Protein AF-A0A420YHX6-F1 (afdb_monomer)

pLDDT: mean 72.19, std 29.93, range [23.3, 98.75]

Solvent-accessible surface area (backbone atoms only — not comparable to full-atom values): 40219 Å² total; per-residue (Å²): 140,81,89,79,91,81,85,88,85,85,85,91,89,84,91,85,87,87,85,90,89,89,88,80,84,86,90,77,90,90,69,79,69,62,58,57,54,52,48,54,53,52,51,54,70,71,61,63,74,83,82,75,87,80,75,83,83,77,79,81,82,88,83,81,84,94,76,86,88,90,82,88,88,88,80,92,88,82,89,82,90,82,89,80,92,87,87,86,89,85,86,88,88,85,88,86,88,87,84,86,87,88,84,87,87,88,89,85,85,89,86,90,79,84,85,83,80,85,85,80,81,83,89,82,83,82,92,83,86,81,91,80,84,92,77,85,88,78,81,88,80,84,82,86,86,90,82,89,85,90,79,90,85,85,90,81,87,89,83,89,89,78,90,83,90,84,90,85,87,87,88,85,84,90,85,85,91,82,88,82,86,90,84,90,82,79,90,76,77,85,84,72,76,60,60,47,52,52,51,40,52,60,77,43,78,85,41,43,67,68,76,71,71,55,52,71,68,57,49,54,52,42,52,53,29,36,76,74,55,35,60,36,49,39,84,58,47,72,31,29,31,3,36,27,60,45,71,82,49,103,41,31,39,39,38,13,42,17,35,22,52,100,84,46,81,66,38,46,29,32,42,77,43,77,46,77,66,52,86,64,60,97,61,53,64,64,30,55,52,49,52,55,54,49,55,50,49,25,67,73,47,46,39,41,51,51,32,30,6,27,40,50,68,42,48,70,77,25,72,60,34,35,29,42,36,30,57,66,65,60,18,48,27,34,48,36,71,87,70,74,97,85,56,102,70,61,72,62,72,62,49,34,49,57,58,45,0,42,52,22,20,60,60,36,56,77,44,43,45,98,83,69,44,73,53,84,47,68,48,78,70,25,30,52,30,48,49,66,63,66,25,41,43,53,71,52,71,63,62,61,50,72,76,50,53,70,69,58,48,54,52,52,50,52,52,42,50,50,37,42,77,68,64,46,31,36,34,38,37,37,79,51,84,63,68,68,74,64,25,58,42,47,46,51,51,43,54,49,29,54,75,62,61,34,51,56,48,48,31,26,59,80,88,49,72,76,48,51,56,52,45,50,50,54,52,32,37,33,52,67,75,44,64,85,82,56,74,79,51,74,68,58,52,45,50,47,52,52,51,51,51,52,42,38,55,68,38,26,56,28,93,76,12,59,62,32,53,49,92,65,66,12,33,52,33,39,37,41,38,40,90,76,51,36,74,50,44,54,61,44,39,72,79,38,66,85,54,53,33,35,36,35,42,86,63,63,32,41,25,77,48,38,68,36,83,88,33,47,27,23,58,52,46,52,63,47,44,74,25,48,70,76,36,68,30,44,32,30,48,79,46,74,65,42,52,47,87,86,58,60,74,92,32,56,42,71,49,68,89,71,80,58,64,80,38,98,87,53,39,74,69,47,68,66,60,46,8,50,55,44,24,53,50,52,51,52,37,55,76,70,69,106

InterPro domains:
  IPR049438 Trehalose synthase, N-terminal domain [PF21269] (429-589)
  IPR052078 Trehalose Metabolism Glycosyltransferase [PTHR47779] (215-642)
  IPR060293 Trehalose phosphorylase-like, N-terminal [PF27036] (238-374)

Structure (mmCIF, N/CA/C/O backbone):
data_AF-A0A420YHX6-F1
#
_entry.id   AF-A0A420YHX6-F1
#
loop_
_atom_site.group_PDB
_atom_site.id
_atom_site.type_symbol
_atom_site.label_atom_id
_atom_site.label_alt_id
_atom_site.label_comp_id
_atom_site.label_asym_id
_atom_site.label_entity_id
_atom_site.label_seq_id
_atom_site.pdbx_PDB_ins_code
_atom_site.Cartn_x
_atom_site.Cartn_y
_atom_site.Cartn_z
_atom_site.occupancy
_atom_site.B_iso_or_equiv
_atom_site.auth_seq_id
_atom_site.auth_comp_id
_atom_site.auth_asym_id
_atom_site.auth_atom_id
_atom_site.pdbx_PDB_model_num
ATOM 1 N N . MET A 1 1 ? 51.616 -29.761 -27.224 1.00 24.38 1 MET A N 1
ATOM 2 C CA . MET A 1 1 ? 52.487 -30.655 -26.428 1.00 24.38 1 MET A CA 1
ATOM 3 C C . MET A 1 1 ? 52.381 -30.232 -24.960 1.00 24.38 1 MET A C 1
ATOM 5 O O . MET A 1 1 ? 52.324 -29.032 -24.735 1.00 24.38 1 MET A O 1
ATOM 9 N N . PRO A 1 2 ? 52.183 -31.180 -24.027 1.00 46.47 2 PRO A N 1
ATOM 10 C CA . PRO A 1 2 ? 50.855 -31.337 -23.401 1.00 46.47 2 PRO A CA 1
ATOM 11 C C . PRO A 1 2 ? 50.842 -31.794 -21.909 1.00 46.47 2 PRO A C 1
ATOM 13 O O . PRO A 1 2 ? 51.893 -32.059 -21.347 1.00 46.47 2 PRO A O 1
ATOM 16 N N . HIS A 1 3 ? 49.618 -32.003 -21.374 1.00 28.95 3 HIS A N 1
ATOM 17 C CA . HIS A 1 3 ? 49.185 -32.958 -20.310 1.00 28.95 3 HIS A CA 1
ATOM 18 C C . HIS A 1 3 ? 49.673 -32.733 -18.853 1.00 28.95 3 HIS A C 1
ATOM 20 O O . HIS A 1 3 ? 50.782 -32.278 -18.639 1.00 28.95 3 HIS A O 1
ATOM 26 N N . LEU A 1 4 ? 48.887 -32.951 -17.780 1.00 31.64 4 LEU A N 1
ATOM 27 C CA . LEU A 1 4 ? 48.062 -34.101 -17.318 1.00 31.64 4 LEU A CA 1
ATOM 28 C C . LEU A 1 4 ? 46.899 -33.593 -16.400 1.00 31.64 4 LEU A C 1
ATOM 30 O O . LEU A 1 4 ? 47.092 -32.591 -15.724 1.00 31.64 4 LEU A O 1
ATOM 34 N N . LYS A 1 5 ? 45.632 -34.071 -16.442 1.00 30.45 5 LYS A N 1
ATOM 35 C CA . LYS A 1 5 ? 45.013 -35.289 -15.815 1.00 30.45 5 LYS A CA 1
ATOM 36 C C . LYS A 1 5 ? 45.412 -35.509 -14.335 1.00 30.45 5 LYS A C 1
ATOM 38 O O . LYS A 1 5 ? 46.595 -35.486 -14.057 1.00 30.45 5 LYS A O 1
ATOM 43 N N . GLY A 1 6 ? 44.552 -35.814 -13.354 1.00 27.00 6 GLY A N 1
ATOM 44 C CA . GLY A 1 6 ? 43.121 -36.148 -13.261 1.00 27.00 6 GLY A CA 1
ATOM 45 C C . GLY A 1 6 ? 42.806 -36.770 -11.871 1.00 27.00 6 GLY A C 1
ATOM 46 O O . GLY A 1 6 ? 43.732 -36.956 -11.090 1.00 27.00 6 GLY A O 1
ATOM 47 N N . GLN A 1 7 ? 41.531 -37.154 -11.651 1.00 27.11 7 GLN A N 1
ATOM 48 C CA . GLN A 1 7 ? 40.963 -38.012 -10.569 1.00 27.11 7 GLN A CA 1
ATOM 49 C C . GLN A 1 7 ? 40.842 -37.366 -9.164 1.00 27.11 7 GLN A C 1
ATOM 51 O O . GLN A 1 7 ? 41.790 -36.780 -8.676 1.00 27.11 7 GLN A O 1
ATOM 56 N N . GLY A 1 8 ? 39.725 -37.379 -8.421 1.00 24.56 8 GLY A N 1
ATOM 57 C CA . GLY A 1 8 ? 38.476 -38.144 -8.482 1.00 24.56 8 GLY A CA 1
ATOM 58 C C . GLY A 1 8 ? 38.503 -39.325 -7.507 1.00 24.56 8 GLY A C 1
ATOM 59 O O . GLY A 1 8 ? 39.168 -40.298 -7.826 1.00 24.56 8 GLY A O 1
ATOM 60 N N . LEU A 1 9 ? 37.771 -39.263 -6.382 1.00 26.47 9 LEU A N 1
ATOM 61 C CA . LEU A 1 9 ? 37.233 -40.444 -5.679 1.00 26.47 9 LEU A CA 1
ATOM 62 C C . LEU A 1 9 ? 36.180 -40.067 -4.617 1.00 26.47 9 LEU A C 1
ATOM 64 O O . LEU A 1 9 ? 36.388 -39.190 -3.782 1.00 26.47 9 LEU A O 1
ATOM 68 N N . ARG A 1 10 ? 35.032 -40.743 -4.736 1.00 27.97 10 ARG A N 1
ATOM 69 C CA . ARG A 1 10 ? 33.922 -40.880 -3.784 1.00 27.97 10 ARG A CA 1
ATOM 70 C C . ARG A 1 10 ? 34.168 -42.107 -2.885 1.00 27.97 10 ARG A C 1
ATOM 72 O O . ARG A 1 10 ? 35.098 -42.862 -3.143 1.00 27.97 10 ARG A O 1
ATOM 79 N N . ASP A 1 11 ? 33.236 -42.287 -1.945 1.00 27.34 11 ASP A N 1
ATOM 80 C CA . ASP A 1 11 ? 32.928 -43.452 -1.088 1.00 27.34 11 ASP A CA 1
ATOM 81 C C . ASP A 1 11 ? 33.400 -43.235 0.363 1.00 27.34 11 ASP A C 1
ATOM 83 O O . ASP A 1 11 ? 34.547 -42.885 0.597 1.00 27.34 11 ASP A O 1
ATOM 87 N N . GLY A 1 12 ? 32.583 -43.316 1.419 1.00 24.94 12 GLY A N 1
ATOM 88 C CA . GLY A 1 12 ? 31.297 -43.989 1.625 1.00 24.94 12 GLY A CA 1
ATOM 89 C C . GLY A 1 12 ? 31.499 -45.150 2.609 1.00 24.94 12 GLY A C 1
ATOM 90 O O . GLY A 1 12 ? 32.264 -46.035 2.263 1.00 24.94 12 GLY A O 1
ATOM 91 N N . LEU A 1 13 ? 30.847 -45.117 3.791 1.00 25.84 13 LEU A N 1
ATOM 92 C CA . LEU A 1 13 ? 30.598 -46.178 4.818 1.00 25.84 13 LEU A CA 1
ATOM 93 C C . LEU A 1 13 ? 30.789 -45.601 6.239 1.00 25.84 13 LEU A C 1
ATOM 95 O O . LEU A 1 13 ? 31.649 -44.754 6.429 1.00 25.84 13 LEU A O 1
ATOM 99 N N . GLN A 1 14 ? 30.170 -46.056 7.330 1.00 27.25 14 GLN A N 1
ATOM 100 C CA . GLN A 1 14 ? 28.949 -46.800 7.674 1.00 27.25 14 GLN A CA 1
ATOM 101 C C . GLN A 1 14 ? 28.841 -46.693 9.214 1.00 27.25 14 GLN A C 1
ATOM 103 O O . GLN A 1 14 ? 29.822 -46.417 9.902 1.00 27.25 14 GLN A O 1
ATOM 108 N N . VAL A 1 15 ? 27.640 -46.916 9.737 1.00 31.64 15 VAL A N 1
ATOM 109 C CA . VAL A 1 15 ? 27.232 -46.848 11.150 1.00 31.64 15 VAL A CA 1
ATOM 110 C C . VAL A 1 15 ? 27.760 -48.030 11.977 1.00 31.64 15 VAL A C 1
ATOM 112 O O . VAL A 1 15 ? 27.656 -49.157 11.507 1.00 31.64 15 VAL A O 1
ATOM 115 N N . LEU A 1 16 ? 28.161 -47.801 13.239 1.00 27.28 16 LEU A N 1
ATOM 116 C CA . LEU A 1 16 ? 28.094 -48.783 14.341 1.00 27.28 16 LEU A CA 1
ATOM 117 C C . LEU A 1 16 ? 27.813 -48.085 15.694 1.00 27.28 16 LEU A C 1
ATOM 119 O O . LEU A 1 16 ? 28.352 -47.018 15.975 1.00 27.28 16 LEU A O 1
ATOM 123 N N . GLN A 1 17 ? 26.940 -48.696 16.505 1.00 28.84 17 GLN A N 1
ATOM 124 C CA . GLN A 1 17 ? 26.445 -48.239 17.814 1.00 28.84 17 GLN A CA 1
ATOM 125 C C . GLN A 1 17 ? 27.173 -48.894 19.014 1.00 28.84 17 GLN A C 1
ATOM 127 O O . GLN A 1 17 ? 27.388 -50.103 18.997 1.00 28.84 17 GLN A O 1
ATOM 132 N N . GLY A 1 18 ? 27.361 -48.102 20.089 1.00 24.66 18 GLY A N 1
ATOM 133 C CA . GLY A 1 18 ? 27.314 -48.468 21.530 1.00 24.66 18 GLY A CA 1
ATOM 134 C C . GLY A 1 18 ? 28.614 -48.926 22.234 1.00 24.66 18 GLY A C 1
ATOM 135 O O . GLY A 1 18 ? 29.518 -49.399 21.553 1.00 24.66 18 GLY A O 1
ATOM 136 N N . PRO A 1 19 ? 28.694 -48.944 23.593 1.00 37.94 19 PRO A N 1
ATOM 137 C CA . PRO A 1 19 ? 28.035 -48.104 24.619 1.00 37.94 19 PRO A CA 1
ATOM 138 C C . PRO A 1 19 ? 28.990 -47.594 25.753 1.00 37.94 19 PRO A C 1
ATOM 140 O O . PRO A 1 19 ? 30.025 -48.199 26.011 1.00 37.94 19 PRO A O 1
ATOM 143 N N . GLY A 1 20 ? 28.580 -46.565 26.519 1.00 26.84 20 GLY A N 1
ATOM 144 C CA . GLY A 1 20 ? 28.900 -46.449 27.962 1.00 26.84 20 GLY A CA 1
ATOM 145 C C . GLY A 1 20 ? 29.791 -45.296 28.482 1.00 26.84 20 GLY A C 1
ATOM 146 O O . GLY A 1 20 ? 30.936 -45.152 28.072 1.00 26.84 20 GLY A O 1
ATOM 147 N N . ASP A 1 21 ? 29.252 -44.629 29.517 1.00 30.16 21 ASP A N 1
ATOM 148 C CA . ASP A 1 21 ? 29.885 -43.902 30.646 1.00 30.16 21 ASP A CA 1
ATOM 149 C C . ASP A 1 21 ? 30.114 -42.360 30.600 1.00 30.16 21 ASP A C 1
ATOM 151 O O . ASP A 1 21 ? 30.217 -41.767 29.528 1.00 30.16 21 ASP A O 1
ATOM 155 N N . PRO A 1 22 ? 30.066 -41.656 31.764 1.00 39.22 22 PRO A N 1
ATOM 156 C CA . PRO A 1 22 ? 29.108 -40.574 32.009 1.00 39.22 22 PRO A CA 1
ATOM 157 C C . PRO A 1 22 ? 29.770 -39.345 32.660 1.00 39.22 22 PRO A C 1
ATOM 159 O O . PRO A 1 22 ? 30.170 -39.374 33.819 1.00 39.22 22 PRO A O 1
ATOM 162 N N . SER A 1 23 ? 29.887 -38.220 31.967 1.00 30.45 23 SER A N 1
ATOM 163 C CA . SER A 1 23 ? 30.240 -36.957 32.642 1.00 30.45 23 SER A CA 1
ATOM 164 C C . SER A 1 23 ? 30.108 -35.776 31.699 1.00 30.45 23 SER A C 1
ATOM 166 O O . SER A 1 23 ? 31.067 -35.395 31.038 1.00 30.45 23 SER A O 1
ATOM 168 N N . ILE A 1 24 ? 28.926 -35.161 31.653 1.00 30.92 24 ILE A N 1
ATOM 169 C CA . ILE A 1 24 ? 28.791 -33.793 31.143 1.00 30.92 24 ILE A CA 1
ATOM 170 C C . ILE A 1 24 ? 27.808 -33.041 32.054 1.00 30.92 24 ILE A C 1
ATOM 172 O O . ILE A 1 24 ? 26.692 -33.523 32.251 1.00 30.92 24 ILE A O 1
ATOM 176 N N . PRO A 1 25 ? 28.217 -31.904 32.648 1.00 30.25 25 PRO A N 1
ATOM 177 C CA . PRO A 1 25 ? 27.341 -31.059 33.442 1.00 30.25 25 PRO A CA 1
ATOM 178 C C . PRO A 1 25 ? 26.393 -30.251 32.543 1.00 30.25 25 PRO A C 1
ATOM 180 O O . PRO A 1 25 ? 26.733 -29.867 31.426 1.00 30.25 25 PRO A O 1
ATOM 183 N N . ASP A 1 26 ? 25.202 -30.011 33.076 1.00 31.78 26 ASP A N 1
ATOM 184 C CA . ASP A 1 26 ? 24.110 -29.207 32.523 1.00 31.78 26 ASP A CA 1
ATOM 185 C C . ASP A 1 26 ? 24.544 -27.769 32.151 1.00 31.78 26 ASP A C 1
ATOM 187 O O . ASP A 1 26 ? 25.144 -27.094 32.996 1.00 31.78 26 ASP A O 1
ATOM 191 N N . PRO A 1 27 ? 24.247 -27.255 30.936 1.00 29.69 27 PRO A N 1
ATOM 192 C CA . PRO A 1 27 ? 24.381 -25.842 30.629 1.00 29.69 27 PRO A CA 1
ATOM 193 C C . PRO A 1 27 ? 23.009 -25.149 30.549 1.00 29.69 27 PRO A C 1
ATOM 195 O O . PRO A 1 27 ? 22.319 -25.155 29.532 1.00 29.69 27 PRO A O 1
ATOM 198 N N . SER A 1 28 ? 22.673 -24.438 31.620 1.00 29.38 28 SER A N 1
ATOM 199 C CA . SER A 1 28 ? 21.920 -23.176 31.617 1.00 29.38 28 SER A CA 1
ATOM 200 C C . SER A 1 28 ? 22.591 -22.279 32.669 1.00 29.38 28 SER A C 1
ATOM 202 O O . SER A 1 28 ? 22.928 -22.804 33.731 1.00 29.38 28 SER A O 1
ATOM 204 N N . PRO A 1 29 ? 22.862 -20.980 32.409 1.00 35.34 29 PRO A N 1
ATOM 205 C CA . PRO A 1 29 ? 21.917 -20.033 31.813 1.00 35.34 29 PRO A CA 1
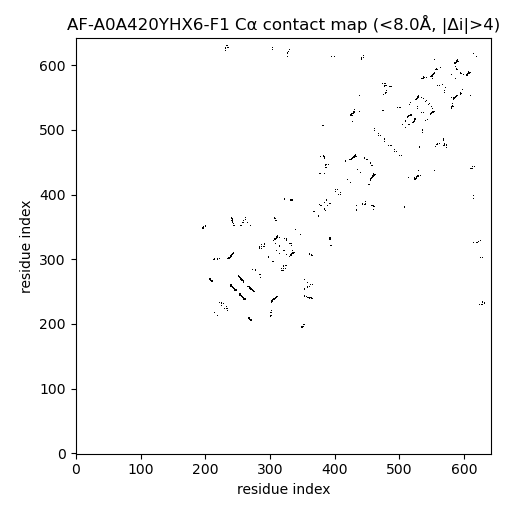ATOM 206 C C . PRO A 1 29 ? 22.530 -19.108 30.736 1.00 35.34 29 PRO A C 1
ATOM 208 O O . PRO A 1 29 ? 23.484 -18.377 30.984 1.00 35.34 29 PRO A O 1
ATOM 211 N N . VAL A 1 30 ? 21.918 -19.056 29.551 1.00 32.12 30 VAL A N 1
ATOM 212 C CA . VAL A 1 30 ? 22.094 -17.949 28.587 1.00 32.12 30 VAL A CA 1
ATOM 213 C C . VAL A 1 30 ? 20.715 -17.591 28.033 1.00 32.12 30 VAL A C 1
ATOM 215 O O . VAL A 1 30 ? 20.400 -17.868 26.883 1.00 32.12 30 VAL A O 1
ATOM 218 N N . LEU A 1 31 ? 19.843 -17.048 28.886 1.00 33.00 31 LEU A N 1
ATOM 219 C CA . LEU A 1 31 ? 18.527 -16.543 28.465 1.00 33.00 31 LEU A CA 1
ATOM 220 C C . LEU A 1 31 ? 18.145 -15.182 29.067 1.00 33.00 31 LEU A C 1
ATOM 222 O O . LEU A 1 31 ? 17.115 -14.643 28.690 1.00 33.00 31 LEU A O 1
ATOM 226 N N . GLU A 1 32 ? 18.980 -14.560 29.904 1.00 34.28 32 GLU A N 1
ATOM 227 C CA . GLU A 1 32 ? 18.673 -13.227 30.460 1.00 34.28 32 GLU A CA 1
ATOM 228 C C . GLU A 1 32 ? 19.188 -12.055 29.600 1.00 34.28 32 GLU A C 1
ATOM 230 O O . GLU A 1 32 ? 18.730 -10.933 29.763 1.00 34.28 32 GLU A O 1
ATOM 235 N N . GLY A 1 33 ? 20.080 -12.285 28.626 1.00 30.20 33 GLY A N 1
ATOM 236 C CA . GLY A 1 33 ? 20.623 -11.206 27.778 1.00 30.20 33 GLY A CA 1
ATOM 237 C C . GLY A 1 33 ? 19.797 -10.868 26.527 1.00 30.20 33 GLY A C 1
ATOM 238 O O . GLY A 1 33 ? 19.887 -9.758 26.009 1.00 30.20 33 GLY A O 1
ATOM 239 N N . HIS A 1 34 ? 18.983 -11.807 26.034 1.00 35.62 34 HIS A N 1
ATOM 240 C CA . HIS A 1 34 ? 18.253 -11.644 24.769 1.00 35.62 34 HIS A CA 1
ATOM 241 C C . HIS A 1 34 ? 16.894 -10.945 24.925 1.00 35.62 34 HIS A C 1
ATOM 243 O O . HIS A 1 34 ? 16.415 -10.340 23.964 1.00 35.62 34 HIS A O 1
ATOM 249 N N . GLU A 1 35 ? 16.283 -10.980 26.113 1.00 37.41 35 GLU A N 1
ATOM 250 C CA . GLU A 1 35 ? 15.026 -10.266 26.374 1.00 37.41 35 GLU A CA 1
ATOM 251 C C . GLU A 1 35 ? 15.245 -8.752 26.493 1.00 37.41 35 GLU A C 1
ATOM 253 O O . GLU A 1 35 ? 14.458 -7.984 25.939 1.00 37.41 35 GLU A O 1
ATOM 258 N N . ASP A 1 36 ? 16.347 -8.311 27.105 1.00 35.00 36 ASP A N 1
ATOM 259 C CA . ASP A 1 36 ? 16.667 -6.885 27.244 1.00 35.00 36 ASP A CA 1
ATOM 260 C C . ASP A 1 36 ? 17.083 -6.236 25.913 1.00 35.00 36 ASP A C 1
ATOM 262 O O . ASP A 1 36 ? 16.743 -5.080 25.651 1.00 35.00 36 ASP A O 1
ATOM 266 N N . GLU A 1 37 ? 17.728 -6.980 25.009 1.00 34.28 37 GLU A N 1
ATOM 267 C CA . GLU A 1 37 ? 18.081 -6.481 23.673 1.00 34.28 37 GLU A CA 1
ATOM 268 C C . GLU A 1 37 ? 16.848 -6.347 22.755 1.00 34.28 37 GLU A C 1
ATOM 270 O O . GLU A 1 37 ? 16.712 -5.366 22.013 1.00 34.28 37 GLU A O 1
ATOM 275 N N . LEU A 1 38 ? 15.893 -7.282 22.853 1.00 37.41 38 LEU A N 1
ATOM 276 C CA . LEU A 1 38 ? 14.585 -7.195 22.190 1.00 37.41 38 LEU A CA 1
ATOM 277 C C . LEU A 1 38 ? 13.730 -6.059 22.766 1.00 37.41 38 LEU A C 1
ATOM 279 O O . LEU A 1 38 ? 13.086 -5.330 22.008 1.00 37.41 38 LEU A O 1
ATOM 283 N N . ARG A 1 39 ? 13.774 -5.853 24.086 1.00 39.53 39 ARG A N 1
ATOM 284 C CA . ARG A 1 39 ? 13.101 -4.750 24.782 1.00 39.53 39 ARG A CA 1
ATOM 285 C C . ARG A 1 39 ? 13.664 -3.392 24.364 1.00 39.53 39 ARG A C 1
ATOM 287 O O . ARG A 1 39 ? 12.891 -2.504 24.015 1.00 39.53 39 ARG A O 1
ATOM 294 N N . HIS A 1 40 ? 14.989 -3.262 24.266 1.00 35.38 40 HIS A N 1
ATOM 295 C CA . HIS A 1 40 ? 15.644 -2.025 23.834 1.00 35.38 40 HIS A CA 1
ATOM 296 C C . HIS A 1 40 ? 15.390 -1.699 22.351 1.00 35.38 40 HIS A C 1
ATOM 298 O O . HIS A 1 40 ? 15.213 -0.536 21.977 1.00 35.38 40 HIS A O 1
ATOM 304 N N . ARG A 1 41 ? 15.311 -2.721 21.486 1.00 36.66 41 ARG A N 1
ATOM 305 C CA . ARG A 1 41 ? 14.948 -2.547 20.068 1.00 36.66 41 ARG A CA 1
ATOM 306 C C . ARG A 1 41 ? 13.478 -2.163 19.879 1.00 36.66 41 ARG A C 1
ATOM 308 O O . ARG A 1 41 ? 13.191 -1.306 19.047 1.00 36.66 41 ARG A O 1
ATOM 315 N N . LEU A 1 42 ? 12.562 -2.730 20.666 1.00 37.31 42 LEU A N 1
ATOM 316 C CA . LEU A 1 42 ? 11.137 -2.378 20.625 1.00 37.31 42 LEU A CA 1
ATOM 317 C C . LEU A 1 42 ? 10.857 -0.989 21.222 1.00 37.31 42 LEU A C 1
ATOM 319 O O . LEU A 1 42 ? 10.032 -0.256 20.678 1.00 37.31 42 LEU A O 1
ATOM 323 N N . GLU A 1 43 ? 11.585 -0.576 22.264 1.00 35.66 43 GLU A N 1
ATOM 324 C CA . GLU A 1 43 ? 11.510 0.787 22.812 1.00 35.66 43 GLU A CA 1
ATOM 325 C C . GLU A 1 43 ? 12.004 1.844 21.813 1.00 35.66 43 GLU A C 1
ATOM 327 O O . GLU A 1 43 ? 11.372 2.891 21.682 1.00 35.66 43 GLU A O 1
ATOM 332 N N . LYS A 1 44 ? 13.055 1.561 21.028 1.00 33.12 44 LYS A N 1
ATOM 333 C CA . LYS A 1 44 ? 13.527 2.476 19.969 1.00 33.12 44 LYS A CA 1
ATOM 334 C C . LYS A 1 44 ? 12.563 2.608 18.788 1.00 33.12 44 LYS A C 1
ATOM 336 O O . LYS A 1 44 ? 12.446 3.696 18.234 1.00 33.12 44 LYS A O 1
ATOM 341 N N . VAL A 1 45 ? 11.852 1.541 18.418 1.00 34.78 45 VAL A N 1
ATOM 342 C CA . VAL A 1 45 ? 10.825 1.601 17.359 1.00 34.78 45 VAL A CA 1
ATOM 343 C C . VAL A 1 45 ? 9.561 2.325 17.847 1.00 34.78 45 VAL A C 1
ATOM 345 O O . VAL A 1 45 ? 8.906 3.007 17.064 1.00 34.78 45 VAL A O 1
ATOM 348 N N . ALA A 1 46 ? 9.241 2.243 19.143 1.00 30.50 46 ALA A N 1
ATOM 349 C CA . ALA A 1 46 ? 8.087 2.917 19.740 1.00 30.50 46 ALA A CA 1
ATOM 350 C C . ALA A 1 46 ? 8.326 4.401 20.097 1.00 30.50 46 ALA A C 1
ATOM 352 O O . ALA A 1 46 ? 7.358 5.142 20.259 1.00 30.50 46 ALA A O 1
ATOM 353 N N . GLN A 1 47 ? 9.585 4.841 20.223 1.00 29.36 47 GLN A N 1
ATOM 354 C CA . GLN A 1 47 ? 9.956 6.210 20.618 1.00 29.36 47 GLN A CA 1
ATOM 355 C C . GLN A 1 47 ? 10.419 7.111 19.466 1.00 29.36 47 GLN A C 1
ATOM 357 O O . GLN A 1 47 ? 10.794 8.250 19.730 1.00 29.36 47 GLN A O 1
ATOM 362 N N . ALA A 1 48 ? 10.388 6.662 18.207 1.00 26.36 48 ALA A N 1
ATOM 363 C CA . ALA A 1 48 ? 10.682 7.546 17.081 1.00 26.36 48 ALA A CA 1
ATOM 364 C C . ALA A 1 48 ? 9.646 8.695 17.038 1.00 26.36 48 ALA A C 1
ATOM 366 O O . ALA A 1 48 ? 8.457 8.431 16.820 1.00 26.36 48 ALA A O 1
ATOM 367 N N . PRO A 1 49 ? 10.040 9.962 17.271 1.00 24.95 49 PRO A N 1
ATOM 368 C CA . PRO A 1 49 ? 9.116 11.076 17.155 1.00 24.95 49 PRO A CA 1
ATOM 369 C C . PRO A 1 49 ? 8.705 11.223 15.688 1.00 24.95 49 PRO A C 1
ATOM 371 O O . PRO A 1 49 ? 9.532 11.150 14.782 1.00 24.95 49 PRO A O 1
ATOM 374 N N . SER A 1 50 ? 7.415 11.449 15.442 1.00 30.88 50 SER A N 1
ATOM 375 C CA . SER A 1 50 ? 6.969 11.956 14.149 1.00 30.88 50 SER A CA 1
ATOM 376 C C . SER A 1 50 ? 7.549 13.362 13.979 1.00 30.88 50 SER A C 1
ATOM 378 O O . SER A 1 50 ? 7.023 14.297 14.587 1.00 30.88 50 SER A O 1
ATOM 380 N N . GLU A 1 51 ? 8.622 13.518 13.207 1.00 25.81 51 GLU A N 1
ATOM 381 C CA . GLU A 1 51 ? 9.079 14.838 12.775 1.00 25.81 51 GLU A CA 1
ATOM 382 C C . GLU A 1 51 ? 7.966 15.492 11.951 1.00 25.81 51 GLU A C 1
ATOM 384 O O . GLU A 1 51 ? 7.622 15.067 10.847 1.00 25.81 51 GLU A O 1
ATOM 389 N N . SER A 1 52 ? 7.336 16.501 12.545 1.00 27.41 52 SER A N 1
ATOM 390 C CA . SER A 1 52 ? 6.475 17.446 11.858 1.00 27.41 52 SER A CA 1
ATOM 391 C C . SER A 1 52 ? 7.356 18.438 11.111 1.00 27.41 52 SER A C 1
ATOM 393 O O . SER A 1 52 ? 8.073 19.223 11.728 1.00 27.41 52 SER A O 1
ATOM 395 N N . THR A 1 53 ? 7.278 18.442 9.785 1.00 25.58 53 THR A N 1
ATOM 396 C CA . THR A 1 53 ? 7.669 19.606 8.989 1.00 25.58 53 THR A CA 1
ATOM 397 C C . THR A 1 53 ? 6.619 20.697 9.202 1.00 25.58 53 THR A C 1
ATOM 399 O O . THR A 1 53 ? 5.640 20.770 8.460 1.00 25.58 53 THR A O 1
ATOM 402 N N . ASP A 1 54 ? 6.804 21.515 10.236 1.00 25.48 54 ASP A N 1
ATOM 403 C CA . ASP A 1 54 ? 6.216 22.852 10.292 1.00 25.48 54 ASP A CA 1
ATOM 404 C C . ASP A 1 54 ? 7.091 23.760 9.423 1.00 25.48 54 ASP A C 1
ATOM 406 O O . ASP A 1 54 ? 8.183 24.173 9.810 1.00 25.48 54 ASP A O 1
ATOM 410 N N . THR A 1 55 ? 6.631 24.037 8.207 1.00 26.66 55 THR A N 1
ATOM 411 C CA . THR A 1 55 ? 7.087 25.202 7.448 1.00 26.66 55 THR A CA 1
ATOM 412 C C . THR A 1 55 ? 5.942 26.199 7.418 1.00 26.66 55 THR A C 1
ATOM 414 O O . THR A 1 55 ? 5.080 26.136 6.539 1.00 26.66 55 THR A O 1
ATOM 417 N N . ASP A 1 56 ? 5.946 27.113 8.384 1.00 25.23 56 ASP A N 1
ATOM 418 C CA . ASP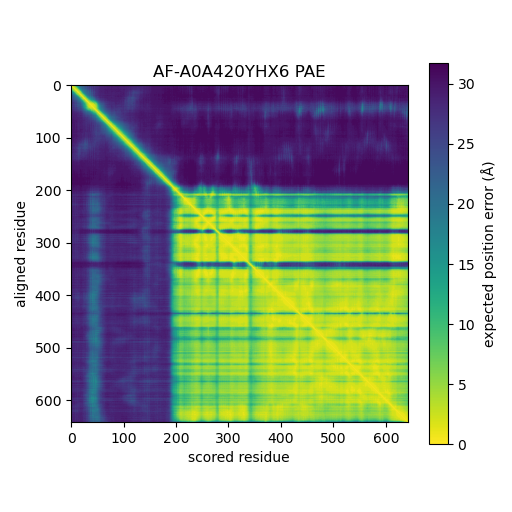 A 1 56 ? 5.286 28.405 8.247 1.00 25.23 56 ASP A CA 1
ATOM 419 C C . ASP A 1 56 ? 5.979 29.171 7.112 1.00 25.23 56 ASP A C 1
ATOM 421 O O . ASP A 1 56 ? 7.140 29.570 7.203 1.00 25.23 56 ASP A O 1
ATOM 425 N N . SER A 1 57 ? 5.274 29.343 5.995 1.00 26.02 57 SER A N 1
ATOM 426 C CA . SER A 1 57 ? 5.689 30.236 4.919 1.00 26.02 57 SER A CA 1
ATOM 427 C C . SER A 1 57 ? 5.292 31.669 5.283 1.00 26.02 57 SER A C 1
ATOM 429 O O . SER A 1 57 ? 4.247 32.160 4.850 1.00 26.02 57 SER A O 1
ATOM 431 N N . GLU A 1 58 ? 6.120 32.353 6.070 1.00 26.12 58 GLU A N 1
ATOM 432 C CA . GLU A 1 58 ? 6.146 33.816 6.055 1.00 26.12 58 GLU A CA 1
ATOM 433 C C . GLU A 1 58 ? 6.807 34.277 4.749 1.00 26.12 58 GLU A C 1
ATOM 435 O O . GLU A 1 58 ? 7.948 33.936 4.433 1.00 26.12 58 GLU A O 1
ATOM 440 N N . ALA A 1 59 ? 6.058 35.033 3.947 1.00 26.08 59 ALA A N 1
ATOM 441 C CA . ALA A 1 59 ? 6.561 35.664 2.736 1.00 26.08 59 ALA A CA 1
ATOM 442 C C . ALA A 1 59 ? 7.622 36.722 3.100 1.00 26.08 59 ALA A C 1
ATOM 444 O O . ALA A 1 59 ? 7.316 37.631 3.876 1.00 26.08 59 ALA A O 1
ATOM 445 N N . PRO A 1 60 ? 8.846 36.677 2.540 1.00 26.91 60 PRO A N 1
ATOM 446 C CA . PRO A 1 60 ? 9.841 37.693 2.834 1.00 26.91 60 PRO A CA 1
ATOM 447 C C . PRO A 1 60 ? 9.517 38.984 2.079 1.00 26.91 60 PRO A C 1
ATOM 449 O O . PRO A 1 60 ? 9.414 39.020 0.849 1.00 26.91 60 PRO A O 1
ATOM 452 N N . SER A 1 61 ? 9.378 40.062 2.846 1.00 23.80 61 SER A N 1
ATOM 453 C CA . SER A 1 61 ? 9.370 41.430 2.353 1.00 23.80 61 SER A CA 1
ATOM 454 C C . SER A 1 61 ? 10.731 41.764 1.735 1.00 23.80 61 SER A C 1
ATOM 456 O O . SER A 1 61 ? 11.796 41.564 2.316 1.00 23.80 61 SER A O 1
ATOM 458 N N . PHE A 1 62 ? 10.681 42.253 0.501 1.00 25.02 62 PHE A N 1
ATOM 459 C CA . PHE A 1 62 ? 11.833 42.681 -0.279 1.00 25.02 62 PHE A CA 1
ATOM 460 C C . PHE A 1 62 ? 12.345 44.029 0.257 1.00 25.02 62 PHE A C 1
ATOM 462 O O . PHE A 1 62 ? 11.677 45.051 0.104 1.00 25.02 62 PHE A O 1
ATOM 469 N N . THR A 1 63 ? 13.541 44.061 0.841 1.00 24.16 63 THR A N 1
ATOM 470 C CA . THR A 1 63 ? 14.315 45.294 1.059 1.00 24.16 63 THR A CA 1
ATOM 471 C C . THR A 1 63 ? 15.465 45.344 0.055 1.00 24.16 63 THR A C 1
ATOM 473 O O . THR A 1 63 ? 16.396 44.546 0.101 1.00 24.16 63 THR A O 1
ATOM 476 N N . MET A 1 64 ? 15.381 46.286 -0.888 1.00 27.38 64 MET A N 1
ATOM 477 C CA . MET A 1 64 ? 16.469 46.655 -1.803 1.00 27.38 64 MET A CA 1
ATOM 478 C C . MET A 1 64 ? 17.235 47.872 -1.255 1.00 27.38 64 MET A C 1
ATOM 480 O O . MET A 1 64 ? 16.654 48.669 -0.514 1.00 27.38 64 MET A O 1
ATOM 484 N N . PRO A 1 65 ? 18.526 48.029 -1.602 1.00 29.03 65 PRO A N 1
ATOM 485 C CA . PRO A 1 65 ? 19.421 48.975 -0.958 1.00 29.03 65 PRO A CA 1
ATOM 486 C C . PRO A 1 65 ? 19.332 50.392 -1.537 1.00 29.03 65 PRO A C 1
ATOM 488 O O . PRO A 1 65 ? 18.944 50.625 -2.681 1.00 29.03 65 PRO A O 1
ATOM 491 N N . ASP A 1 66 ? 19.765 51.314 -0.689 1.00 25.33 66 ASP A N 1
ATOM 492 C CA . ASP A 1 66 ? 19.867 52.759 -0.844 1.00 25.33 66 ASP A CA 1
ATOM 493 C C . ASP A 1 66 ? 20.593 53.208 -2.134 1.00 25.33 66 ASP A C 1
ATOM 495 O O . ASP A 1 66 ? 21.748 52.846 -2.377 1.00 25.33 66 ASP A O 1
ATOM 499 N N . LYS A 1 67 ? 19.919 54.034 -2.951 1.00 28.55 67 LYS A N 1
ATOM 500 C CA . LYS A 1 67 ? 20.522 54.903 -3.978 1.00 28.55 67 LYS A CA 1
ATOM 501 C C . LYS A 1 67 ? 19.720 56.202 -4.132 1.00 28.55 67 LYS A C 1
ATOM 503 O O . LYS A 1 67 ? 18.647 56.227 -4.722 1.00 28.55 67 LYS A O 1
ATOM 508 N N . SER A 1 68 ? 20.310 57.278 -3.620 1.00 26.36 68 SER A N 1
ATOM 509 C CA . SER A 1 68 ? 20.394 58.635 -4.186 1.00 26.36 68 SER A CA 1
ATOM 510 C C . SER A 1 68 ? 19.255 59.169 -5.088 1.00 26.36 68 SER A C 1
ATOM 512 O O . SER A 1 68 ? 19.171 58.849 -6.268 1.00 26.36 68 SER A O 1
ATOM 514 N N . THR A 1 69 ? 18.531 60.136 -4.514 1.00 26.20 69 THR A N 1
ATOM 515 C CA . THR A 1 69 ? 18.172 61.475 -5.040 1.00 26.20 69 THR A CA 1
ATOM 516 C C . THR A 1 69 ? 17.311 61.673 -6.312 1.00 26.20 69 THR A C 1
ATOM 518 O O . THR A 1 69 ? 17.659 61.294 -7.421 1.00 26.20 69 THR A O 1
ATOM 521 N N . LYS A 1 70 ? 16.294 62.541 -6.101 1.00 26.97 70 LYS A N 1
ATOM 522 C CA . LYS A 1 70 ? 15.517 63.416 -7.019 1.00 26.97 70 LYS A CA 1
ATOM 523 C C . LYS A 1 70 ? 14.272 62.834 -7.712 1.00 26.97 70 LYS A C 1
ATOM 525 O O . LYS A 1 70 ? 14.357 62.268 -8.791 1.00 26.97 70 LYS A O 1
ATOM 530 N N . SER A 1 71 ? 13.092 63.178 -7.181 1.00 25.47 71 SER A N 1
ATOM 531 C CA . SER A 1 71 ? 12.122 64.147 -7.756 1.00 25.47 71 SER A CA 1
ATOM 532 C C . SER A 1 71 ? 10.672 63.837 -7.328 1.00 25.47 71 SER A C 1
ATOM 534 O O . SER A 1 71 ? 10.202 62.712 -7.438 1.00 25.47 71 SER A O 1
ATOM 536 N N . SER A 1 72 ? 9.982 64.848 -6.794 1.00 24.44 72 SER A N 1
ATOM 537 C CA . SER A 1 72 ? 8.537 64.881 -6.483 1.00 24.44 72 SER A CA 1
ATOM 538 C C . SER A 1 72 ? 7.719 65.317 -7.725 1.00 24.44 72 SER A C 1
ATOM 540 O O . SER A 1 72 ? 8.351 65.639 -8.734 1.00 24.44 72 SER A O 1
ATOM 542 N N . PRO A 1 73 ? 6.383 65.559 -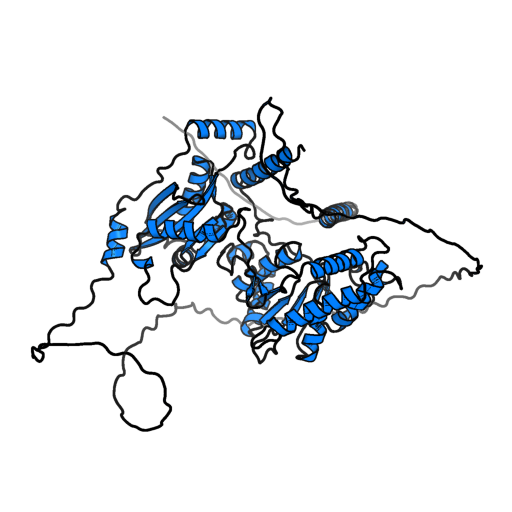7.666 1.00 41.41 73 PRO A N 1
ATOM 543 C CA . PRO A 1 73 ? 5.312 65.090 -6.758 1.00 41.41 73 PRO A CA 1
ATOM 544 C C . PRO A 1 73 ? 4.010 64.664 -7.505 1.00 41.41 73 PRO A C 1
ATOM 546 O O . PRO A 1 73 ? 3.892 64.891 -8.704 1.00 41.41 73 PRO A O 1
ATOM 549 N N . ALA A 1 74 ? 3.017 64.130 -6.767 1.00 26.77 74 ALA A N 1
ATOM 550 C CA . ALA A 1 74 ? 1.544 64.324 -6.902 1.00 26.77 74 ALA A CA 1
ATOM 551 C C . ALA A 1 74 ? 0.790 63.068 -6.399 1.00 26.77 74 ALA A C 1
ATOM 553 O O . ALA A 1 74 ? 1.254 61.966 -6.652 1.00 26.77 74 ALA A O 1
ATOM 554 N N . THR A 1 75 ? -0.379 63.058 -5.749 1.00 26.55 75 THR A N 1
ATOM 555 C CA . THR A 1 75 ? -1.275 64.043 -5.120 1.00 26.55 75 THR A CA 1
ATOM 556 C C . THR A 1 75 ? -2.334 63.217 -4.356 1.00 26.55 75 THR A C 1
ATOM 558 O O . THR A 1 75 ? -3.004 62.399 -4.967 1.00 26.55 75 THR A O 1
ATOM 561 N N . VAL A 1 76 ? -2.423 63.433 -3.036 1.00 25.89 76 VAL A N 1
ATOM 562 C CA . VAL A 1 76 ? -3.608 63.663 -2.165 1.00 25.89 76 VAL A CA 1
ATOM 563 C C . VAL A 1 76 ? -4.855 62.737 -2.197 1.00 25.89 76 VAL A C 1
ATOM 565 O O . VAL A 1 76 ? -5.413 62.449 -3.248 1.00 25.89 76 VAL A O 1
ATOM 568 N N . LEU A 1 77 ? -5.360 62.501 -0.964 1.00 26.97 77 LEU A N 1
ATOM 569 C CA . LEU A 1 77 ? -6.743 62.262 -0.461 1.00 26.97 77 LEU A CA 1
ATOM 570 C C . LEU A 1 77 ? -6.903 60.856 0.162 1.00 26.97 77 LEU A C 1
ATOM 572 O O . LEU A 1 77 ? -6.691 59.869 -0.519 1.00 26.97 77 LEU A O 1
ATOM 576 N N . GLY A 1 78 ? -7.280 60.640 1.428 1.00 26.39 78 GLY A N 1
ATOM 577 C CA . GLY A 1 78 ? -7.716 61.506 2.522 1.00 26.39 78 GLY A CA 1
ATOM 578 C C . GLY A 1 78 ? -7.874 60.686 3.826 1.00 26.39 78 GLY A C 1
ATOM 579 O O . GLY A 1 78 ? -8.121 59.486 3.799 1.00 26.39 78 GLY A O 1
ATOM 580 N N . VAL A 1 79 ? -7.669 61.377 4.947 1.00 23.30 79 VAL A N 1
ATOM 581 C CA . VAL A 1 79 ? -7.835 61.035 6.389 1.00 23.30 79 VAL A CA 1
ATOM 582 C C . VAL A 1 79 ? -9.358 61.044 6.730 1.00 23.30 79 VAL A C 1
ATOM 584 O O . VAL A 1 79 ? -10.058 61.691 5.944 1.00 23.30 79 VAL A O 1
ATOM 587 N N . PRO A 1 80 ? -9.944 60.422 7.803 1.00 32.84 80 PRO A N 1
ATOM 588 C CA . PRO A 1 80 ? -9.494 60.333 9.218 1.00 32.84 80 PRO A CA 1
ATOM 589 C C . PRO A 1 80 ? -9.597 58.952 9.924 1.00 32.84 80 PRO A C 1
ATOM 591 O O . PRO A 1 80 ? -10.372 58.104 9.507 1.00 32.84 80 PRO A O 1
ATOM 594 N N . HIS A 1 81 ? -8.715 58.599 10.886 1.00 27.20 81 HIS A N 1
ATOM 595 C CA . HIS A 1 81 ? -8.649 59.003 12.325 1.00 27.20 81 HIS A CA 1
ATOM 596 C C . HIS A 1 81 ? -9.899 58.504 13.107 1.00 27.20 81 HIS A C 1
ATOM 598 O O . HIS A 1 81 ? -11.007 58.734 12.649 1.00 27.20 81 HIS A O 1
ATOM 604 N N . VAL A 1 82 ? -9.861 57.804 14.256 1.00 25.42 82 VAL A N 1
ATOM 605 C CA . VAL A 1 82 ? -9.122 58.009 15.522 1.00 25.42 82 VAL A CA 1
ATOM 606 C C . VAL A 1 82 ? -9.134 56.717 16.383 1.00 25.42 82 VAL A C 1
ATOM 608 O O . VAL A 1 82 ? -10.046 55.903 16.284 1.00 25.42 82 VAL A O 1
ATOM 611 N N . SER A 1 83 ? -8.099 56.612 17.226 1.00 23.98 83 SER A N 1
ATOM 612 C CA . SER A 1 83 ? -7.811 55.775 18.416 1.00 23.98 83 SER A CA 1
ATOM 613 C C . SER A 1 83 ? -8.957 55.570 19.435 1.00 23.98 83 SER A C 1
ATOM 615 O O . SER A 1 83 ? -9.991 56.217 19.327 1.00 23.98 83 SER A O 1
ATOM 617 N N . VAL A 1 84 ? -8.857 54.659 20.418 1.00 27.53 84 VAL A N 1
ATOM 618 C CA . VAL A 1 84 ? -8.297 54.809 21.800 1.00 27.53 84 VAL A CA 1
ATOM 619 C C . VAL A 1 84 ? -8.354 53.393 22.450 1.00 27.53 84 VAL A C 1
ATOM 621 O O . VAL A 1 84 ? -9.335 52.696 22.207 1.00 27.53 84 VAL A O 1
ATOM 624 N N . SER A 1 85 ? -7.259 52.798 22.971 1.00 25.38 85 SER A N 1
ATOM 625 C CA . SER A 1 85 ? -6.793 52.735 24.395 1.00 25.38 85 SER A CA 1
ATOM 626 C C . SER A 1 85 ? -7.868 52.214 25.386 1.00 25.38 85 SER A C 1
ATOM 628 O O . SER A 1 85 ? -9.047 52.443 25.167 1.00 25.38 85 SER A O 1
ATOM 630 N N . ASP A 1 86 ? -7.659 51.468 26.474 1.00 25.33 86 ASP A N 1
ATOM 631 C CA . ASP A 1 86 ? -6.554 50.962 27.300 1.00 25.33 86 ASP A CA 1
ATOM 632 C C . ASP A 1 86 ? -7.145 49.831 28.185 1.00 25.33 86 ASP A C 1
ATOM 634 O O . ASP A 1 86 ? -8.361 49.804 28.386 1.00 25.33 86 ASP A O 1
ATOM 638 N N . ALA A 1 87 ? -6.297 48.964 28.762 1.00 27.59 87 ALA A N 1
ATOM 639 C CA . ALA A 1 87 ? -6.297 48.553 30.187 1.00 27.59 87 ALA A CA 1
ATOM 640 C C . ALA A 1 87 ? -5.853 47.091 30.422 1.00 27.59 87 ALA A C 1
ATOM 642 O O . ALA A 1 87 ? -6.471 46.134 29.958 1.00 27.59 87 ALA A O 1
ATOM 643 N N . SER A 1 88 ? -4.802 46.954 31.234 1.00 26.73 88 SER A N 1
ATOM 644 C CA . SER A 1 88 ? -4.291 45.720 31.858 1.00 26.73 88 SER A CA 1
ATOM 645 C C . SER A 1 88 ? -4.735 45.656 33.353 1.00 26.73 88 SER A C 1
ATOM 647 O O . SER A 1 88 ? -5.583 46.449 33.753 1.00 26.73 88 SER A O 1
ATOM 649 N N . PRO A 1 89 ? -4.199 44.771 34.226 1.00 39.06 89 PRO A N 1
ATOM 650 C CA . PRO A 1 89 ? -4.815 43.503 34.636 1.00 39.06 89 PRO A CA 1
ATOM 651 C C . PRO A 1 89 ? -5.045 43.392 36.168 1.00 39.06 89 PRO A C 1
ATOM 653 O O . PRO A 1 89 ? -4.580 44.228 36.939 1.00 39.06 89 PRO A O 1
ATOM 656 N N . LEU A 1 90 ? -5.692 42.315 36.637 1.00 27.75 90 LEU A N 1
ATOM 657 C CA . LEU A 1 90 ? -5.760 41.958 38.066 1.00 27.75 90 LEU A CA 1
ATOM 658 C C . LEU A 1 90 ? -5.528 40.452 38.287 1.00 27.75 90 LEU A C 1
ATOM 660 O O . LEU A 1 90 ? -6.116 39.618 37.601 1.00 27.75 90 LEU A O 1
ATOM 664 N N . SER A 1 91 ? -4.686 40.143 39.278 1.00 30.38 91 SER A N 1
ATOM 665 C CA . SER A 1 91 ? -4.371 38.806 39.820 1.00 30.38 91 SER A CA 1
ATOM 666 C C . SER A 1 91 ? -4.870 38.702 41.294 1.00 30.38 91 SER A C 1
ATOM 668 O O . SER A 1 91 ? -5.538 39.626 41.753 1.00 30.38 91 SER A O 1
ATOM 670 N N . PRO A 1 92 ? -4.606 37.621 42.065 1.00 38.25 92 PRO A N 1
ATOM 671 C CA . PRO A 1 92 ? -5.589 36.614 42.495 1.00 38.25 92 PRO A CA 1
ATOM 672 C C . PRO A 1 92 ? -5.766 36.550 44.038 1.00 38.25 92 PRO A C 1
ATOM 674 O O . PRO A 1 92 ? -5.177 37.357 44.756 1.00 38.25 92 PRO A O 1
ATOM 677 N N . PRO A 1 93 ? -6.491 35.547 44.583 1.00 32.34 93 PRO A N 1
ATOM 678 C CA . PRO A 1 93 ? -6.260 35.116 45.965 1.00 32.34 93 PRO A CA 1
ATOM 679 C C . PRO A 1 93 ? -6.085 33.590 46.156 1.00 32.34 93 PRO A C 1
ATOM 681 O O . PRO A 1 93 ? -6.478 32.764 45.337 1.00 32.34 93 PRO A O 1
ATOM 684 N N . SER A 1 94 ? -5.481 33.228 47.289 1.00 29.56 94 SER A N 1
ATOM 685 C CA . SER A 1 94 ? -5.329 31.895 47.916 1.00 29.56 94 SER A CA 1
ATOM 686 C C . SER A 1 94 ? -5.314 32.114 49.449 1.00 29.56 94 SER A C 1
ATOM 688 O O . SER A 1 94 ? -5.166 33.270 49.850 1.00 29.56 94 SER A O 1
ATOM 690 N N . PRO A 1 95 ? -5.222 31.093 50.329 1.00 44.06 95 PRO A N 1
ATOM 691 C CA . PRO A 1 95 ? -5.945 29.814 50.454 1.00 44.06 95 PRO A CA 1
ATOM 692 C C . PRO A 1 95 ? -6.521 29.607 51.891 1.00 44.06 95 PRO A C 1
ATOM 694 O O . PRO A 1 95 ? -6.159 30.336 52.811 1.00 44.06 95 PRO A O 1
ATOM 697 N N . GLU A 1 96 ? -7.333 28.565 52.137 1.00 29.69 96 GLU A N 1
ATOM 698 C CA . GLU A 1 96 ? -7.684 28.115 53.504 1.00 29.69 96 GLU A CA 1
ATOM 699 C C . GLU A 1 96 ? -7.594 26.585 53.709 1.00 29.69 96 GLU A C 1
ATOM 701 O O . GLU A 1 96 ? -7.841 25.786 52.808 1.00 29.69 96 GLU A O 1
ATOM 706 N N . ASN A 1 97 ? -7.194 26.236 54.938 1.00 30.59 97 ASN A N 1
ATOM 707 C CA . ASN A 1 97 ? -6.894 24.935 55.553 1.00 30.59 97 ASN A CA 1
ATOM 708 C C . ASN A 1 97 ? -8.086 23.961 55.663 1.00 30.59 97 ASN A C 1
ATOM 710 O O . ASN A 1 97 ? -9.176 24.386 56.032 1.00 30.59 97 ASN A O 1
ATOM 714 N N . ASN A 1 98 ? -7.823 22.643 55.619 1.00 30.23 98 ASN A N 1
ATOM 715 C CA . ASN A 1 98 ? -8.142 21.758 56.756 1.00 30.23 98 ASN A CA 1
ATOM 716 C C . ASN A 1 98 ? -7.490 20.362 56.692 1.00 30.23 98 ASN A C 1
ATOM 718 O O . ASN A 1 98 ? -7.091 19.877 55.640 1.00 30.23 98 ASN A O 1
ATOM 722 N N . ARG A 1 99 ? -7.342 19.791 57.893 1.00 30.89 99 ARG A N 1
ATOM 723 C CA . ARG A 1 99 ? -6.465 18.694 58.332 1.00 30.89 99 ARG A CA 1
ATOM 724 C C . ARG A 1 99 ? -7.029 17.270 58.117 1.00 30.89 99 ARG A C 1
ATOM 726 O O . ARG A 1 99 ? -8.237 17.075 58.099 1.00 30.89 99 ARG A O 1
ATOM 733 N N . ASP A 1 100 ? -6.075 16.335 58.052 1.00 29.84 100 ASP A N 1
ATOM 734 C CA . ASP A 1 100 ? -6.039 14.851 58.185 1.00 29.84 100 ASP A CA 1
ATOM 735 C C . ASP A 1 100 ? -6.930 14.233 59.317 1.00 29.84 100 ASP A C 1
ATOM 737 O O . ASP A 1 100 ? -7.379 15.013 60.163 1.00 29.84 100 ASP A O 1
ATOM 741 N N . PRO A 1 101 ? -7.147 12.885 59.454 1.00 41.06 101 PRO A N 1
ATOM 742 C CA . PRO A 1 101 ? -6.125 11.829 59.312 1.00 41.06 101 PRO A CA 1
ATOM 743 C C . PRO A 1 101 ? -6.501 10.474 58.656 1.00 41.06 101 PRO A C 1
ATOM 745 O O . PRO A 1 101 ? -7.642 10.015 58.632 1.00 41.06 101 PRO A O 1
ATOM 748 N N . SER A 1 102 ? -5.434 9.797 58.224 1.00 29.08 102 SER A N 1
ATOM 749 C CA . SER A 1 102 ? -5.311 8.385 57.818 1.00 29.08 102 SER A CA 1
ATOM 750 C C . SER A 1 102 ? -5.494 7.371 58.972 1.00 29.08 102 SER A C 1
ATOM 752 O O . SER A 1 102 ? -5.339 7.735 60.139 1.00 29.08 102 SER A O 1
ATOM 754 N N . PRO A 1 103 ? -5.648 6.064 58.663 1.00 34.41 103 PRO A N 1
ATOM 755 C CA . PRO A 1 103 ? -4.820 5.053 59.339 1.00 34.41 103 PRO A CA 1
ATOM 756 C C . PRO A 1 103 ? -4.192 4.008 58.387 1.00 34.41 103 PRO A C 1
ATOM 758 O O . PRO A 1 103 ? -4.795 3.589 57.401 1.00 34.41 103 PRO A O 1
ATOM 761 N N . GLN A 1 104 ? -2.959 3.589 58.711 1.00 30.27 104 GLN A N 1
ATOM 762 C CA . GLN A 1 104 ? -2.194 2.510 58.058 1.00 30.27 104 GLN A CA 1
ATOM 763 C C . GLN A 1 104 ? -2.483 1.100 58.679 1.00 30.27 104 GLN A C 1
ATOM 765 O O . GLN A 1 104 ? -3.503 0.954 59.348 1.00 30.27 104 GLN A O 1
ATOM 770 N N . PRO A 1 105 ? -1.674 0.028 58.462 1.00 35.41 105 PRO A N 1
ATOM 771 C CA . PRO A 1 105 ? -2.055 -1.120 57.637 1.00 35.41 105 PRO A CA 1
ATOM 772 C C . PRO A 1 105 ? -2.131 -2.447 58.427 1.00 35.41 105 PRO A C 1
ATOM 774 O O . PRO A 1 105 ? -1.476 -2.629 59.451 1.00 35.41 105 PRO A O 1
ATOM 777 N N . HIS A 1 106 ? -2.867 -3.435 57.912 1.00 28.97 106 HIS A N 1
ATOM 778 C CA . HIS A 1 106 ? -2.858 -4.792 58.469 1.00 28.97 106 HIS A CA 1
ATOM 779 C C . HIS A 1 106 ? -2.023 -5.750 57.612 1.00 28.97 106 HIS A C 1
ATOM 781 O O . HIS A 1 106 ? -2.307 -5.993 56.442 1.00 28.97 106 HIS A O 1
ATOM 787 N N . SER A 1 107 ? -0.990 -6.301 58.243 1.00 26.69 107 SER A N 1
ATOM 788 C CA . SER A 1 107 ? -0.146 -7.404 57.792 1.00 26.69 107 SER A CA 1
ATOM 789 C C . SER A 1 107 ? -0.834 -8.753 58.020 1.00 26.69 107 SER A C 1
ATOM 791 O O . SER A 1 107 ? -1.105 -9.072 59.174 1.00 26.69 107 SER A O 1
ATOM 793 N N . TYR A 1 108 ? -1.028 -9.577 56.984 1.00 27.66 108 TYR A N 1
ATOM 794 C CA . TYR A 1 108 ? -1.251 -11.023 57.145 1.00 27.66 108 TYR A CA 1
ATOM 795 C C . TYR A 1 108 ? -0.788 -11.825 55.913 1.00 27.66 108 TYR A C 1
ATOM 797 O O . TYR A 1 108 ? -1.338 -11.717 54.824 1.00 27.66 108 TYR A O 1
ATOM 805 N N . THR A 1 109 ? 0.188 -12.697 56.149 1.00 25.81 109 THR A N 1
ATOM 806 C CA . THR A 1 109 ? 0.425 -14.007 55.501 1.00 25.81 109 THR A CA 1
ATOM 807 C C . THR A 1 109 ? 0.806 -14.949 56.656 1.00 25.81 109 THR A C 1
ATOM 809 O O . THR A 1 109 ? 1.360 -14.418 57.624 1.00 25.81 109 THR A O 1
ATOM 812 N N . PRO A 1 110 ? 0.573 -16.286 56.638 1.00 34.06 110 PRO A N 1
ATOM 813 C CA . PRO A 1 110 ? 0.599 -17.181 55.465 1.00 34.06 110 PRO A CA 1
ATOM 814 C C . PRO A 1 110 ? -0.430 -18.350 55.474 1.00 34.06 110 PRO A C 1
ATOM 816 O O . PRO A 1 110 ? -1.073 -18.614 56.484 1.00 34.06 110 PRO A O 1
ATOM 819 N N . LEU A 1 111 ? -0.544 -19.098 54.361 1.00 26.69 111 LEU A N 1
ATOM 820 C CA . LEU A 1 111 ? -0.352 -20.570 54.259 1.00 26.69 111 LEU A CA 1
ATOM 821 C C . LEU A 1 111 ? -0.822 -21.121 52.884 1.00 26.69 111 LEU A C 1
ATOM 823 O O . LEU A 1 111 ? -1.711 -20.540 52.262 1.00 26.69 111 LEU A O 1
ATOM 827 N N . PRO A 1 112 ? -0.218 -22.220 52.383 1.00 27.50 112 PRO A N 1
ATOM 828 C CA . PRO A 1 112 ? -0.317 -22.659 50.993 1.00 27.50 112 PRO A CA 1
ATOM 829 C C . PRO A 1 112 ? -1.457 -23.664 50.775 1.00 27.50 112 PRO A C 1
ATOM 831 O O . PRO A 1 112 ? -1.653 -24.580 51.575 1.00 27.50 112 PRO A O 1
ATOM 834 N N . LEU A 1 113 ? -2.159 -23.558 49.644 1.00 25.77 113 LEU A N 1
ATOM 835 C CA . LEU A 1 113 ? -3.117 -24.568 49.193 1.00 25.77 113 LEU A CA 1
ATOM 836 C C . LEU A 1 113 ? -2.672 -25.178 47.862 1.00 25.77 113 LEU A C 1
ATOM 838 O O . LEU A 1 113 ? -2.325 -24.494 46.904 1.00 25.77 113 LEU A O 1
ATOM 842 N N . LYS A 1 114 ? -2.639 -26.510 47.885 1.00 24.91 114 LYS A N 1
ATOM 843 C CA . LYS A 1 114 ? -2.149 -27.444 46.873 1.00 24.91 114 LYS A CA 1
ATOM 844 C C . LYS A 1 114 ? -2.931 -27.314 45.563 1.00 24.91 114 LYS A C 1
ATOM 846 O O . LYS A 1 114 ? -4.152 -27.453 45.565 1.00 24.91 114 LYS A O 1
ATOM 851 N N . PHE A 1 115 ? -2.226 -27.168 44.444 1.00 25.41 115 PHE A N 1
ATOM 852 C CA . PHE A 1 115 ? -2.802 -27.371 43.116 1.00 25.41 115 PHE A CA 1
ATOM 853 C C . PHE A 1 115 ? -2.964 -28.873 42.843 1.00 25.41 115 PHE A C 1
ATOM 855 O O . PHE A 1 115 ? -2.001 -29.632 42.923 1.00 25.41 115 PHE A O 1
ATOM 862 N N . HIS A 1 116 ? -4.191 -29.299 42.542 1.00 26.12 116 HIS A N 1
ATOM 863 C CA . HIS A 1 116 ? -4.469 -30.564 41.863 1.00 26.12 116 HIS A CA 1
ATOM 864 C C . HIS A 1 116 ? -4.385 -30.325 40.353 1.00 26.12 116 HIS A C 1
ATOM 866 O O . HIS A 1 116 ? -5.126 -29.505 39.815 1.00 26.12 116 HIS A O 1
ATOM 872 N N . THR A 1 117 ? -3.500 -31.045 39.676 1.00 25.89 117 THR A N 1
ATOM 873 C CA . THR A 1 117 ? -3.477 -31.190 38.219 1.00 25.89 117 THR A CA 1
ATOM 874 C C . THR A 1 117 ? -4.330 -32.398 37.819 1.00 25.89 117 THR A C 1
ATOM 876 O O . THR A 1 117 ? -4.056 -33.503 38.284 1.00 25.89 117 THR A O 1
ATOM 879 N N . PRO A 1 118 ? -5.335 -32.253 36.939 1.00 26.73 118 PRO A N 1
ATOM 880 C CA . PRO A 1 118 ? -5.891 -33.390 36.219 1.00 26.73 118 PRO A CA 1
ATOM 881 C C . PRO A 1 118 ? -5.099 -33.599 34.923 1.00 26.73 118 PRO A C 1
ATOM 883 O O . PRO A 1 118 ? -5.109 -32.755 34.027 1.00 26.73 118 PRO A O 1
ATOM 886 N N . SER A 1 119 ? -4.417 -34.739 34.832 1.00 24.72 119 SER A N 1
ATOM 887 C CA . SER A 1 119 ? -3.926 -35.313 33.583 1.00 24.72 119 SER A CA 1
ATOM 888 C C . SER A 1 119 ? -5.105 -35.835 32.761 1.00 24.72 119 SER A C 1
ATOM 890 O O . SER A 1 119 ? -5.847 -36.690 33.243 1.00 24.72 119 SER A O 1
ATOM 892 N N . TYR A 1 120 ? -5.255 -35.370 31.522 1.00 26.88 120 TYR A N 1
ATOM 893 C CA . TYR A 1 120 ? -6.100 -36.037 30.533 1.00 26.88 120 TYR A CA 1
ATOM 894 C C . TYR A 1 120 ? -5.218 -36.909 29.641 1.00 26.88 120 TYR A C 1
ATOM 896 O O . TYR A 1 120 ? -4.349 -36.408 28.927 1.00 26.88 120 TYR A O 1
ATOM 904 N N . SER A 1 121 ? -5.436 -38.220 29.735 1.00 24.42 121 SER A N 1
ATOM 905 C CA . SER A 1 121 ? -4.867 -39.232 28.850 1.00 24.42 121 SER A CA 1
ATOM 906 C C . SER A 1 121 ? -5.453 -39.096 27.445 1.00 24.42 121 SER A C 1
ATOM 908 O O . SER A 1 121 ? -6.666 -38.997 27.272 1.00 24.42 121 SER A O 1
ATOM 910 N N . LEU A 1 122 ? -4.568 -39.102 26.450 1.00 25.72 122 LEU A N 1
ATOM 911 C CA . LEU A 1 122 ? -4.882 -39.318 25.042 1.00 25.72 122 LEU A CA 1
ATOM 912 C C . LEU A 1 122 ? -5.118 -40.815 24.817 1.00 25.72 122 LEU A C 1
ATOM 914 O O . LEU A 1 122 ? -4.172 -41.598 24.906 1.00 25.72 122 LEU A O 1
ATOM 918 N N . ASP A 1 123 ? -6.349 -41.196 24.486 1.00 24.75 123 ASP A N 1
ATOM 919 C CA . ASP A 1 123 ? -6.638 -42.527 23.957 1.00 24.75 123 ASP A CA 1
ATOM 920 C C . ASP A 1 123 ? -6.322 -42.566 22.454 1.00 24.75 123 ASP A C 1
ATOM 922 O O . ASP A 1 123 ? -6.986 -41.948 21.620 1.00 24.75 123 ASP A O 1
ATOM 926 N N . LEU A 1 124 ? -5.256 -43.299 22.134 1.00 26.52 124 LEU A N 1
ATOM 927 C CA . LEU A 1 124 ? -4.822 -43.712 20.802 1.00 26.52 124 LEU A CA 1
ATOM 928 C C . LEU A 1 124 ? -5.293 -45.147 20.551 1.00 26.52 124 LEU A C 1
ATOM 930 O O . LEU A 1 124 ? -4.800 -46.055 21.214 1.00 26.52 124 LEU A O 1
ATOM 934 N N . VAL A 1 125 ? -6.140 -45.379 19.545 1.00 26.70 125 VAL A N 1
ATOM 935 C CA . VAL A 1 125 ? -6.252 -46.681 18.848 1.00 26.70 125 VAL A CA 1
ATOM 936 C C . VAL A 1 125 ? -6.813 -46.464 17.418 1.00 26.70 125 VAL A C 1
ATOM 938 O O . VAL A 1 125 ? -7.363 -45.398 17.152 1.00 26.70 125 VAL A O 1
ATOM 941 N N . PRO A 1 126 ? -6.628 -47.380 16.444 1.00 27.86 126 PRO A N 1
ATOM 942 C CA . PRO A 1 126 ? -5.592 -47.242 15.427 1.00 27.86 126 PRO A CA 1
ATOM 943 C C . PRO A 1 126 ? -6.123 -47.292 13.978 1.00 27.86 126 PRO A C 1
ATOM 945 O O . PRO A 1 126 ? -7.285 -47.568 13.694 1.00 27.86 126 PRO A O 1
ATOM 948 N N . SER A 1 127 ? -5.188 -47.060 13.059 1.00 26.39 127 SER A N 1
ATOM 949 C CA . SER A 1 127 ? -5.265 -47.184 11.602 1.00 26.39 127 SER A CA 1
ATOM 950 C C . SER A 1 127 ? -6.017 -48.409 11.065 1.00 26.39 127 SER A C 1
ATOM 952 O O . SER A 1 127 ? -5.703 -49.540 11.435 1.00 26.39 127 SER A O 1
ATOM 954 N N . THR A 1 128 ? -6.850 -48.190 10.044 1.00 25.84 128 THR A N 1
ATOM 955 C CA . THR A 1 128 ? -7.073 -49.159 8.959 1.00 25.84 128 THR A CA 1
ATOM 956 C C . THR A 1 128 ? -7.117 -48.425 7.617 1.00 25.84 128 THR A C 1
ATOM 958 O O . THR A 1 128 ? -7.954 -47.556 7.388 1.00 25.84 128 THR A O 1
ATOM 961 N N . SER A 1 129 ? -6.165 -48.754 6.748 1.00 26.75 129 SER A N 1
ATOM 962 C CA . SER A 1 129 ? -6.142 -48.380 5.331 1.00 26.75 129 SER A CA 1
ATOM 963 C C . SER A 1 129 ? -6.904 -49.432 4.521 1.00 26.75 129 SER A C 1
ATOM 965 O O . SER A 1 129 ? -6.845 -50.614 4.868 1.00 26.75 129 SER A O 1
ATOM 967 N N . PRO A 1 130 ? -7.494 -49.047 3.382 1.00 31.16 130 PRO A N 1
ATOM 968 C CA . PRO A 1 130 ? -7.345 -49.877 2.197 1.00 31.16 130 PRO A CA 1
ATOM 969 C C . PRO A 1 130 ? -6.830 -49.076 0.998 1.00 31.16 130 PRO A C 1
ATOM 971 O O . PRO A 1 130 ? -7.228 -47.942 0.738 1.00 31.16 130 PRO A O 1
ATOM 974 N N . GLU A 1 131 ? -5.908 -49.717 0.289 1.00 27.44 131 GLU A N 1
ATOM 975 C CA . GLU A 1 131 ? -5.385 -49.343 -1.017 1.00 27.44 131 GLU A CA 1
ATOM 976 C C . GLU A 1 131 ? -6.505 -49.277 -2.064 1.00 27.44 131 GLU A C 1
ATOM 978 O O . GLU A 1 131 ? -7.282 -50.223 -2.186 1.00 27.44 131 GLU A O 1
ATOM 983 N N . GLU A 1 132 ? -6.515 -48.244 -2.912 1.00 29.45 132 GLU A N 1
ATOM 984 C CA . GLU A 1 132 ? -7.094 -48.387 -4.249 1.00 29.45 132 GLU A CA 1
ATOM 985 C C . GLU A 1 132 ? -6.365 -47.541 -5.312 1.00 29.45 132 GLU A C 1
ATOM 987 O O . GLU A 1 132 ? -6.309 -46.315 -5.278 1.00 29.45 132 GLU A O 1
ATOM 992 N N . LYS A 1 133 ? -5.738 -48.300 -6.215 1.00 26.64 133 LYS A N 1
ATOM 993 C CA . LYS A 1 133 ? -5.253 -48.075 -7.586 1.00 26.64 133 LYS A CA 1
ATOM 994 C C . LYS A 1 133 ? -5.280 -46.657 -8.183 1.00 26.64 133 LYS A C 1
ATOM 996 O O . LYS A 1 133 ? -6.320 -46.053 -8.416 1.00 26.64 133 LYS A O 1
ATOM 1001 N N . ALA A 1 134 ? -4.090 -46.244 -8.620 1.00 26.48 134 ALA A N 1
ATOM 1002 C CA . ALA A 1 134 ? -3.838 -45.105 -9.491 1.00 26.48 134 ALA A CA 1
ATOM 1003 C C . ALA A 1 134 ? -4.408 -45.299 -10.912 1.00 26.48 134 ALA A C 1
ATOM 1005 O O . ALA A 1 134 ? -4.162 -46.318 -11.560 1.00 26.48 134 ALA A O 1
ATOM 1006 N N . VAL A 1 135 ? -5.095 -44.269 -11.411 1.00 31.58 135 VAL A N 1
ATOM 1007 C CA . VAL A 1 135 ? -5.448 -44.056 -12.825 1.00 31.58 135 VAL A CA 1
ATOM 1008 C C . VAL A 1 135 ? -4.851 -42.698 -13.233 1.00 31.58 135 VAL A C 1
ATOM 1010 O O . VAL A 1 135 ? -5.018 -41.734 -12.483 1.00 31.58 135 VAL A O 1
ATOM 1013 N N . PRO A 1 136 ? -4.116 -42.588 -14.356 1.00 32.75 136 PRO A N 1
ATOM 1014 C CA . PRO A 1 136 ? -3.468 -41.336 -14.751 1.00 32.75 136 PRO A CA 1
ATOM 1015 C C . PRO A 1 136 ? -4.479 -40.332 -15.342 1.00 32.75 136 PRO A C 1
ATOM 1017 O O . PRO A 1 136 ? -5.456 -40.757 -15.960 1.00 32.75 136 PRO A O 1
ATOM 1020 N N . PRO A 1 137 ? -4.262 -39.009 -15.197 1.00 32.16 137 PRO A N 1
ATOM 1021 C CA . PRO A 1 137 ? -5.188 -38.010 -15.716 1.00 32.16 137 PRO A CA 1
ATOM 1022 C C . PRO A 1 137 ? -4.946 -37.731 -17.207 1.00 32.16 137 PRO A C 1
ATOM 1024 O O . PRO A 1 137 ? -3.849 -37.356 -17.620 1.00 32.16 137 PRO A O 1
ATOM 1027 N N . THR A 1 138 ? -6.000 -37.882 -18.005 1.00 30.36 138 THR A N 1
ATOM 1028 C CA . THR A 1 138 ? -6.113 -37.413 -19.396 1.00 30.36 138 THR A CA 1
ATOM 1029 C C . THR A 1 138 ? -6.446 -35.905 -19.415 1.00 30.36 138 THR A C 1
ATOM 1031 O O . THR A 1 138 ? -7.151 -35.443 -18.513 1.00 30.36 138 THR A O 1
ATOM 1034 N N . PRO A 1 139 ? -5.975 -35.109 -20.398 1.00 31.69 139 PRO A N 1
ATOM 1035 C CA . PRO A 1 139 ? -6.197 -33.659 -20.434 1.00 31.69 139 PRO A CA 1
ATOM 1036 C C . PRO A 1 139 ? -7.633 -33.307 -20.868 1.00 31.69 139 PRO A C 1
ATOM 1038 O O . PRO A 1 139 ? -8.237 -34.079 -21.614 1.00 31.69 139 PRO A O 1
ATOM 1041 N N . PRO A 1 140 ? -8.186 -32.147 -20.464 1.00 31.22 140 PRO A N 1
ATOM 1042 C CA . PRO A 1 140 ? -9.526 -31.750 -20.878 1.00 31.22 140 PRO A CA 1
ATOM 1043 C C . PRO A 1 140 ? -9.535 -31.237 -22.326 1.00 31.22 140 PRO A C 1
ATOM 1045 O O . PRO A 1 1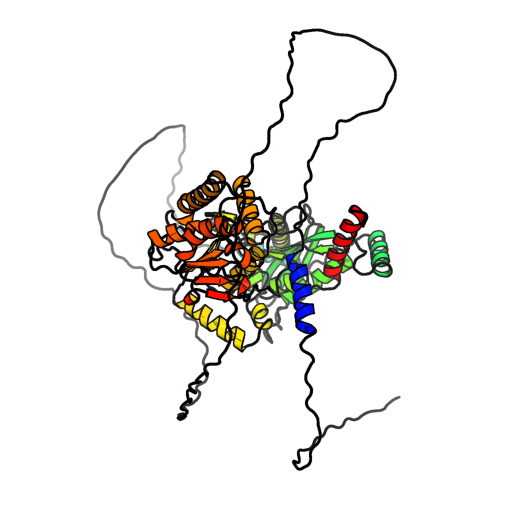40 ? -8.836 -30.283 -22.673 1.00 31.22 140 PRO A O 1
ATOM 1048 N N . GLU A 1 141 ? -10.362 -31.878 -23.152 1.00 26.69 141 GLU A N 1
ATOM 1049 C CA . GLU A 1 141 ? -10.699 -31.460 -24.510 1.00 26.69 141 GLU A CA 1
ATOM 1050 C C . GLU A 1 141 ? -11.501 -30.150 -24.527 1.00 26.69 141 GLU A C 1
ATOM 1052 O O . GLU A 1 141 ? -12.371 -29.882 -23.694 1.00 26.69 141 GLU A O 1
ATOM 1057 N N . GLN A 1 142 ? -11.180 -29.334 -25.527 1.00 27.88 142 GLN A N 1
ATOM 1058 C CA . GLN A 1 142 ? -11.857 -28.103 -25.897 1.00 27.88 142 GLN A CA 1
ATOM 1059 C C . GLN A 1 142 ? -13.242 -28.416 -26.482 1.00 27.88 142 GLN A C 1
ATOM 1061 O O . GLN A 1 142 ? -13.346 -29.124 -27.480 1.00 27.88 142 GLN A O 1
ATOM 1066 N N . HIS A 1 143 ? -14.303 -27.818 -25.937 1.00 28.59 143 HIS A N 1
ATOM 1067 C CA . HIS A 1 143 ? -15.608 -27.787 -26.599 1.00 28.59 143 HIS A CA 1
ATOM 1068 C C . HIS A 1 143 ? -15.852 -26.426 -27.251 1.00 28.59 143 HIS A C 1
ATOM 1070 O O . HIS A 1 143 ? -16.307 -25.468 -26.628 1.00 28.59 143 HIS A O 1
ATOM 1076 N N . SER A 1 144 ? -15.575 -26.377 -28.552 1.00 25.97 144 SER A N 1
ATOM 1077 C CA . SER A 1 144 ? -16.241 -25.499 -29.508 1.00 25.97 144 SER A CA 1
ATOM 1078 C C . SER A 1 144 ? -17.642 -26.043 -29.787 1.00 25.97 144 SER A C 1
ATOM 1080 O O . SER A 1 144 ? -17.726 -27.183 -30.217 1.00 25.97 144 SER A O 1
ATOM 1082 N N . HIS A 1 145 ? -18.713 -25.265 -29.626 1.00 27.34 145 HIS A N 1
ATOM 1083 C CA . H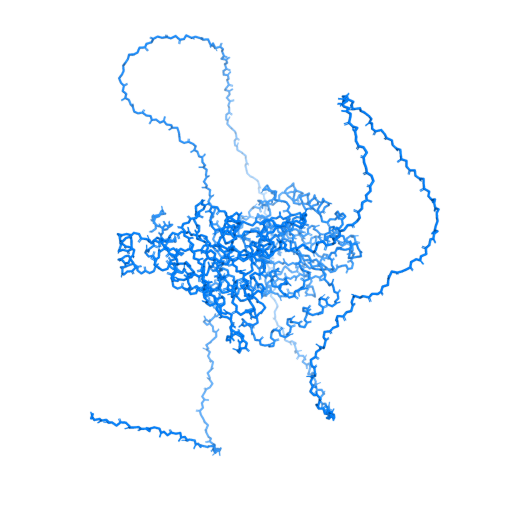IS A 1 145 ? -19.933 -25.411 -30.435 1.00 27.34 145 HIS A CA 1
ATOM 1084 C C . HIS A 1 145 ? -20.783 -24.141 -30.330 1.00 27.34 145 HIS A C 1
ATOM 1086 O O . HIS A 1 145 ? -21.464 -23.896 -29.338 1.00 27.34 145 HIS A O 1
ATOM 1092 N N . LEU A 1 146 ? -20.737 -23.333 -31.389 1.00 26.03 146 LEU A N 1
ATOM 1093 C CA . LEU A 1 146 ? -21.641 -22.215 -31.632 1.00 26.03 146 LEU A CA 1
ATOM 1094 C C . LEU A 1 146 ? -22.036 -22.282 -33.111 1.00 26.03 146 LEU A C 1
ATOM 1096 O O . LEU A 1 146 ? -21.395 -21.689 -33.971 1.00 26.03 146 LEU A O 1
ATOM 1100 N N . SER A 1 147 ? -23.057 -23.080 -33.417 1.00 24.80 147 SER A N 1
ATOM 1101 C CA . SER A 1 147 ? -23.805 -23.007 -34.675 1.00 24.80 147 SER A CA 1
ATOM 1102 C C . SER A 1 147 ? -25.124 -23.777 -34.557 1.00 24.80 147 SER A C 1
ATOM 1104 O O . SER A 1 147 ? -25.179 -24.834 -33.939 1.00 24.80 147 SER A O 1
ATOM 1106 N N . HIS A 1 148 ? -26.160 -23.224 -35.197 1.00 26.86 148 HIS A N 1
ATOM 1107 C CA . HIS A 1 148 ? -27.548 -23.700 -35.328 1.00 26.86 148 HIS A CA 1
ATOM 1108 C C . HIS A 1 148 ? -28.533 -23.340 -34.201 1.00 26.86 148 HIS A C 1
ATOM 1110 O O . HIS A 1 148 ? -28.721 -24.097 -33.260 1.00 26.86 148 HIS A O 1
ATOM 1116 N N . LEU A 1 149 ? -29.285 -22.242 -34.378 1.00 24.91 149 LEU A N 1
ATOM 1117 C CA . LEU A 1 149 ? -30.653 -22.306 -34.929 1.00 24.91 149 LEU A CA 1
ATOM 1118 C C . LEU A 1 149 ? -31.236 -20.889 -35.140 1.00 24.91 149 LEU A C 1
ATOM 1120 O O . LEU A 1 149 ? -31.465 -20.149 -34.190 1.00 24.91 149 LEU A O 1
ATOM 1124 N N . ILE A 1 150 ? -31.549 -20.538 -36.392 1.00 24.33 150 ILE A N 1
ATOM 1125 C CA . ILE A 1 150 ? -32.554 -19.520 -36.733 1.00 24.33 150 ILE A CA 1
ATOM 1126 C C . ILE A 1 150 ? -33.688 -20.259 -37.441 1.00 24.33 150 ILE A C 1
ATOM 1128 O O . ILE A 1 150 ? -33.497 -20.748 -38.554 1.00 24.33 150 ILE A O 1
ATOM 1132 N N . ARG A 1 151 ? -34.875 -20.298 -36.826 1.00 26.08 151 ARG A N 1
ATOM 1133 C CA . ARG A 1 151 ? -36.160 -20.234 -37.541 1.00 26.08 151 ARG A CA 1
ATOM 1134 C C . ARG A 1 151 ? -37.319 -19.937 -36.584 1.00 26.08 151 ARG A C 1
ATOM 1136 O O . ARG A 1 151 ? -37.691 -20.772 -35.777 1.00 26.08 151 ARG A O 1
ATOM 1143 N N . SER A 1 152 ? -37.905 -18.758 -36.802 1.00 25.25 152 SER A N 1
ATOM 1144 C CA . SER A 1 152 ? -39.349 -18.517 -36.936 1.00 25.25 152 SER A CA 1
ATOM 1145 C C . SER A 1 152 ? -40.292 -18.991 -35.819 1.00 25.25 152 SER A C 1
ATOM 1147 O O . SER A 1 152 ? -40.718 -20.137 -35.851 1.00 25.25 152 SER A O 1
ATOM 1149 N N . THR A 1 153 ? -40.861 -18.031 -35.083 1.00 25.92 153 THR A N 1
ATOM 1150 C CA . THR A 1 153 ? -42.329 -17.879 -34.967 1.00 25.92 153 THR A CA 1
ATOM 1151 C C . THR A 1 153 ? -42.707 -16.428 -34.653 1.00 25.92 153 THR A C 1
ATOM 1153 O O . THR A 1 153 ? -42.038 -15.751 -33.878 1.00 25.92 153 THR A O 1
ATOM 1156 N N . ARG A 1 154 ? -43.763 -15.975 -35.338 1.00 25.45 154 ARG A N 1
ATOM 1157 C CA . ARG A 1 154 ? -44.482 -14.699 -35.213 1.00 25.45 154 ARG A CA 1
ATOM 1158 C C . ARG A 1 154 ? -45.384 -14.668 -33.966 1.00 25.45 154 ARG A C 1
ATOM 1160 O O . ARG A 1 154 ? -45.594 -15.703 -33.347 1.00 25.45 154 ARG A O 1
ATOM 1167 N N . ASP A 1 155 ? -45.970 -13.484 -33.769 1.00 25.06 155 ASP A N 1
ATOM 1168 C CA . ASP A 1 155 ? -47.070 -13.073 -32.877 1.00 25.06 155 ASP A CA 1
ATOM 1169 C C . ASP A 1 155 ? -46.639 -12.511 -31.521 1.00 25.06 155 ASP A C 1
ATOM 1171 O O . ASP A 1 155 ? -45.713 -13.004 -30.897 1.00 25.06 155 ASP A O 1
ATOM 1175 N N . ALA A 1 156 ? -47.280 -11.503 -30.934 1.00 25.77 156 ALA A N 1
ATOM 1176 C CA . ALA A 1 156 ? -48.132 -10.396 -31.370 1.00 25.77 156 ALA A CA 1
ATOM 1177 C C . ALA A 1 156 ? -48.361 -9.544 -30.099 1.00 25.77 156 ALA A C 1
ATOM 1179 O O . ALA A 1 156 ? -48.345 -10.066 -28.988 1.00 25.77 156 ALA A O 1
ATOM 1180 N N . SER A 1 157 ? -48.706 -8.268 -30.289 1.00 26.02 157 SER A N 1
ATOM 1181 C CA . SER A 1 157 ? -49.551 -7.436 -29.407 1.00 26.02 157 SER A CA 1
ATOM 1182 C C . SER A 1 157 ? -49.001 -6.730 -28.140 1.00 26.02 157 SER A C 1
ATOM 1184 O O . SER A 1 157 ? -48.643 -7.332 -27.140 1.00 26.02 157 SER A O 1
ATOM 1186 N N . HIS A 1 158 ? -49.128 -5.391 -28.212 1.00 26.97 158 HIS A N 1
ATOM 1187 C CA . HIS A 1 158 ? -49.734 -4.453 -27.242 1.00 26.97 158 HIS A CA 1
ATOM 1188 C C . HIS A 1 158 ? -49.088 -4.154 -25.869 1.00 26.97 158 HIS A C 1
ATOM 1190 O O . HIS A 1 158 ? -49.246 -4.916 -24.929 1.00 26.97 158 HIS A O 1
ATOM 1196 N N . HIS A 1 159 ? -48.569 -2.922 -25.694 1.00 26.89 159 HIS A N 1
ATOM 1197 C CA . HIS A 1 159 ? -49.221 -1.773 -24.999 1.00 26.89 159 HIS A CA 1
ATOM 1198 C C . HIS A 1 159 ? -48.233 -0.582 -24.836 1.00 26.89 159 HIS A C 1
ATOM 1200 O O . HIS A 1 159 ? -47.152 -0.748 -24.293 1.00 26.89 159 HIS A O 1
ATOM 1206 N N . LYS A 1 160 ? -48.470 0.571 -25.497 1.00 25.86 160 LYS A N 1
ATOM 1207 C CA . LYS A 1 160 ? -48.916 1.894 -24.954 1.00 25.86 160 LYS A CA 1
ATOM 1208 C C . LYS A 1 160 ? -48.114 2.428 -23.746 1.00 25.86 160 LYS A C 1
ATOM 1210 O O . LYS A 1 160 ? -48.267 1.908 -22.654 1.00 25.86 160 LYS A O 1
ATOM 1215 N N . GLY A 1 161 ? -47.297 3.476 -23.916 1.00 24.45 161 GLY A N 1
ATOM 1216 C CA . GLY A 1 161 ? -47.609 4.909 -23.651 1.00 24.45 161 GLY A CA 1
ATOM 1217 C C . GLY A 1 161 ? -46.469 5.478 -22.770 1.00 24.45 161 GLY A C 1
ATOM 1218 O O . GLY A 1 161 ? -45.904 4.696 -22.023 1.00 24.45 161 GLY A O 1
ATOM 1219 N N . LEU A 1 162 ? -45.971 6.721 -22.786 1.00 25.88 162 LEU A N 1
ATOM 1220 C CA . LEU A 1 162 ? -46.399 8.087 -23.137 1.00 25.88 162 LEU A CA 1
ATOM 1221 C C . LEU A 1 162 ? -45.188 8.817 -23.808 1.00 25.88 162 LEU A C 1
ATOM 1223 O O . LEU A 1 162 ? -44.054 8.498 -23.479 1.00 25.88 162 LEU A O 1
ATOM 1227 N N . SER A 1 163 ? -45.299 9.668 -24.848 1.00 24.78 163 SER A N 1
ATOM 1228 C CA . SER A 1 163 ? -45.632 11.124 -24.846 1.00 24.78 163 SER A CA 1
ATOM 1229 C C . SER A 1 163 ? -44.899 11.935 -23.747 1.00 24.78 163 SER A C 1
ATOM 1231 O O . SER A 1 163 ? -44.991 11.560 -22.592 1.00 24.78 163 SER A O 1
ATOM 1233 N N . ARG A 1 164 ? -44.231 13.085 -23.954 1.00 25.86 164 ARG A N 1
ATOM 1234 C CA . ARG A 1 164 ? -44.338 14.161 -24.963 1.00 25.86 164 ARG A CA 1
ATOM 1235 C C . ARG A 1 164 ? -43.253 15.242 -24.678 1.00 25.86 164 ARG A C 1
ATOM 1237 O O . ARG A 1 164 ? -42.813 15.316 -23.537 1.00 25.86 164 ARG A O 1
ATOM 1244 N N . LEU A 1 165 ? -43.036 16.148 -25.655 1.00 25.27 165 LEU A N 1
ATOM 1245 C CA . LEU A 1 165 ? -42.531 17.551 -25.566 1.00 25.27 165 LEU A CA 1
ATOM 1246 C C . LEU A 1 165 ? -40.983 17.720 -25.537 1.00 25.27 165 LEU A C 1
ATOM 1248 O O . LEU A 1 165 ? -40.334 17.126 -24.692 1.00 25.27 165 LEU A O 1
ATOM 1252 N N . LEU A 1 166 ? -40.303 18.479 -26.420 1.00 26.75 166 LEU A N 1
ATOM 1253 C CA . LEU A 1 166 ? -40.636 19.723 -27.151 1.00 26.75 166 LEU A CA 1
ATOM 1254 C C . LEU A 1 166 ? -39.936 19.844 -28.535 1.00 26.75 166 LEU A C 1
ATOM 1256 O O . LEU A 1 166 ? -38.787 19.442 -28.694 1.00 26.75 166 LEU A O 1
ATOM 1260 N N . GLU A 1 167 ? -40.652 20.459 -29.488 1.00 24.72 167 GLU A N 1
ATOM 1261 C CA . GLU A 1 167 ? -40.207 21.107 -30.750 1.00 24.72 167 GLU A CA 1
ATOM 1262 C C . GLU A 1 167 ? -39.424 22.410 -30.420 1.00 24.72 167 GLU A C 1
ATOM 1264 O O . GLU A 1 167 ? -39.554 22.904 -29.305 1.00 24.72 167 GLU A O 1
ATOM 1269 N N . HIS A 1 168 ? -38.557 23.044 -31.217 1.00 27.05 168 HIS A N 1
ATOM 1270 C CA . HIS A 1 168 ? -38.502 23.473 -32.626 1.00 27.05 168 HIS A CA 1
ATOM 1271 C C . HIS A 1 168 ? -36.995 23.671 -32.968 1.00 27.05 168 HIS A C 1
ATOM 1273 O O . HIS A 1 168 ? -36.202 23.926 -32.072 1.00 27.05 168 HIS A O 1
ATOM 1279 N N . ASP A 1 169 ? -36.497 23.497 -34.194 1.00 25.23 169 ASP A N 1
ATOM 1280 C CA . ASP A 1 169 ? -36.554 24.549 -35.211 1.00 25.23 169 ASP A CA 1
ATOM 1281 C C . ASP A 1 169 ? -36.238 24.021 -36.617 1.00 25.23 169 ASP A C 1
ATOM 1283 O O . ASP A 1 169 ? -35.432 23.113 -36.827 1.00 25.23 169 ASP A O 1
ATOM 1287 N N . ARG A 1 170 ? -36.922 24.624 -37.588 1.00 24.95 170 ARG A N 1
ATOM 1288 C CA . ARG A 1 170 ? -36.865 24.337 -39.023 1.00 24.95 170 ARG A CA 1
ATOM 1289 C C . ARG A 1 170 ? -35.790 25.198 -39.679 1.00 24.95 170 ARG A C 1
ATOM 1291 O O . ARG A 1 170 ? -35.812 26.402 -39.472 1.00 24.95 170 ARG A O 1
ATOM 1298 N N . TYR A 1 171 ? -34.998 24.633 -40.591 1.00 24.39 171 TYR A N 1
ATOM 1299 C CA . TYR A 1 171 ? -34.691 25.292 -41.869 1.00 24.39 171 TYR A CA 1
ATOM 1300 C C . TYR A 1 171 ? -34.137 24.289 -42.894 1.00 24.39 171 TYR A C 1
ATOM 1302 O O . TYR A 1 171 ? -33.167 23.581 -42.648 1.00 24.39 171 TYR A O 1
ATOM 1310 N N . SER A 1 172 ? -34.776 24.247 -44.058 1.00 26.22 172 SER A N 1
ATOM 1311 C CA . SER A 1 172 ? -34.296 23.667 -45.315 1.00 26.22 172 SER A CA 1
ATOM 1312 C C . SER A 1 172 ? -34.833 24.580 -46.421 1.00 26.22 172 SER A C 1
ATOM 1314 O O . SER A 1 172 ? -35.878 25.208 -46.207 1.00 26.22 172 SER A O 1
ATOM 1316 N N . PRO A 1 173 ? -34.153 24.699 -47.572 1.00 42.25 173 PRO A N 1
ATOM 1317 C CA . PRO A 1 173 ? -34.827 24.178 -48.765 1.00 42.25 173 PRO A CA 1
ATOM 1318 C C . PRO A 1 173 ? -33.918 23.571 -49.858 1.00 42.25 173 PRO A C 1
ATOM 1320 O O . PRO A 1 173 ? -32.782 23.995 -50.041 1.00 42.25 173 PRO A O 1
ATOM 1323 N N . ASP A 1 174 ? -34.547 22.651 -50.612 1.00 27.41 174 ASP A N 1
ATOM 1324 C CA . ASP A 1 174 ? -34.468 22.390 -52.071 1.00 27.41 174 ASP A CA 1
ATOM 1325 C C . ASP A 1 174 ? -33.144 21.908 -52.718 1.00 27.41 174 ASP A C 1
ATOM 1327 O O . ASP A 1 174 ? -32.069 22.383 -52.395 1.00 27.41 174 ASP A O 1
ATOM 1331 N N . ARG A 1 175 ? -33.103 21.036 -53.745 1.00 28.53 175 ARG A N 1
ATOM 1332 C CA . ARG A 1 175 ? -34.052 20.125 -54.435 1.00 28.53 175 ARG A CA 1
ATOM 1333 C C . ARG A 1 175 ? -33.268 19.320 -55.502 1.00 28.53 175 ARG A C 1
ATOM 1335 O O . ARG A 1 175 ? -32.164 19.706 -55.869 1.00 28.53 175 ARG A O 1
ATOM 1342 N N . SER A 1 176 ? -33.941 18.321 -56.092 1.00 28.02 176 SER A N 1
ATOM 1343 C CA . SER A 1 176 ? -33.617 17.481 -57.279 1.00 28.02 176 SER A CA 1
ATOM 1344 C C . SER A 1 176 ? -32.835 16.190 -56.969 1.00 28.02 176 SER A C 1
ATOM 1346 O O . SER A 1 176 ? -31.704 16.240 -56.514 1.00 28.02 176 SER A O 1
ATOM 1348 N N . SER A 1 177 ? -33.437 14.992 -56.925 1.00 27.83 177 SER A N 1
ATOM 1349 C CA . SER A 1 177 ? -34.235 14.186 -57.882 1.00 27.83 177 SER A CA 1
ATOM 1350 C C . SER A 1 177 ? -33.387 13.385 -58.881 1.00 27.83 177 SER A C 1
ATOM 1352 O O . SER A 1 177 ? -32.943 13.921 -59.890 1.00 27.83 177 SER A O 1
ATOM 1354 N N . GLY A 1 178 ? -33.269 12.080 -58.625 1.00 26.27 178 GLY A N 1
ATOM 1355 C CA . GLY A 1 178 ? -32.818 11.057 -59.569 1.00 26.27 178 GLY A CA 1
ATOM 1356 C C . GLY A 1 178 ? -33.103 9.668 -58.992 1.00 26.27 178 GLY A C 1
ATOM 1357 O O . GLY A 1 178 ? -32.551 9.312 -57.955 1.00 26.27 178 GLY A O 1
ATOM 1358 N N . GLN A 1 179 ? -34.040 8.947 -59.607 1.00 28.47 179 GLN A N 1
ATOM 1359 C CA . GLN A 1 179 ? -34.403 7.558 -59.307 1.00 28.47 179 GLN A CA 1
ATOM 1360 C C . GLN A 1 179 ? -33.283 6.605 -59.754 1.00 28.47 179 GLN A C 1
ATOM 1362 O O . GLN A 1 179 ? -32.674 6.870 -60.781 1.00 28.47 179 GLN A O 1
ATOM 1367 N N . ASP A 1 180 ? -33.053 5.507 -59.021 1.00 27.23 180 ASP A N 1
ATOM 1368 C CA . ASP A 1 180 ? -33.072 4.149 -59.595 1.00 27.23 180 ASP A CA 1
ATOM 1369 C C . ASP A 1 180 ? -32.937 3.046 -58.525 1.00 27.23 180 ASP A C 1
ATOM 1371 O O . ASP A 1 180 ? -32.188 3.141 -57.553 1.00 27.23 180 ASP A O 1
ATOM 1375 N N . THR A 1 181 ? -33.744 2.000 -58.705 1.00 27.52 181 THR A N 1
ATOM 1376 C CA . THR A 1 181 ? -33.824 0.750 -57.929 1.00 27.52 181 THR A CA 1
ATOM 1377 C C . THR A 1 181 ? -32.675 -0.231 -58.242 1.00 27.52 181 THR A C 1
ATOM 1379 O O . THR A 1 181 ? -31.990 -0.067 -59.246 1.00 27.52 181 THR A O 1
ATOM 1382 N N . PRO A 1 182 ? -32.444 -1.262 -57.398 1.00 32.16 182 PRO A N 1
ATOM 1383 C CA . PRO A 1 182 ? -31.131 -1.878 -57.215 1.00 32.16 182 PRO A CA 1
ATOM 1384 C C . PRO A 1 182 ? -30.895 -3.141 -58.059 1.00 32.16 182 PRO A C 1
ATOM 1386 O O . PRO A 1 182 ? -31.818 -3.908 -58.329 1.00 32.16 182 PRO A O 1
ATOM 1389 N N . THR A 1 183 ? -29.622 -3.429 -58.339 1.00 26.45 183 THR A N 1
ATOM 1390 C CA . THR A 1 183 ? -29.131 -4.769 -58.708 1.00 26.45 183 THR A CA 1
ATOM 1391 C C . THR A 1 183 ? -28.044 -5.228 -57.729 1.00 26.45 183 THR A C 1
ATOM 1393 O O . THR A 1 183 ? -27.251 -4.398 -57.281 1.00 26.45 183 THR A O 1
ATOM 1396 N N . PRO A 1 184 ? -28.006 -6.521 -57.354 1.00 35.47 184 PRO A N 1
ATOM 1397 C CA . PRO A 1 184 ? -27.192 -7.015 -56.251 1.00 35.47 184 PRO A CA 1
ATOM 1398 C C . PRO A 1 184 ? -25.847 -7.541 -56.753 1.00 35.47 184 PRO A C 1
ATOM 1400 O O . PRO A 1 184 ? -25.837 -8.329 -57.692 1.00 35.47 184 PRO A O 1
ATOM 1403 N N . GLN A 1 185 ? -24.735 -7.208 -56.091 1.00 25.41 185 GLN A N 1
ATOM 1404 C CA . GLN A 1 185 ? -23.552 -8.069 -56.141 1.00 25.41 185 GLN A CA 1
ATOM 1405 C C . GLN A 1 185 ? -22.551 -7.810 -55.005 1.00 25.41 185 GLN A C 1
ATOM 1407 O O . GLN A 1 185 ? -22.104 -6.694 -54.765 1.00 25.41 185 GLN A O 1
ATOM 1412 N N . GLU A 1 186 ? -22.214 -8.935 -54.373 1.00 25.34 186 GLU A N 1
ATOM 1413 C CA . GLU A 1 186 ? -20.935 -9.289 -53.755 1.00 25.34 186 GLU A CA 1
ATOM 1414 C C . GLU A 1 186 ? -20.596 -8.769 -52.352 1.00 25.34 186 GLU A C 1
ATOM 1416 O O . GLU A 1 186 ? -20.092 -7.675 -52.111 1.00 25.34 186 GLU A O 1
ATOM 1421 N N . HIS A 1 187 ? -20.779 -9.694 -51.406 1.00 28.27 187 HIS A N 1
ATOM 1422 C CA . HIS A 1 187 ? -20.145 -9.721 -50.099 1.00 28.27 187 HIS A CA 1
ATOM 1423 C C . HIS A 1 187 ? -18.619 -9.577 -50.212 1.00 28.27 187 HIS A C 1
ATOM 1425 O O . HIS A 1 187 ? -17.908 -10.544 -50.479 1.00 28.27 187 HIS A O 1
ATOM 1431 N N . HIS A 1 188 ? -18.096 -8.388 -49.926 1.00 28.56 188 HIS A N 1
ATOM 1432 C CA . HIS A 1 188 ? -16.696 -8.217 -49.549 1.00 28.56 188 HIS A CA 1
ATOM 1433 C C . HIS A 1 188 ? -16.525 -8.490 -48.050 1.00 28.56 188 HIS A C 1
ATOM 1435 O O . HIS A 1 188 ? -17.017 -7.750 -47.199 1.00 28.56 188 HIS A O 1
ATOM 1441 N N . HIS A 1 189 ? -15.805 -9.568 -47.734 1.00 32.50 189 HIS A N 1
ATOM 1442 C CA . HIS A 1 189 ? -15.199 -9.772 -46.419 1.00 32.50 189 HIS A CA 1
ATOM 1443 C C . HIS A 1 189 ? -14.197 -8.633 -46.126 1.00 32.50 189 HIS A C 1
ATOM 1445 O O . HIS A 1 189 ? -13.427 -8.257 -47.015 1.00 32.50 189 HIS A O 1
ATOM 1451 N N . PRO A 1 190 ? -14.152 -8.068 -44.906 1.00 34.09 190 PRO A N 1
ATOM 1452 C CA . PRO A 1 190 ? -13.281 -6.935 -44.618 1.00 34.09 190 PRO A CA 1
ATOM 1453 C C . PRO A 1 190 ? -11.828 -7.384 -44.378 1.00 34.09 190 PRO A C 1
ATOM 1455 O O . PRO A 1 190 ? -11.447 -7.767 -43.278 1.00 34.09 190 PRO A O 1
ATOM 1458 N N . HIS A 1 191 ? -10.977 -7.235 -45.395 1.00 33.09 191 HIS A N 1
ATOM 1459 C CA . HIS A 1 191 ? -9.516 -7.437 -45.363 1.00 33.09 191 HIS A CA 1
ATOM 1460 C C . HIS A 1 191 ? -8.710 -6.369 -44.575 1.00 33.09 191 HIS A C 1
ATOM 1462 O O . HIS A 1 191 ? -7.497 -6.243 -44.749 1.00 33.09 191 HIS A O 1
ATOM 1468 N N . ASN A 1 192 ? -9.333 -5.567 -43.706 1.00 36.00 192 ASN A N 1
ATOM 1469 C CA . ASN A 1 192 ? -8.733 -4.299 -43.253 1.00 36.00 192 ASN A CA 1
ATOM 1470 C C . ASN A 1 192 ? -8.100 -4.282 -41.849 1.00 36.00 192 ASN A C 1
ATOM 1472 O O . ASN A 1 192 ? -7.583 -3.238 -41.459 1.00 36.00 192 ASN A O 1
ATOM 1476 N N . VAL A 1 193 ? -8.057 -5.397 -41.110 1.00 42.69 193 VAL A N 1
ATOM 1477 C CA . VAL A 1 193 ? -7.450 -5.428 -39.755 1.00 42.69 193 VAL A CA 1
ATOM 1478 C C . VAL A 1 193 ? -5.954 -5.797 -39.772 1.00 42.69 193 VAL A C 1
ATOM 1480 O O . VAL A 1 193 ? -5.211 -5.422 -38.875 1.00 42.69 193 VAL A O 1
ATOM 1483 N N . ILE A 1 194 ? -5.463 -6.446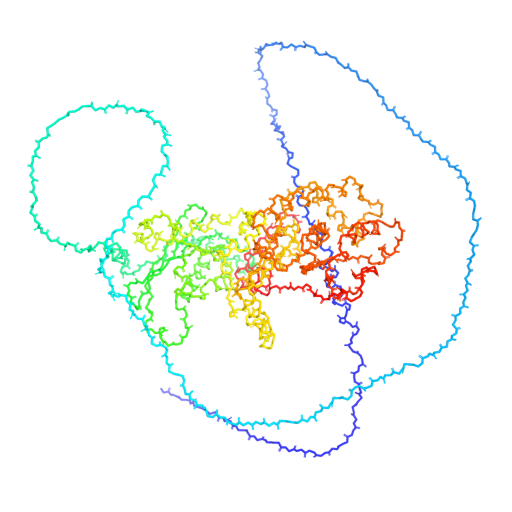 -40.833 1.00 46.38 194 ILE A N 1
ATOM 1484 C CA . ILE A 1 194 ? -4.084 -6.978 -40.902 1.00 46.38 194 ILE A CA 1
ATOM 1485 C C . ILE A 1 194 ? -3.042 -5.891 -41.249 1.00 46.38 194 ILE A C 1
ATOM 1487 O O . ILE A 1 194 ? -1.886 -5.955 -40.838 1.00 46.38 194 ILE A O 1
ATOM 1491 N N . ARG A 1 195 ? -3.430 -4.846 -41.993 1.00 48.34 195 ARG A N 1
ATOM 1492 C CA . ARG A 1 195 ? -2.487 -3.849 -42.541 1.00 48.34 195 ARG A CA 1
ATOM 1493 C C . ARG A 1 195 ? -1.741 -2.982 -41.504 1.00 48.34 195 ARG A C 1
ATOM 1495 O O . ARG A 1 195 ? -0.572 -2.699 -41.764 1.00 48.34 195 ARG A O 1
ATOM 1502 N N . PRO A 1 196 ? -2.343 -2.516 -40.392 1.00 49.09 196 PRO A N 1
ATOM 1503 C CA . PRO A 1 196 ? -1.640 -1.686 -39.405 1.00 49.09 196 PRO A CA 1
ATOM 1504 C C . PRO A 1 196 ? -0.604 -2.467 -38.585 1.00 49.09 196 PRO A C 1
ATOM 1506 O O . PRO A 1 196 ? 0.523 -2.000 -38.444 1.00 49.09 196 PRO A O 1
ATOM 1509 N N . LEU A 1 197 ? -0.947 -3.680 -38.136 1.00 49.97 197 LEU A N 1
ATOM 1510 C CA . LEU A 1 197 ? -0.057 -4.555 -37.362 1.00 49.97 197 LEU A CA 1
ATOM 1511 C C . LEU A 1 197 ? 1.180 -4.961 -38.179 1.00 49.97 197 LEU A C 1
ATOM 1513 O O . LEU A 1 197 ? 2.309 -4.816 -37.719 1.00 49.97 197 LEU A O 1
ATOM 1517 N N . VAL A 1 198 ? 0.978 -5.356 -39.441 1.00 55.84 198 VAL A N 1
ATOM 1518 C CA . VAL A 1 198 ? 2.079 -5.689 -40.361 1.00 55.84 198 VAL A CA 1
ATOM 1519 C C . VAL A 1 198 ? 2.973 -4.472 -40.631 1.00 55.84 198 VAL A C 1
ATOM 1521 O O . VAL A 1 198 ? 4.193 -4.603 -40.646 1.00 55.84 198 VAL A O 1
ATOM 1524 N N . LYS A 1 199 ? 2.408 -3.263 -40.770 1.00 53.78 199 LYS A N 1
ATOM 1525 C CA . LYS A 1 199 ? 3.201 -2.025 -40.911 1.00 53.78 199 LYS A CA 1
ATOM 1526 C C . LYS A 1 199 ? 4.003 -1.681 -39.652 1.00 53.78 199 LYS A C 1
ATOM 1528 O O . LYS A 1 199 ? 5.123 -1.191 -39.776 1.00 53.78 199 LYS A O 1
ATOM 1533 N N . ALA A 1 200 ? 3.446 -1.922 -38.465 1.00 50.25 200 ALA A N 1
ATOM 1534 C CA . ALA A 1 200 ? 4.133 -1.705 -37.193 1.00 50.25 200 ALA A CA 1
ATOM 1535 C C . ALA A 1 200 ? 5.330 -2.654 -37.012 1.00 50.25 200 ALA A C 1
ATOM 1537 O O . ALA A 1 200 ? 6.379 -2.218 -36.542 1.00 50.25 200 ALA A O 1
ATOM 1538 N N . ILE A 1 201 ? 5.194 -3.911 -37.446 1.00 55.81 201 ILE A N 1
ATOM 1539 C CA . ILE A 1 201 ? 6.273 -4.911 -37.442 1.00 55.81 201 ILE A CA 1
ATOM 1540 C C . ILE A 1 201 ? 7.341 -4.563 -38.495 1.00 55.81 201 ILE A C 1
ATOM 1542 O O . ILE A 1 201 ? 8.534 -4.559 -38.190 1.00 55.81 201 ILE A O 1
ATOM 1546 N N . MET A 1 202 ? 6.929 -4.190 -39.714 1.00 58.53 202 MET A N 1
ATOM 1547 C CA . MET A 1 202 ? 7.854 -3.910 -40.823 1.00 58.53 202 MET A CA 1
ATOM 1548 C C . MET A 1 202 ? 8.708 -2.644 -40.637 1.00 58.53 202 MET A C 1
ATOM 1550 O O . MET A 1 202 ? 9.803 -2.557 -41.185 1.00 58.53 202 MET A O 1
ATOM 1554 N N . ALA A 1 203 ? 8.268 -1.663 -39.838 1.00 61.44 203 ALA A N 1
ATOM 1555 C CA . ALA A 1 203 ? 9.063 -0.457 -39.569 1.00 61.44 203 ALA A CA 1
ATOM 1556 C C . ALA A 1 203 ? 10.365 -0.741 -38.786 1.00 61.44 203 ALA A C 1
ATOM 1558 O O . ALA A 1 203 ? 11.303 0.054 -38.848 1.00 61.44 203 ALA A O 1
ATOM 1559 N N . PHE A 1 204 ? 10.436 -1.873 -38.075 1.00 66.81 204 PHE A N 1
ATOM 1560 C CA . PHE A 1 204 ? 11.579 -2.274 -37.253 1.00 66.81 204 PHE A CA 1
ATOM 1561 C C . PHE A 1 204 ? 12.047 -3.702 -37.565 1.00 66.81 204 PHE A C 1
ATOM 1563 O O . PHE A 1 204 ? 12.425 -4.431 -36.650 1.00 66.81 204 PHE A O 1
ATOM 1570 N N . GLU A 1 205 ? 12.080 -4.110 -38.840 1.00 60.81 205 GLU A N 1
ATOM 1571 C CA . GLU A 1 205 ? 12.564 -5.447 -39.254 1.00 60.81 205 GLU A CA 1
ATOM 1572 C C . GLU A 1 205 ? 13.945 -5.813 -38.675 1.00 60.81 205 GLU A C 1
ATOM 1574 O O . GLU A 1 205 ? 14.226 -6.980 -38.426 1.00 60.81 205 GLU A O 1
ATOM 1579 N N . LYS A 1 206 ? 14.813 -4.822 -38.418 1.00 66.62 206 LYS A N 1
ATOM 1580 C CA . LYS A 1 206 ? 16.155 -5.024 -37.835 1.00 66.62 206 LYS A CA 1
ATOM 1581 C C . LYS A 1 206 ? 16.252 -4.691 -36.337 1.00 66.62 206 LYS A C 1
ATOM 1583 O O . LYS A 1 206 ? 17.345 -4.736 -35.772 1.00 66.62 206 LYS A O 1
ATOM 1588 N N . GLY A 1 207 ? 15.134 -4.348 -35.695 1.00 79.50 207 GLY A N 1
ATOM 1589 C CA . GLY A 1 207 ? 15.096 -3.763 -34.354 1.00 79.50 207 GLY A CA 1
ATOM 1590 C C . GLY A 1 207 ? 15.712 -2.358 -34.283 1.00 79.50 207 GLY A C 1
ATOM 1591 O O . GLY A 1 207 ? 16.226 -1.817 -35.264 1.00 79.50 207 GLY A O 1
ATOM 1592 N N . ARG A 1 208 ? 15.666 -1.754 -33.096 1.00 88.56 208 ARG A N 1
ATOM 1593 C CA . ARG A 1 208 ? 16.289 -0.467 -32.768 1.00 88.56 208 ARG A CA 1
ATOM 1594 C C . ARG A 1 208 ? 16.903 -0.553 -31.376 1.00 88.56 208 ARG A C 1
ATOM 1596 O O . ARG A 1 208 ? 16.244 -0.992 -30.442 1.00 88.56 208 ARG A O 1
ATOM 1603 N N . LYS A 1 209 ? 18.152 -0.120 -31.232 1.00 91.06 209 LYS A N 1
ATOM 1604 C CA . LYS A 1 209 ? 18.807 0.005 -29.923 1.00 91.06 209 LYS A CA 1
ATOM 1605 C C . LYS A 1 209 ? 18.613 1.412 -29.367 1.00 91.06 209 LYS A C 1
ATOM 1607 O O . LYS A 1 209 ? 18.369 2.343 -30.136 1.00 91.06 209 LYS A O 1
ATOM 1612 N N . PHE A 1 210 ? 18.793 1.544 -28.059 1.00 92.69 210 PHE A N 1
ATOM 1613 C CA . PHE A 1 210 ? 18.981 2.838 -27.420 1.00 92.69 210 PHE A CA 1
ATOM 1614 C C . PHE A 1 210 ? 20.107 3.629 -28.095 1.00 92.69 210 PHE A C 1
ATOM 1616 O O . PHE A 1 210 ? 21.078 3.066 -28.612 1.00 92.69 210 PHE A O 1
ATOM 1623 N N . SER A 1 211 ? 19.931 4.942 -28.132 1.00 86.44 211 SER A N 1
ATOM 1624 C CA . SER A 1 211 ? 20.786 5.892 -28.842 1.00 86.44 211 SER A CA 1
ATOM 1625 C C . SER A 1 211 ? 21.219 7.068 -27.970 1.00 86.44 211 SER A C 1
ATOM 1627 O O . SER A 1 211 ? 22.253 7.683 -28.241 1.00 86.44 211 SER A O 1
ATOM 1629 N N . ALA A 1 212 ? 20.466 7.364 -26.910 1.00 79.88 212 ALA A N 1
ATOM 1630 C CA . ALA A 1 212 ? 20.855 8.333 -25.910 1.00 79.88 212 ALA A CA 1
ATOM 1631 C C . ALA A 1 212 ? 22.035 7.776 -25.110 1.00 79.88 212 ALA A C 1
ATOM 1633 O O . ALA A 1 212 ? 22.080 6.604 -24.737 1.00 79.88 212 ALA A O 1
ATOM 1634 N N . SER A 1 213 ? 23.018 8.633 -24.851 1.00 73.00 213 SER A N 1
ATOM 1635 C CA . SER A 1 213 ? 24.111 8.299 -23.950 1.00 73.00 213 SER A CA 1
ATOM 1636 C C . SER A 1 213 ? 24.432 9.486 -23.063 1.00 73.00 213 SER A C 1
ATOM 1638 O O . SER A 1 213 ? 24.490 10.633 -23.515 1.00 73.00 213 SER A O 1
ATOM 1640 N N . THR A 1 214 ? 24.666 9.211 -21.784 1.00 78.62 214 THR A N 1
ATOM 1641 C CA . THR A 1 214 ? 25.190 10.223 -20.868 1.00 78.62 214 THR A CA 1
ATOM 1642 C C . THR A 1 214 ? 26.522 10.771 -21.389 1.00 78.62 214 THR A C 1
ATOM 1644 O O . THR A 1 214 ? 27.382 10.016 -21.849 1.00 78.62 214 THR A O 1
ATOM 1647 N N . SER A 1 215 ? 26.708 12.094 -21.321 1.00 79.06 215 SER A N 1
ATOM 1648 C CA . SER A 1 215 ? 27.908 12.744 -21.862 1.00 79.06 215 SER A CA 1
ATOM 1649 C C . SER A 1 215 ? 29.190 12.158 -21.261 1.00 79.06 215 SER A C 1
ATOM 1651 O O . SER A 1 215 ? 29.241 11.840 -20.072 1.00 79.06 215 SER A O 1
ATOM 1653 N N . VAL A 1 216 ? 30.256 12.054 -22.064 1.00 79.81 216 VAL A N 1
ATOM 1654 C CA . VAL A 1 216 ? 31.547 11.470 -21.640 1.00 79.81 216 VAL A CA 1
ATOM 1655 C C . VAL A 1 216 ? 32.083 12.145 -20.375 1.00 79.81 216 VAL A C 1
ATOM 1657 O O . VAL A 1 216 ? 32.580 11.478 -19.469 1.00 79.81 216 VAL A O 1
ATOM 1660 N N . HIS A 1 217 ? 31.928 13.469 -20.278 1.00 77.88 217 HIS A N 1
ATOM 1661 C CA . HIS A 1 217 ? 32.317 14.230 -19.095 1.00 77.88 217 HIS A CA 1
ATOM 1662 C C . HIS A 1 217 ? 31.516 13.816 -17.852 1.00 77.88 217 HIS A C 1
ATOM 1664 O O . HIS A 1 217 ? 32.105 13.567 -16.799 1.00 77.88 217 HIS A O 1
ATOM 1670 N N . ARG A 1 218 ? 30.186 13.692 -17.973 1.00 81.06 218 ARG A N 1
ATOM 1671 C CA . ARG A 1 218 ? 29.329 13.259 -16.865 1.00 81.06 218 ARG A CA 1
ATOM 1672 C C . ARG A 1 218 ? 29.617 11.812 -16.472 1.00 81.06 218 ARG A C 1
ATOM 1674 O O . ARG A 1 218 ? 29.766 11.567 -15.281 1.00 81.06 218 ARG A O 1
ATOM 1681 N N . LYS A 1 219 ? 29.780 10.893 -17.434 1.00 82.44 219 LYS A N 1
ATOM 1682 C CA . LYS A 1 219 ? 30.167 9.498 -17.155 1.00 82.44 219 LYS A CA 1
ATOM 1683 C C . LYS A 1 219 ? 31.469 9.441 -16.359 1.00 82.44 219 LYS A C 1
ATOM 1685 O O . LYS A 1 219 ? 31.484 8.873 -15.278 1.00 82.44 219 LYS A O 1
ATOM 1690 N N . ARG A 1 220 ? 32.525 10.126 -16.818 1.00 82.31 220 ARG A N 1
ATOM 1691 C CA . ARG A 1 220 ? 33.817 10.175 -16.110 1.00 82.31 220 ARG A CA 1
ATOM 1692 C C . ARG A 1 220 ? 33.681 10.730 -14.690 1.00 82.31 220 ARG A C 1
ATOM 1694 O O . ARG A 1 220 ? 34.263 10.172 -13.762 1.00 82.31 220 ARG A O 1
ATOM 1701 N N . LYS A 1 221 ? 32.921 11.818 -14.515 1.00 84.19 221 LYS A N 1
ATOM 1702 C CA . LYS A 1 221 ? 32.674 12.416 -13.195 1.00 84.19 221 LYS A CA 1
ATOM 1703 C C . LYS A 1 221 ? 31.962 11.430 -12.269 1.00 84.19 221 LYS A C 1
ATOM 1705 O O . LYS A 1 221 ? 32.415 11.245 -11.147 1.00 84.19 221 LYS A O 1
ATOM 1710 N N . MET A 1 222 ? 30.886 10.798 -12.736 1.00 85.31 222 MET A N 1
ATOM 1711 C CA . MET A 1 222 ? 30.121 9.848 -11.929 1.00 85.31 222 MET A CA 1
ATOM 1712 C C . MET A 1 222 ? 30.934 8.590 -11.604 1.00 85.31 222 MET A C 1
ATOM 1714 O O . MET A 1 222 ? 30.958 8.190 -10.450 1.00 85.31 222 MET A O 1
ATOM 1718 N N . SER A 1 223 ? 31.688 8.031 -12.557 1.00 83.62 223 SER A N 1
ATOM 1719 C CA . SER A 1 223 ? 32.599 6.906 -12.292 1.00 83.62 223 SER A CA 1
ATOM 1720 C C . SER A 1 223 ? 33.644 7.253 -11.228 1.00 83.62 223 SER A C 1
ATOM 1722 O O . SER A 1 223 ? 33.877 6.468 -10.319 1.00 83.62 223 SER A O 1
ATOM 1724 N N . THR A 1 224 ? 34.206 8.466 -11.275 1.00 85.75 224 THR A N 1
ATOM 1725 C CA . THR A 1 224 ? 35.155 8.929 -10.245 1.00 85.75 224 THR A CA 1
ATOM 1726 C C . THR A 1 224 ? 34.491 9.041 -8.865 1.00 85.75 224 THR A C 1
ATOM 1728 O O . THR A 1 224 ? 35.139 8.778 -7.857 1.00 85.75 224 THR A O 1
ATOM 1731 N N . LEU A 1 225 ? 33.215 9.445 -8.799 1.00 84.81 225 LEU A N 1
ATOM 1732 C CA . LEU A 1 225 ? 32.461 9.483 -7.540 1.00 84.81 225 LEU A CA 1
ATOM 1733 C C . LEU A 1 225 ? 32.188 8.076 -7.008 1.00 84.81 225 LEU A C 1
ATOM 1735 O O . LEU A 1 225 ? 32.401 7.852 -5.825 1.00 84.81 225 LEU A O 1
ATOM 1739 N N . VAL A 1 226 ? 31.805 7.123 -7.867 1.00 85.25 226 VAL A N 1
ATOM 1740 C CA . VAL A 1 226 ? 31.645 5.712 -7.466 1.00 85.25 226 VAL A CA 1
ATOM 1741 C C . VAL A 1 226 ? 32.942 5.169 -6.860 1.00 85.25 226 VAL A C 1
ATOM 1743 O O . VAL A 1 226 ? 32.911 4.533 -5.813 1.00 85.25 226 VAL A O 1
ATOM 1746 N N . GLU A 1 227 ? 34.089 5.447 -7.486 1.00 85.50 227 GLU A N 1
ATOM 1747 C CA . GLU A 1 227 ? 35.397 4.984 -7.003 1.00 85.50 227 GLU A CA 1
ATOM 1748 C C . GLU A 1 227 ? 35.794 5.593 -5.649 1.00 85.50 227 GLU A C 1
ATOM 1750 O O . GLU A 1 227 ? 36.446 4.927 -4.847 1.00 85.50 227 GLU A O 1
ATOM 1755 N N . LYS A 1 228 ? 35.432 6.856 -5.391 1.00 85.69 228 LYS A N 1
ATOM 1756 C CA . LYS A 1 228 ? 35.855 7.590 -4.185 1.00 85.69 228 LYS A CA 1
ATOM 1757 C C . LYS A 1 228 ? 34.884 7.481 -3.016 1.00 85.69 228 LYS A C 1
ATOM 1759 O O . LYS A 1 228 ? 35.319 7.408 -1.873 1.00 85.69 228 LYS A O 1
ATOM 1764 N N . GLU A 1 229 ? 33.591 7.538 -3.305 1.00 81.06 229 GLU A N 1
ATOM 1765 C CA . GLU A 1 229 ? 32.506 7.702 -2.329 1.00 81.06 229 GLU A CA 1
ATOM 1766 C C . GLU A 1 229 ? 31.560 6.488 -2.311 1.00 81.06 229 GLU A C 1
ATOM 1768 O O . GLU A 1 229 ? 30.592 6.452 -1.552 1.00 81.06 229 GLU A O 1
ATOM 1773 N N . GLY A 1 230 ? 31.839 5.467 -3.128 1.00 84.88 230 GLY A N 1
ATOM 1774 C CA . GLY A 1 230 ? 31.018 4.267 -3.239 1.00 84.88 230 GLY A CA 1
ATOM 1775 C C . GLY A 1 230 ? 29.679 4.523 -3.935 1.00 84.88 230 GLY A C 1
ATOM 1776 O O . GLY A 1 230 ? 29.470 5.536 -4.604 1.00 84.88 230 GLY A O 1
ATOM 1777 N N . ALA A 1 231 ? 28.740 3.589 -3.769 1.00 82.81 231 ALA A N 1
ATOM 1778 C CA . ALA A 1 231 ? 27.433 3.629 -4.432 1.00 82.81 231 ALA A CA 1
ATOM 1779 C C . ALA A 1 231 ? 26.556 4.835 -4.027 1.00 82.81 231 ALA A C 1
ATOM 1781 O O . ALA A 1 231 ? 25.596 5.141 -4.722 1.00 82.81 231 ALA A O 1
ATOM 1782 N N . PHE A 1 232 ? 26.876 5.524 -2.924 1.00 89.06 232 PHE A N 1
ATOM 1783 C CA . PHE A 1 232 ? 26.058 6.610 -2.362 1.00 89.06 232 PHE A CA 1
ATOM 1784 C C . PHE A 1 232 ? 26.481 7.996 -2.889 1.00 89.06 232 PHE A C 1
ATOM 1786 O O . PHE A 1 232 ? 25.803 8.996 -2.652 1.00 89.06 232 PHE A O 1
ATOM 1793 N N . GLY A 1 233 ? 27.620 8.079 -3.583 1.00 83.69 233 GLY A N 1
ATOM 1794 C CA . GLY A 1 233 ? 28.147 9.328 -4.139 1.00 83.69 233 GLY A CA 1
ATOM 1795 C C . GLY A 1 233 ? 27.394 9.839 -5.379 1.00 83.69 233 GLY A C 1
ATOM 1796 O O . GLY A 1 233 ? 27.079 11.030 -5.447 1.00 83.69 233 GLY A O 1
ATOM 1797 N N . PRO A 1 234 ? 27.096 8.996 -6.387 1.00 85.81 234 PRO A N 1
ATOM 1798 C CA . PRO A 1 234 ? 26.497 9.462 -7.635 1.00 85.81 234 PRO A CA 1
ATOM 1799 C C . PRO A 1 234 ? 25.059 9.965 -7.487 1.00 85.81 234 PRO A C 1
ATOM 1801 O O . PRO A 1 234 ? 24.182 9.266 -6.989 1.00 85.81 234 PRO A O 1
ATOM 1804 N N . ALA A 1 235 ? 24.792 11.141 -8.057 1.00 89.94 235 ALA A N 1
ATOM 1805 C CA . ALA A 1 235 ? 23.435 11.632 -8.265 1.00 89.94 235 ALA A CA 1
ATOM 1806 C C . ALA A 1 235 ? 22.831 10.998 -9.532 1.00 89.94 235 ALA A C 1
ATOM 1808 O O . ALA A 1 235 ? 23.229 11.331 -10.660 1.00 89.94 235 ALA A O 1
ATOM 1809 N N . LEU A 1 236 ? 21.870 10.092 -9.345 1.00 93.25 236 LEU A N 1
ATOM 1810 C CA . LEU A 1 236 ? 21.172 9.423 -10.444 1.00 93.25 236 LEU A CA 1
ATOM 1811 C C . LEU A 1 236 ? 20.031 10.286 -10.995 1.00 93.25 236 LEU A C 1
ATOM 1813 O O . LEU A 1 236 ? 19.315 10.950 -10.246 1.00 93.25 236 LEU A O 1
ATOM 1817 N N . ASN A 1 237 ? 19.841 10.259 -12.316 1.00 93.25 237 ASN A N 1
ATOM 1818 C CA . ASN A 1 237 ? 18.658 10.859 -12.935 1.00 93.25 237 ASN A CA 1
ATOM 1819 C C . ASN A 1 237 ? 17.449 9.953 -12.728 1.00 93.25 237 ASN A C 1
ATOM 1821 O O . ASN A 1 237 ? 17.486 8.788 -13.120 1.00 93.25 237 ASN A O 1
ATOM 1825 N N . THR A 1 238 ? 16.359 10.497 -12.206 1.00 96.44 238 THR A N 1
ATOM 1826 C CA . THR A 1 238 ? 15.106 9.757 -12.091 1.00 96.44 238 THR A CA 1
ATOM 1827 C C . THR A 1 238 ? 14.367 9.751 -13.426 1.00 96.44 238 THR A C 1
ATOM 1829 O O . THR A 1 238 ? 14.182 10.795 -14.051 1.00 96.44 238 THR A O 1
ATOM 1832 N N . LEU A 1 239 ? 13.976 8.564 -13.885 1.00 97.88 239 LEU A N 1
ATOM 1833 C CA . LEU A 1 239 ? 13.309 8.340 -15.169 1.00 97.88 239 LEU A CA 1
ATOM 1834 C C . LEU A 1 239 ? 12.081 7.437 -14.997 1.00 97.88 239 LEU A C 1
ATOM 1836 O O . LEU A 1 239 ? 11.876 6.806 -13.958 1.00 97.88 239 LEU A O 1
ATOM 1840 N N . TYR A 1 240 ? 11.275 7.354 -16.049 1.00 98.56 240 TYR A N 1
ATOM 1841 C CA . TYR A 1 240 ? 10.132 6.460 -16.167 1.00 98.56 240 TYR A CA 1
ATOM 1842 C C . TYR A 1 240 ? 10.266 5.582 -17.402 1.00 98.56 240 TYR A C 1
ATOM 1844 O O . TYR A 1 240 ? 10.811 5.989 -18.431 1.00 98.56 240 TYR A O 1
ATOM 1852 N N . LEU A 1 241 ? 9.741 4.369 -17.287 1.00 98.56 241 LEU A N 1
ATOM 1853 C CA . LEU A 1 241 ? 9.767 3.373 -18.341 1.00 98.56 241 LEU A CA 1
ATOM 1854 C C . LEU A 1 241 ? 8.352 3.136 -18.870 1.00 98.56 241 LEU A C 1
ATOM 1856 O O . LEU A 1 241 ? 7.382 3.042 -18.121 1.00 98.56 241 LEU A O 1
ATOM 1860 N N . GLY A 1 242 ? 8.227 3.018 -20.179 1.00 98.31 242 GLY A N 1
ATOM 1861 C CA . GLY A 1 242 ? 7.054 2.488 -20.847 1.00 98.31 242 GLY A CA 1
ATOM 1862 C C . GLY A 1 242 ? 7.428 1.211 -21.568 1.00 98.31 242 GLY A C 1
ATOM 1863 O O . GLY A 1 242 ? 8.435 1.173 -22.270 1.00 98.31 242 GLY A O 1
ATOM 1864 N N . ILE A 1 243 ? 6.627 0.169 -21.393 1.00 98.19 243 ILE A N 1
ATOM 1865 C CA . ILE A 1 243 ? 6.884 -1.152 -21.953 1.00 98.19 243 ILE A CA 1
ATOM 1866 C C . ILE A 1 243 ? 5.659 -1.565 -22.758 1.00 98.19 243 ILE A C 1
ATOM 1868 O O . ILE A 1 243 ? 4.533 -1.482 -22.268 1.00 98.19 243 ILE A O 1
ATOM 1872 N N . SER A 1 244 ? 5.865 -2.034 -23.984 1.00 95.38 244 SER A N 1
ATOM 1873 C CA . SER A 1 244 ? 4.828 -2.743 -24.734 1.00 95.38 244 SER A CA 1
ATOM 1874 C C . SER A 1 244 ? 5.424 -3.934 -25.467 1.00 95.38 244 SER A C 1
ATOM 1876 O O . SER A 1 244 ? 6.602 -3.928 -25.819 1.00 95.38 244 SER A O 1
ATOM 1878 N N . ALA A 1 245 ? 4.602 -4.950 -25.708 1.00 91.75 245 ALA A N 1
ATOM 1879 C CA . ALA A 1 245 ? 4.967 -6.075 -26.548 1.00 91.75 245 ALA A CA 1
ATOM 1880 C C . ALA A 1 245 ? 3.781 -6.513 -27.403 1.00 91.75 245 ALA A C 1
ATOM 1882 O O . ALA A 1 245 ? 2.634 -6.484 -26.951 1.00 91.75 245 ALA A O 1
ATOM 1883 N N . VAL A 1 246 ? 4.077 -6.939 -28.627 1.00 88.00 246 VAL A N 1
ATOM 1884 C CA . VAL A 1 246 ? 3.114 -7.540 -29.556 1.00 88.00 246 VAL A CA 1
ATOM 1885 C C . VAL A 1 246 ? 3.724 -8.796 -30.169 1.00 88.00 246 VAL A C 1
ATOM 1887 O O . VAL A 1 246 ? 4.930 -8.842 -30.400 1.00 88.00 246 VAL A O 1
ATOM 1890 N N . PHE A 1 247 ? 2.909 -9.810 -30.445 1.00 82.81 247 PHE A N 1
ATOM 1891 C CA . PHE A 1 247 ? 3.360 -10.971 -31.211 1.00 82.81 247 PHE A CA 1
ATOM 1892 C C . PHE A 1 247 ? 3.434 -10.610 -32.696 1.00 82.81 247 PHE A C 1
ATOM 1894 O O . PHE A 1 247 ? 2.469 -10.082 -33.253 1.00 82.81 247 PHE A O 1
ATOM 1901 N N . ALA A 1 248 ? 4.583 -10.863 -33.322 1.00 75.06 248 ALA A N 1
ATOM 1902 C CA . ALA A 1 248 ? 4.705 -10.818 -34.777 1.00 75.06 248 ALA A CA 1
ATOM 1903 C C . ALA A 1 248 ? 4.156 -12.103 -35.415 1.00 75.06 248 ALA A C 1
ATOM 1905 O O . ALA A 1 248 ? 3.522 -12.047 -36.468 1.00 75.06 248 ALA A O 1
ATOM 1906 N N . ASP A 1 249 ? 4.361 -13.227 -34.732 1.00 76.69 249 ASP A N 1
ATOM 1907 C CA . ASP A 1 249 ? 3.858 -14.567 -35.022 1.00 76.69 249 ASP A CA 1
ATOM 1908 C C . ASP A 1 249 ? 3.822 -15.381 -33.711 1.00 76.69 249 ASP A C 1
ATOM 1910 O O . ASP A 1 249 ? 4.129 -14.847 -32.640 1.00 76.69 249 ASP A O 1
ATOM 1914 N N . ASP A 1 250 ? 3.450 -16.663 -33.784 1.00 73.38 250 ASP A N 1
ATOM 1915 C CA . ASP A 1 250 ? 3.346 -17.561 -32.619 1.00 73.38 250 ASP A CA 1
ATOM 1916 C C . ASP A 1 250 ? 4.686 -17.780 -31.887 1.00 73.38 250 ASP A C 1
ATOM 1918 O O . ASP A 1 250 ? 4.714 -18.300 -30.771 1.00 73.38 250 ASP A O 1
ATOM 1922 N N . HIS A 1 251 ? 5.793 -17.362 -32.498 1.00 80.06 251 HIS A N 1
ATOM 1923 C CA . HIS A 1 251 ? 7.153 -17.669 -32.086 1.00 80.06 251 HIS A CA 1
ATOM 1924 C C . HIS A 1 251 ? 7.984 -16.420 -31.787 1.00 80.06 251 HIS A C 1
ATOM 1926 O O . HIS A 1 251 ? 9.100 -16.540 -31.294 1.00 80.06 251 HIS A O 1
ATOM 1932 N N . THR A 1 252 ? 7.474 -15.216 -32.048 1.00 86.25 252 THR A N 1
ATOM 1933 C CA . THR A 1 252 ? 8.261 -13.983 -31.953 1.00 86.25 252 THR A CA 1
ATOM 1934 C C . THR A 1 252 ? 7.478 -12.867 -31.277 1.00 86.25 252 THR A C 1
ATOM 1936 O O . THR A 1 252 ? 6.455 -12.400 -31.782 1.00 86.25 252 THR A O 1
ATOM 1939 N N . ALA A 1 253 ? 8.009 -12.359 -30.165 1.00 88.88 253 ALA A N 1
ATOM 1940 C CA . ALA A 1 253 ? 7.528 -11.142 -29.521 1.00 88.88 253 ALA A CA 1
ATOM 1941 C C . ALA A 1 253 ? 8.373 -9.933 -29.942 1.00 88.88 253 ALA A C 1
ATOM 1943 O O . ALA A 1 253 ? 9.596 -9.926 -29.806 1.00 88.88 253 ALA A O 1
ATOM 1944 N N . VAL A 1 254 ? 7.720 -8.870 -30.403 1.00 91.62 254 VAL A N 1
ATOM 1945 C CA . VAL A 1 254 ? 8.340 -7.560 -30.610 1.00 91.62 254 VAL A CA 1
ATOM 1946 C C . VAL A 1 254 ? 8.122 -6.737 -29.350 1.00 91.62 254 VAL A C 1
ATOM 1948 O O . VAL A 1 254 ? 6.997 -6.332 -29.063 1.00 91.62 254 VAL A O 1
ATOM 1951 N N . VAL A 1 255 ? 9.191 -6.493 -28.599 1.00 94.56 255 VAL A N 1
ATOM 1952 C CA . VAL A 1 255 ? 9.188 -5.729 -27.347 1.00 94.56 255 VAL A CA 1
ATOM 1953 C C . VAL A 1 255 ? 9.739 -4.334 -27.604 1.00 94.56 255 VAL A C 1
ATOM 1955 O O . VAL A 1 255 ? 10.791 -4.189 -28.226 1.00 94.56 255 VAL A O 1
ATOM 1958 N N . ALA A 1 256 ? 9.050 -3.309 -27.109 1.00 96.44 256 ALA A N 1
ATOM 1959 C CA . ALA A 1 256 ? 9.525 -1.934 -27.125 1.00 96.44 256 ALA A CA 1
ATOM 1960 C C . ALA A 1 256 ? 9.635 -1.358 -25.715 1.00 96.44 256 ALA A C 1
ATOM 1962 O O . ALA A 1 256 ? 8.737 -1.530 -24.886 1.00 96.44 256 ALA A O 1
ATOM 1963 N N . LEU A 1 257 ? 10.726 -0.629 -25.490 1.00 98.44 257 LEU A N 1
ATOM 1964 C CA . LEU A 1 257 ? 11.002 0.122 -24.271 1.00 98.44 257 LEU A CA 1
ATOM 1965 C C . LEU A 1 257 ? 11.087 1.602 -24.628 1.00 98.44 257 LEU A C 1
ATOM 1967 O O . LEU A 1 257 ? 11.876 1.974 -25.492 1.00 98.44 257 LEU A O 1
ATOM 1971 N N . ALA A 1 258 ? 10.297 2.441 -23.971 1.00 98.19 258 ALA A N 1
ATOM 1972 C CA . ALA A 1 258 ? 10.323 3.891 -24.116 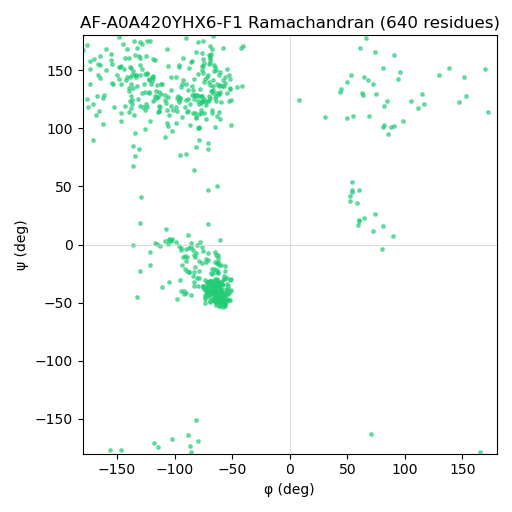1.00 98.19 258 ALA A CA 1
ATOM 1973 C C . ALA A 1 258 ? 10.750 4.529 -22.794 1.00 98.19 258 ALA A C 1
ATOM 1975 O O . ALA A 1 258 ? 10.169 4.247 -21.749 1.00 98.19 258 ALA A O 1
ATOM 1976 N N . ILE A 1 259 ? 11.760 5.388 -22.842 1.00 98.31 259 ILE A N 1
ATOM 1977 C CA . ILE A 1 259 ? 12.371 6.009 -21.670 1.00 98.31 259 ILE A CA 1
ATOM 1978 C C . ILE A 1 259 ? 11.970 7.469 -21.641 1.00 98.31 259 ILE A C 1
ATOM 1980 O O . ILE A 1 259 ? 12.208 8.201 -22.599 1.00 98.31 259 ILE A O 1
ATOM 1984 N N . HIS A 1 260 ? 11.382 7.891 -20.534 1.00 97.44 260 HIS A N 1
ATOM 1985 C CA . HIS A 1 260 ? 10.883 9.243 -20.338 1.00 97.44 260 HIS A CA 1
ATOM 1986 C C . HIS A 1 260 ? 11.509 9.878 -19.105 1.00 97.44 260 HIS A C 1
ATOM 1988 O O . HIS A 1 260 ? 11.755 9.202 -18.106 1.00 97.44 260 HIS A O 1
ATOM 1994 N N . ASP A 1 261 ? 11.726 11.189 -19.160 1.00 94.56 261 ASP A N 1
ATOM 1995 C CA . ASP A 1 261 ? 11.721 11.992 -17.938 1.00 94.56 261 ASP A CA 1
ATOM 1996 C C . ASP A 1 261 ? 10.255 12.317 -17.569 1.00 94.56 261 ASP A C 1
ATOM 1998 O O . ASP A 1 261 ? 9.355 11.526 -17.837 1.00 94.56 261 ASP A O 1
ATOM 2002 N N . THR A 1 262 ? 9.954 13.436 -16.916 1.00 91.69 262 THR A N 1
ATOM 2003 C CA . THR A 1 262 ? 8.554 13.795 -16.620 1.00 91.69 262 THR A CA 1
ATOM 2004 C C . THR A 1 262 ? 7.813 14.452 -17.793 1.00 91.69 262 THR A C 1
ATOM 2006 O O . THR A 1 262 ? 6.605 14.669 -17.694 1.00 91.69 262 THR A O 1
ATOM 2009 N N . VAL A 1 263 ? 8.501 14.779 -18.892 1.00 90.94 263 VAL A N 1
ATOM 2010 C CA . VAL A 1 263 ? 7.998 15.618 -19.994 1.00 90.94 263 VAL A CA 1
ATOM 2011 C C . VAL A 1 263 ? 8.274 15.016 -21.378 1.00 90.94 263 VAL A C 1
ATOM 2013 O O . VAL A 1 263 ? 7.392 15.026 -22.239 1.00 90.94 263 VAL A O 1
ATOM 2016 N N . TYR A 1 264 ? 9.485 14.523 -21.617 1.00 94.44 264 TYR A N 1
ATOM 2017 C CA . TYR A 1 264 ? 10.011 14.155 -22.922 1.00 94.44 264 TYR A CA 1
ATOM 2018 C C . TYR A 1 264 ? 10.379 12.676 -23.010 1.00 94.44 264 TYR A C 1
ATOM 2020 O O . TYR A 1 264 ? 10.953 12.088 -22.093 1.00 94.44 264 TYR A O 1
ATOM 2028 N N . LEU A 1 265 ? 10.150 12.120 -24.203 1.00 96.12 265 LEU A N 1
ATOM 2029 C CA . LEU A 1 265 ? 10.762 10.868 -24.625 1.00 96.12 265 LEU A CA 1
ATOM 2030 C C . LEU A 1 265 ? 12.267 11.099 -24.798 1.00 96.12 265 LEU A C 1
ATOM 2032 O O . LEU A 1 265 ? 12.689 11.830 -25.695 1.00 96.12 265 LEU A O 1
ATOM 2036 N N . ILE A 1 266 ? 13.063 10.470 -23.941 1.00 95.62 266 ILE A N 1
ATOM 2037 C CA . ILE A 1 266 ? 14.523 10.571 -23.929 1.00 95.62 266 ILE A CA 1
ATOM 2038 C C . ILE A 1 266 ? 15.139 9.566 -24.898 1.00 95.62 266 ILE A C 1
ATOM 2040 O O . ILE A 1 266 ? 16.061 9.904 -25.640 1.00 95.62 266 ILE A O 1
ATOM 2044 N N . ASP A 1 267 ? 14.635 8.332 -24.900 1.00 95.75 267 ASP A N 1
ATOM 2045 C CA . ASP A 1 267 ? 15.132 7.272 -25.771 1.00 95.75 267 ASP A CA 1
ATOM 2046 C C . ASP A 1 267 ? 14.108 6.149 -25.943 1.00 95.75 267 ASP A C 1
ATOM 2048 O O . ASP A 1 267 ? 13.120 6.073 -25.213 1.00 95.75 267 ASP A O 1
ATOM 2052 N N . PHE A 1 268 ? 14.344 5.253 -26.900 1.00 96.56 268 PHE A N 1
ATOM 2053 C CA . PHE A 1 268 ? 13.560 4.029 -27.025 1.00 96.56 268 PHE A CA 1
ATOM 2054 C C . PHE A 1 268 ? 14.326 2.900 -27.717 1.00 96.56 268 PHE A C 1
ATOM 2056 O O . PHE A 1 268 ? 15.217 3.133 -28.537 1.00 96.56 268 PHE A O 1
ATOM 2063 N N . SER A 1 269 ? 13.936 1.662 -27.447 1.00 96.19 269 SER A N 1
ATOM 2064 C CA . SER A 1 269 ? 14.439 0.473 -28.130 1.00 96.19 269 SER A CA 1
ATOM 2065 C C . SER A 1 269 ? 13.282 -0.402 -28.604 1.00 96.19 269 SER A C 1
ATOM 2067 O O . SER A 1 269 ? 12.171 -0.331 -28.079 1.00 96.19 269 SER A O 1
ATOM 2069 N N . VAL A 1 270 ? 13.538 -1.193 -29.645 1.00 95.12 270 VAL A N 1
ATOM 2070 C CA . VAL A 1 270 ? 12.611 -2.190 -30.190 1.00 95.12 270 VAL A CA 1
ATOM 2071 C C . VAL A 1 270 ? 13.405 -3.452 -30.499 1.00 95.12 270 VAL A C 1
ATOM 2073 O O . VAL A 1 270 ? 14.377 -3.410 -31.260 1.00 95.12 270 VAL A O 1
ATOM 2076 N N . LYS A 1 271 ? 12.998 -4.586 -29.938 1.00 93.25 271 LYS A N 1
ATOM 2077 C CA . LYS A 1 271 ? 13.697 -5.862 -30.074 1.00 93.25 271 LYS A CA 1
ATOM 2078 C C . LYS A 1 271 ? 12.721 -6.979 -30.416 1.00 93.25 271 LYS A C 1
ATOM 2080 O O . LYS A 1 271 ? 11.658 -7.086 -29.820 1.00 93.25 271 LYS A O 1
ATOM 2085 N N . HIS A 1 272 ? 13.123 -7.825 -31.358 1.00 91.12 272 HIS A N 1
ATOM 2086 C CA . HIS A 1 272 ? 12.463 -9.097 -31.638 1.00 91.12 272 HIS A CA 1
ATOM 2087 C C . HIS A 1 272 ? 13.072 -10.169 -30.734 1.00 91.12 272 HIS A C 1
ATOM 2089 O O . HIS A 1 272 ? 14.299 -10.331 -30.712 1.00 91.12 272 HIS A O 1
ATOM 2095 N N . ILE A 1 273 ? 12.220 -10.850 -29.976 1.00 88.56 273 ILE A N 1
ATOM 2096 C CA . ILE A 1 273 ? 12.552 -11.952 -29.077 1.00 88.56 273 ILE A CA 1
ATOM 2097 C C . ILE A 1 273 ? 11.918 -13.206 -29.660 1.00 88.56 273 ILE A C 1
ATOM 2099 O O . ILE A 1 273 ? 10.698 -13.273 -29.789 1.00 88.56 273 ILE A O 1
ATOM 2103 N N . VAL A 1 274 ? 12.753 -14.179 -30.007 1.00 86.56 274 VAL A N 1
ATOM 2104 C CA . VAL A 1 274 ? 12.308 -15.497 -30.462 1.00 86.56 274 VAL A CA 1
ATOM 2105 C C . VAL A 1 274 ? 11.983 -16.344 -29.232 1.00 86.56 274 VAL A C 1
ATOM 2107 O O . VAL A 1 274 ? 12.786 -16.430 -28.306 1.00 86.56 274 VAL A O 1
ATOM 2110 N N . LEU A 1 275 ? 10.793 -16.930 -29.221 1.00 81.50 275 LEU A N 1
ATOM 2111 C CA . LEU A 1 275 ? 10.181 -17.686 -28.130 1.00 81.50 275 LEU A CA 1
ATOM 2112 C C . LEU A 1 275 ? 10.198 -19.203 -28.384 1.00 81.50 275 LEU A C 1
ATOM 2114 O O . LEU A 1 275 ? 9.671 -19.958 -27.573 1.00 81.50 275 LEU A O 1
ATOM 2118 N N . ASP A 1 276 ? 10.813 -19.653 -29.482 1.00 69.56 276 ASP A N 1
ATOM 2119 C CA . ASP A 1 276 ? 10.857 -21.059 -29.918 1.00 69.56 276 ASP A CA 1
ATOM 2120 C C . ASP A 1 276 ? 11.396 -22.039 -28.864 1.00 69.56 276 ASP A C 1
ATOM 2122 O O . ASP A 1 276 ? 10.974 -23.196 -28.819 1.00 69.56 276 ASP A O 1
ATOM 2126 N N . ASP A 1 277 ? 12.273 -21.575 -27.973 1.00 55.91 277 ASP A N 1
ATOM 2127 C CA . ASP A 1 277 ? 12.846 -22.390 -26.897 1.00 55.91 277 ASP A CA 1
ATOM 2128 C C . ASP A 1 277 ? 12.032 -22.346 -25.584 1.00 55.91 277 ASP A C 1
ATOM 2130 O O . ASP A 1 277 ? 12.246 -23.179 -24.703 1.00 55.91 277 ASP A O 1
ATOM 2134 N N . ALA A 1 278 ? 11.037 -21.456 -25.461 1.00 52.50 278 ALA A N 1
ATOM 2135 C CA . ALA A 1 278 ? 10.231 -21.261 -24.244 1.00 52.50 278 ALA A CA 1
ATOM 2136 C C . ALA A 1 278 ? 9.181 -22.366 -23.999 1.00 52.50 278 ALA A C 1
ATOM 2138 O O . ALA A 1 278 ? 8.524 -22.402 -22.959 1.00 52.50 278 ALA A O 1
ATOM 2139 N N . LEU A 1 279 ? 9.028 -23.310 -24.936 1.00 49.31 279 LEU A N 1
ATOM 2140 C CA . LEU A 1 279 ? 8.230 -24.526 -24.733 1.00 49.31 279 LEU A CA 1
ATOM 2141 C C . LEU A 1 279 ? 8.949 -25.576 -23.862 1.00 49.31 279 LEU A C 1
ATOM 2143 O O . LEU A 1 279 ? 8.369 -26.622 -23.556 1.00 49.31 279 LEU A O 1
ATOM 2147 N N . LYS A 1 280 ? 10.191 -25.317 -23.430 1.00 46.84 280 LYS A N 1
ATOM 2148 C CA . LYS A 1 280 ? 10.928 -26.155 -22.478 1.00 46.84 280 LYS A CA 1
ATOM 2149 C C . LYS A 1 280 ? 11.312 -25.335 -21.244 1.00 46.84 280 LYS A C 1
ATOM 2151 O O . LYS A 1 280 ? 12.270 -24.586 -21.291 1.00 46.84 280 LYS A O 1
ATOM 2156 N N . LEU A 1 281 ? 10.613 -25.604 -20.136 1.00 50.06 281 LEU A N 1
ATOM 2157 C CA . LEU A 1 281 ? 10.750 -24.987 -18.805 1.00 50.06 281 LEU A CA 1
ATOM 2158 C C . LEU A 1 281 ? 10.216 -23.549 -18.726 1.00 50.06 281 LEU A C 1
ATOM 2160 O O . LEU A 1 281 ? 10.391 -22.770 -19.642 1.00 50.06 281 LEU A O 1
ATOM 2164 N N . GLY A 1 282 ? 9.510 -23.229 -17.636 1.00 58.81 282 GLY A N 1
ATOM 2165 C CA . GLY A 1 282 ? 8.812 -21.959 -17.372 1.00 58.81 282 GLY A CA 1
ATOM 2166 C C . GLY A 1 282 ? 9.672 -20.689 -17.275 1.00 58.81 282 GLY A C 1
ATOM 2167 O O . GLY A 1 282 ? 9.509 -19.938 -16.315 1.00 58.81 282 GLY A O 1
ATOM 2168 N N . ASP A 1 283 ? 10.542 -20.449 -18.251 1.00 76.06 283 ASP A N 1
ATOM 2169 C CA . ASP A 1 283 ? 11.392 -19.270 -18.384 1.00 76.06 283 ASP A CA 1
ATOM 2170 C C . ASP A 1 283 ? 10.605 -18.117 -19.039 1.00 76.06 283 ASP A C 1
ATOM 2172 O O . ASP A 1 283 ? 9.968 -18.269 -20.084 1.00 76.06 283 ASP A O 1
ATOM 2176 N N . ASP A 1 284 ? 10.632 -16.938 -18.414 1.00 88.06 284 ASP A N 1
ATOM 2177 C CA . ASP A 1 284 ? 9.964 -15.727 -18.903 1.00 88.06 284 ASP A CA 1
ATOM 2178 C C . ASP A 1 284 ? 10.971 -14.877 -19.695 1.00 88.06 284 ASP A C 1
ATOM 2180 O O . ASP A 1 284 ? 11.495 -13.879 -19.199 1.00 88.06 284 ASP A O 1
ATOM 2184 N N . LEU A 1 285 ? 11.259 -15.290 -20.937 1.00 89.81 285 LEU A N 1
ATOM 2185 C CA . LEU A 1 285 ? 12.282 -14.666 -21.796 1.00 89.81 285 LEU A CA 1
ATOM 2186 C C . LEU A 1 285 ? 12.040 -13.169 -22.046 1.00 89.81 285 LEU A C 1
ATOM 2188 O O . LEU A 1 285 ? 12.984 -12.398 -22.236 1.00 89.81 285 LEU A O 1
ATOM 2192 N N . ILE A 1 286 ? 10.770 -12.750 -22.060 1.00 92.94 286 ILE A N 1
ATOM 2193 C CA . ILE A 1 286 ? 10.398 -11.338 -22.180 1.00 92.94 286 ILE A CA 1
ATOM 2194 C C . ILE A 1 286 ? 10.838 -10.591 -20.919 1.00 92.94 286 ILE A C 1
ATOM 2196 O O . ILE A 1 286 ? 11.489 -9.551 -21.036 1.00 92.94 286 ILE A O 1
ATOM 2200 N N . ALA A 1 287 ? 10.536 -11.125 -19.731 1.00 95.50 287 ALA A N 1
ATOM 2201 C CA . ALA A 1 287 ? 11.006 -10.543 -18.481 1.00 95.50 287 ALA A CA 1
ATOM 2202 C C . ALA A 1 287 ? 12.537 -10.523 -18.411 1.00 95.50 287 ALA A C 1
ATOM 2204 O O . ALA A 1 287 ? 13.099 -9.476 -18.107 1.00 95.50 287 ALA A O 1
ATOM 2205 N N . ASP A 1 288 ? 13.213 -11.623 -18.753 1.00 95.00 288 ASP A N 1
ATOM 2206 C CA . ASP A 1 288 ? 14.679 -11.700 -18.745 1.00 95.00 288 ASP A CA 1
ATOM 2207 C C . ASP A 1 288 ? 15.314 -10.628 -19.627 1.00 95.00 288 ASP A C 1
ATOM 2209 O O . ASP A 1 288 ? 16.234 -9.930 -19.197 1.00 95.00 288 ASP A O 1
ATOM 2213 N N . TYR A 1 289 ? 14.818 -10.462 -20.855 1.00 95.38 289 TYR A N 1
ATOM 2214 C CA . TYR A 1 289 ? 15.312 -9.418 -21.743 1.00 95.38 289 TYR A CA 1
ATOM 2215 C C . TYR A 1 289 ? 15.098 -8.024 -21.148 1.00 95.38 289 TYR A C 1
ATOM 2217 O O . TYR A 1 289 ? 16.033 -7.226 -21.113 1.00 95.38 289 TYR A O 1
ATOM 2225 N N . ILE A 1 290 ? 13.882 -7.729 -20.682 1.00 97.69 290 ILE A N 1
ATOM 2226 C CA . ILE A 1 290 ? 13.532 -6.396 -20.184 1.00 97.69 290 ILE A CA 1
ATOM 2227 C C . ILE A 1 290 ? 14.352 -6.049 -18.944 1.00 97.69 290 ILE A C 1
ATOM 2229 O O . ILE A 1 290 ? 14.921 -4.964 -18.901 1.00 97.69 290 ILE A O 1
ATOM 2233 N N . ILE A 1 291 ? 14.438 -6.950 -17.963 1.00 98.06 291 ILE A N 1
ATOM 2234 C CA . ILE A 1 291 ? 15.188 -6.710 -16.726 1.00 98.06 291 ILE A CA 1
ATOM 2235 C C . ILE A 1 291 ? 16.659 -6.424 -17.044 1.00 98.06 291 ILE A C 1
ATOM 2237 O O . ILE A 1 291 ? 17.175 -5.387 -16.632 1.00 98.06 291 ILE A O 1
ATOM 2241 N N . ASN A 1 292 ? 17.297 -7.266 -17.864 1.00 97.31 292 ASN A N 1
ATOM 2242 C CA . ASN A 1 292 ? 18.699 -7.080 -18.248 1.00 97.31 292 ASN A CA 1
ATOM 2243 C C . ASN A 1 292 ? 18.933 -5.769 -19.017 1.00 97.31 292 ASN A C 1
ATOM 2245 O O . ASN A 1 292 ? 19.921 -5.071 -18.787 1.00 97.31 292 ASN A O 1
ATOM 2249 N N . GLU A 1 293 ? 18.048 -5.426 -19.956 1.00 97.44 293 GLU A N 1
ATOM 2250 C CA . GLU A 1 293 ? 18.212 -4.222 -20.774 1.00 97.44 293 GLU A CA 1
ATOM 2251 C C . GLU A 1 293 ? 17.969 -2.940 -19.953 1.00 97.44 293 GLU A C 1
ATOM 2253 O O . GLU A 1 293 ? 18.657 -1.936 -20.158 1.00 97.44 293 GLU A O 1
ATOM 2258 N N . VAL A 1 294 ? 17.032 -2.971 -18.998 1.00 98.06 294 VAL A N 1
ATOM 2259 C CA . VAL A 1 294 ? 16.741 -1.852 -18.088 1.00 98.06 294 VAL A CA 1
ATOM 2260 C C . VAL A 1 294 ? 17.886 -1.636 -17.102 1.00 98.06 294 VAL A C 1
ATOM 2262 O O . VAL A 1 294 ? 18.387 -0.515 -17.019 1.00 98.06 294 VAL A O 1
ATOM 2265 N N . GLU A 1 295 ? 18.359 -2.689 -16.431 1.00 97.44 295 GLU A N 1
ATOM 2266 C CA . GLU A 1 295 ? 19.500 -2.615 -15.504 1.00 97.44 295 GLU A CA 1
ATOM 2267 C C . GLU A 1 295 ? 20.752 -2.078 -16.213 1.00 97.44 295 GLU A C 1
ATOM 2269 O O . GLU A 1 295 ? 21.454 -1.185 -15.727 1.00 97.44 295 GLU A O 1
ATOM 2274 N N . LYS A 1 296 ? 21.012 -2.570 -17.429 1.00 96.44 296 LYS A N 1
ATOM 2275 C CA . LYS A 1 296 ? 22.102 -2.064 -18.259 1.00 96.44 296 LYS A CA 1
ATOM 2276 C C . LYS A 1 296 ? 21.943 -0.572 -18.552 1.00 96.44 296 LYS A C 1
ATOM 2278 O O . LYS A 1 296 ? 22.920 0.174 -18.458 1.00 96.44 296 LYS A O 1
ATOM 2283 N N . TYR A 1 297 ? 20.738 -0.126 -18.910 1.00 96.38 297 TYR A N 1
ATOM 2284 C CA . TYR A 1 297 ? 20.488 1.284 -19.195 1.00 96.38 297 TYR A CA 1
ATOM 2285 C C . TYR A 1 297 ? 20.715 2.165 -17.959 1.00 96.38 297 TYR A C 1
ATOM 2287 O O . TYR A 1 297 ? 21.325 3.231 -18.091 1.00 96.38 297 TYR A O 1
ATOM 2295 N N . GLU A 1 298 ? 20.262 1.735 -16.776 1.00 95.19 298 GLU A N 1
ATOM 2296 C CA . GLU A 1 298 ? 20.464 2.450 -15.508 1.00 95.19 298 GLU A CA 1
ATOM 2297 C C . GLU A 1 298 ? 21.947 2.692 -15.232 1.00 95.19 298 GLU A C 1
ATOM 2299 O O . GLU A 1 298 ? 22.362 3.840 -15.037 1.00 95.19 298 GLU A O 1
ATOM 2304 N N . HIS A 1 299 ? 22.760 1.639 -15.324 1.00 92.44 299 HIS A N 1
ATOM 2305 C CA . HIS A 1 299 ? 24.199 1.717 -15.094 1.00 92.44 299 HIS A CA 1
ATOM 2306 C C . HIS A 1 299 ? 24.930 2.546 -16.157 1.00 92.44 299 HIS A C 1
ATOM 2308 O O . HIS A 1 299 ? 25.750 3.408 -15.830 1.00 92.44 299 HIS A O 1
ATOM 2314 N N . GLU A 1 300 ? 24.635 2.335 -17.443 1.00 91.50 300 GLU A N 1
ATOM 2315 C CA . GLU A 1 300 ? 25.323 3.046 -18.526 1.00 91.50 300 GLU A CA 1
ATOM 2316 C C . GLU A 1 300 ? 24.998 4.545 -18.558 1.00 91.50 300 GLU A C 1
ATOM 2318 O O . GLU A 1 300 ? 25.813 5.337 -19.059 1.00 91.50 300 GLU A O 1
ATOM 2323 N N . ASN A 1 301 ? 23.832 4.940 -18.034 1.00 92.00 301 ASN A N 1
ATOM 2324 C CA . ASN A 1 301 ? 23.345 6.316 -18.079 1.00 92.00 301 ASN A CA 1
ATOM 2325 C C . ASN A 1 301 ? 23.276 7.018 -16.718 1.00 92.00 301 ASN A C 1
ATOM 2327 O O . ASN A 1 301 ? 22.991 8.218 -16.700 1.00 92.00 301 ASN A O 1
ATOM 2331 N N . PHE A 1 302 ? 23.629 6.346 -15.617 1.00 93.19 302 PHE A N 1
ATOM 2332 C CA . PHE A 1 302 ? 23.485 6.861 -14.249 1.00 93.19 302 PHE A CA 1
ATOM 2333 C C . PHE A 1 302 ? 22.045 7.307 -13.972 1.00 93.19 302 PHE A C 1
ATOM 2335 O O . PHE A 1 302 ? 21.783 8.462 -13.618 1.00 93.19 302 PHE A O 1
ATOM 2342 N N . ALA A 1 303 ? 21.110 6.392 -14.211 1.00 95.50 303 ALA A N 1
ATOM 2343 C CA . ALA A 1 303 ? 19.683 6.611 -14.045 1.00 95.50 303 ALA A CA 1
ATOM 2344 C C . ALA A 1 303 ? 19.080 5.669 -12.998 1.00 95.50 303 ALA A C 1
ATOM 2346 O O . ALA A 1 303 ? 19.648 4.624 -12.691 1.00 95.50 303 ALA A O 1
ATOM 2347 N N . LYS A 1 304 ? 17.920 6.072 -12.481 1.00 97.19 304 LYS A N 1
ATOM 2348 C CA . LYS A 1 304 ? 17.040 5.272 -11.637 1.00 97.19 304 LYS A CA 1
ATOM 2349 C C . LYS A 1 304 ? 15.626 5.350 -12.196 1.00 97.19 304 LYS A C 1
ATOM 2351 O O . LYS A 1 304 ? 15.050 6.439 -12.268 1.00 97.19 304 LYS A O 1
ATOM 2356 N N . PHE A 1 305 ? 15.058 4.220 -12.588 1.00 98.38 305 PHE A N 1
ATOM 2357 C CA . PHE A 1 305 ? 13.656 4.158 -12.971 1.00 98.38 305 PHE A CA 1
ATOM 2358 C C . PHE A 1 305 ? 12.767 4.113 -11.726 1.00 98.38 305 PHE A C 1
ATOM 2360 O O . PHE A 1 305 ? 12.958 3.293 -10.835 1.00 98.38 305 PHE A O 1
ATOM 2367 N N . ILE A 1 306 ? 11.782 5.009 -11.665 1.00 98.00 306 ILE A N 1
ATOM 2368 C CA . ILE A 1 306 ? 10.840 5.103 -10.537 1.00 98.00 306 ILE A CA 1
ATOM 2369 C C . ILE A 1 306 ? 9.612 4.219 -10.772 1.00 98.00 306 ILE A C 1
ATOM 2371 O O . ILE A 1 306 ? 9.119 3.535 -9.875 1.00 98.00 306 ILE A O 1
ATOM 2375 N N . GLY A 1 307 ? 9.106 4.220 -12.004 1.00 98.25 307 GLY A N 1
ATOM 2376 C CA . GLY A 1 307 ? 7.925 3.458 -12.381 1.00 98.25 307 GLY A CA 1
ATOM 2377 C C . GLY A 1 307 ? 7.984 2.975 -13.821 1.00 98.25 307 GLY A C 1
ATOM 2378 O O . GLY A 1 307 ? 8.607 3.608 -14.678 1.00 98.25 307 GLY A O 1
ATOM 2379 N N . ALA A 1 308 ? 7.301 1.862 -14.075 1.00 98.56 308 ALA A N 1
ATOM 2380 C CA . ALA A 1 308 ? 7.163 1.265 -15.394 1.00 98.56 308 ALA A CA 1
ATOM 2381 C C . ALA A 1 308 ? 5.687 1.102 -15.760 1.00 98.56 308 ALA A C 1
ATOM 2383 O O . ALA A 1 308 ? 4.954 0.368 -15.102 1.00 98.56 308 ALA A O 1
ATOM 2384 N N . GLY A 1 309 ? 5.242 1.762 -16.826 1.00 98.25 309 GLY A N 1
ATOM 2385 C CA . GLY A 1 309 ? 3.918 1.553 -17.399 1.00 98.25 309 GLY A CA 1
ATOM 2386 C C . GLY A 1 309 ? 3.918 0.376 -18.359 1.00 98.25 309 GLY A C 1
ATOM 2387 O O . GLY A 1 309 ? 4.797 0.291 -19.215 1.00 98.25 309 GLY A O 1
ATOM 2388 N N . LEU A 1 310 ? 2.904 -0.483 -18.283 1.00 96.94 310 LEU A N 1
ATOM 2389 C CA . LEU A 1 310 ? 2.740 -1.582 -19.233 1.00 96.94 310 LEU A CA 1
ATOM 2390 C C . LEU A 1 310 ? 1.266 -1.934 -19.489 1.00 96.94 310 LEU A C 1
ATOM 2392 O O . LEU A 1 310 ? 0.417 -1.730 -18.613 1.00 96.94 310 LEU A O 1
ATOM 2396 N N . PRO A 1 311 ? 0.924 -2.477 -20.671 1.00 94.50 311 PRO A N 1
ATOM 2397 C CA . PRO A 1 311 ? -0.433 -2.901 -20.957 1.00 94.50 311 PRO A CA 1
ATOM 2398 C C . PRO A 1 311 ? -0.763 -4.213 -20.237 1.00 94.50 311 PRO A C 1
ATOM 2400 O O . PRO A 1 311 ? 0.096 -5.058 -19.980 1.00 94.50 311 PRO A O 1
ATOM 2403 N N . THR A 1 312 ? -2.051 -4.423 -19.965 1.00 92.25 312 THR A N 1
ATOM 2404 C CA . THR A 1 312 ? -2.538 -5.659 -19.327 1.00 92.25 312 THR A CA 1
ATOM 2405 C C . THR A 1 312 ? -2.201 -6.906 -20.156 1.00 92.25 312 THR A C 1
ATOM 2407 O O . THR A 1 312 ? -1.927 -7.957 -19.589 1.00 92.25 312 THR A O 1
ATOM 2410 N N . THR A 1 313 ? -2.164 -6.791 -21.486 1.00 89.31 313 THR A N 1
ATOM 2411 C CA . THR A 1 313 ? -1.766 -7.879 -22.395 1.00 89.31 313 THR A CA 1
ATOM 2412 C C . THR A 1 313 ? -0.349 -8.372 -22.114 1.00 89.31 313 THR A C 1
ATOM 2414 O O . THR A 1 313 ? -0.150 -9.573 -21.962 1.00 89.31 313 THR A O 1
ATOM 2417 N N . LEU A 1 314 ? 0.613 -7.460 -21.938 1.00 92.12 314 LEU A N 1
ATOM 2418 C CA . LEU A 1 314 ? 1.995 -7.821 -21.621 1.00 92.12 314 LEU A CA 1
ATOM 2419 C C . LEU A 1 314 ? 2.101 -8.521 -20.262 1.00 92.12 314 LEU A C 1
ATOM 2421 O O . LEU A 1 314 ? 2.814 -9.508 -20.144 1.00 92.12 314 LEU A O 1
ATOM 2425 N N . LYS A 1 315 ? 1.339 -8.083 -19.256 1.00 92.25 315 LYS A N 1
ATOM 2426 C CA . LYS A 1 315 ? 1.290 -8.776 -17.959 1.00 92.25 315 LYS A CA 1
ATOM 2427 C C . LYS A 1 315 ? 0.855 -10.246 -18.102 1.00 92.25 315 LYS A C 1
ATOM 2429 O O . LYS A 1 315 ? 1.322 -11.093 -17.353 1.00 92.25 315 LYS A O 1
ATOM 2434 N N . TYR A 1 316 ? -0.045 -10.566 -19.035 1.00 88.12 316 TYR A N 1
ATOM 2435 C CA . TYR A 1 316 ? -0.431 -11.959 -19.296 1.00 88.12 316 TYR A CA 1
ATOM 2436 C C . TYR A 1 316 ? 0.635 -12.735 -20.078 1.00 88.12 316 TYR A C 1
ATOM 2438 O O . TYR A 1 316 ? 0.822 -13.918 -19.817 1.00 88.12 316 TYR A O 1
ATOM 2446 N N . MET A 1 317 ? 1.327 -12.075 -21.011 1.00 87.75 317 MET A N 1
ATOM 2447 C CA . MET A 1 317 ? 2.416 -12.672 -21.795 1.00 87.75 317 MET A CA 1
ATOM 2448 C C . MET A 1 317 ? 3.671 -12.942 -20.959 1.00 87.75 317 MET A C 1
ATOM 2450 O O . MET A 1 317 ? 4.405 -13.877 -21.246 1.00 87.75 317 MET A O 1
ATOM 2454 N N . SER A 1 318 ? 3.910 -12.112 -19.945 1.00 92.44 318 SER A N 1
ATOM 2455 C CA . SER A 1 318 ? 5.097 -12.127 -19.095 1.00 92.44 318 SER A CA 1
ATOM 2456 C C . SER A 1 318 ? 4.666 -11.991 -17.624 1.00 92.44 318 SER A C 1
ATOM 2458 O O . SER A 1 318 ? 4.703 -10.894 -17.050 1.00 92.44 318 SER A O 1
ATOM 2460 N N . PRO A 1 319 ? 4.146 -13.078 -17.014 1.00 91.06 319 PRO A N 1
ATOM 2461 C CA . PRO A 1 319 ? 3.522 -13.035 -15.689 1.00 91.06 319 PRO A CA 1
ATOM 2462 C C . PRO A 1 319 ? 4.466 -12.617 -14.559 1.00 91.06 319 PRO A C 1
ATOM 2464 O O . PRO A 1 319 ? 3.993 -12.108 -13.539 1.00 91.06 319 PRO A O 1
ATOM 2467 N N . ASN A 1 320 ? 5.776 -12.817 -14.731 1.00 93.75 320 ASN A N 1
ATOM 2468 C CA . ASN A 1 320 ? 6.771 -12.536 -13.698 1.00 93.75 320 ASN A CA 1
ATOM 2469 C C . ASN A 1 320 ? 7.377 -11.131 -13.826 1.00 93.75 320 ASN A C 1
ATOM 2471 O O . ASN A 1 320 ? 7.928 -10.622 -12.848 1.00 93.75 320 ASN A O 1
ATOM 2475 N N . LEU A 1 321 ? 7.250 -10.472 -14.985 1.00 97.25 321 LEU A N 1
ATOM 2476 C CA . LEU A 1 321 ? 7.879 -9.174 -15.255 1.00 97.25 321 LEU A CA 1
ATOM 2477 C C . LEU A 1 321 ? 7.578 -8.124 -14.184 1.00 97.25 321 LEU A C 1
ATOM 2479 O O . LEU A 1 321 ? 8.498 -7.477 -13.696 1.00 97.25 321 LEU A O 1
ATOM 2483 N N . CYS A 1 322 ? 6.314 -7.955 -13.785 1.00 97.94 322 CYS A N 1
ATOM 2484 C CA . CYS A 1 322 ? 5.958 -6.929 -12.802 1.00 97.94 322 CYS A CA 1
ATOM 2485 C C . CYS A 1 322 ? 6.637 -7.167 -11.446 1.00 97.94 322 CYS A C 1
ATOM 2487 O O . CYS A 1 322 ? 7.233 -6.246 -10.892 1.00 97.94 322 CYS A O 1
ATOM 2489 N N . SER A 1 323 ? 6.602 -8.401 -10.935 1.00 97.56 323 SER A N 1
ATOM 2490 C CA . SER A 1 323 ? 7.264 -8.715 -9.666 1.00 97.56 323 SER A CA 1
ATOM 2491 C C . SER A 1 323 ? 8.775 -8.561 -9.741 1.00 97.56 323 SER A C 1
ATOM 2493 O O . SER A 1 323 ? 9.379 -8.134 -8.766 1.00 97.56 323 SER A O 1
ATOM 2495 N N . ARG A 1 324 ? 9.390 -8.860 -10.890 1.00 97.94 324 ARG A N 1
ATOM 2496 C CA . ARG A 1 324 ? 10.834 -8.697 -11.075 1.00 97.94 324 ARG A CA 1
ATOM 2497 C C . ARG A 1 324 ? 11.236 -7.229 -11.165 1.00 97.94 324 ARG A C 1
ATOM 2499 O O . ARG A 1 324 ? 12.177 -6.828 -10.496 1.00 97.94 324 ARG A O 1
ATOM 2506 N N . LEU A 1 325 ? 10.468 -6.400 -11.877 1.00 98.62 325 LEU A N 1
ATOM 2507 C CA . LEU A 1 325 ? 10.662 -4.944 -11.878 1.00 98.62 325 LEU A CA 1
ATOM 2508 C C . LEU A 1 325 ? 10.661 -4.386 -10.448 1.00 98.62 325 LEU A C 1
ATOM 2510 O O . LEU A 1 325 ? 11.524 -3.588 -10.105 1.00 98.62 325 LEU A O 1
ATOM 2514 N N . TRP A 1 326 ? 9.741 -4.851 -9.600 1.00 98.12 326 TRP A N 1
ATOM 2515 C CA . TRP A 1 326 ? 9.644 -4.409 -8.210 1.00 98.12 326 TRP A CA 1
ATOM 2516 C C . TRP A 1 326 ? 10.749 -4.970 -7.300 1.00 98.12 326 TRP A C 1
ATOM 2518 O O . TRP A 1 326 ? 11.382 -4.221 -6.552 1.00 98.12 326 TRP A O 1
ATOM 2528 N N . LEU A 1 327 ? 10.970 -6.285 -7.326 1.00 98.06 327 LEU A N 1
ATOM 2529 C CA . LEU A 1 327 ? 11.848 -6.975 -6.378 1.00 98.06 327 LEU A CA 1
ATOM 2530 C C . LEU A 1 327 ? 13.329 -6.916 -6.775 1.00 98.06 327 LEU A C 1
ATOM 2532 O O . LEU A 1 327 ? 14.170 -6.873 -5.885 1.00 98.06 327 LEU A O 1
ATOM 2536 N N . GLU A 1 328 ? 13.652 -6.901 -8.071 1.00 97.75 328 GLU A N 1
ATOM 2537 C CA . GLU A 1 328 ? 15.043 -6.894 -8.558 1.00 97.75 328 GLU A CA 1
ATOM 2538 C C . GLU A 1 328 ? 15.553 -5.482 -8.840 1.00 97.75 328 GLU A C 1
ATOM 2540 O O . GLU A 1 328 ? 16.704 -5.197 -8.516 1.00 97.75 328 GLU A O 1
ATOM 2545 N N . LEU A 1 329 ? 14.710 -4.613 -9.412 1.00 98.06 329 LEU A N 1
ATOM 2546 C CA . LEU A 1 329 ? 15.109 -3.278 -9.885 1.00 98.06 329 LEU A CA 1
ATOM 2547 C C . LEU A 1 329 ? 14.449 -2.121 -9.126 1.00 98.06 329 LEU A C 1
ATOM 2549 O O . LEU A 1 329 ? 14.652 -0.963 -9.478 1.00 98.06 329 LEU A O 1
ATOM 2553 N N . ASP A 1 330 ? 13.606 -2.408 -8.129 1.00 97.94 330 ASP A N 1
ATOM 2554 C CA . ASP A 1 330 ? 12.906 -1.381 -7.349 1.00 97.94 330 ASP A CA 1
ATOM 2555 C C . ASP A 1 330 ? 12.138 -0.364 -8.222 1.00 97.94 330 ASP A C 1
ATOM 2557 O O . ASP A 1 330 ? 12.157 0.844 -8.003 1.00 97.94 330 ASP A O 1
ATOM 2561 N N . ILE A 1 331 ? 11.469 -0.867 -9.259 1.00 98.50 331 ILE A N 1
ATOM 2562 C CA . ILE A 1 331 ? 10.632 -0.092 -10.177 1.00 98.50 331 ILE A CA 1
ATOM 2563 C C . ILE A 1 331 ? 9.176 -0.446 -9.895 1.00 98.50 331 ILE A C 1
ATOM 2565 O O . ILE A 1 331 ? 8.818 -1.620 -9.915 1.00 98.50 331 ILE A O 1
ATOM 2569 N N . VAL A 1 332 ? 8.303 0.543 -9.684 1.00 98.31 332 VAL A N 1
ATOM 2570 C CA . VAL A 1 332 ? 6.869 0.289 -9.455 1.00 98.31 332 VAL A CA 1
ATOM 2571 C C . VAL A 1 332 ? 6.146 0.006 -10.789 1.00 98.31 332 VAL A C 1
ATOM 2573 O O . VAL A 1 332 ? 5.997 0.923 -11.605 1.00 98.31 332 VAL A O 1
ATOM 2576 N N . PRO A 1 333 ? 5.647 -1.222 -11.042 1.00 98.19 333 PRO A N 1
ATOM 2577 C CA . PRO A 1 333 ? 4.971 -1.569 -12.292 1.00 98.19 333 PRO A CA 1
ATOM 2578 C C . PRO A 1 333 ? 3.496 -1.142 -12.280 1.00 98.19 333 PRO A C 1
ATOM 2580 O O . PRO A 1 333 ? 2.683 -1.721 -11.563 1.00 98.19 333 PRO A O 1
ATOM 2583 N N . ILE A 1 334 ? 3.112 -0.182 -13.119 1.00 97.69 334 ILE A N 1
ATOM 2584 C CA . ILE A 1 334 ? 1.724 0.261 -13.296 1.00 97.69 334 ILE A CA 1
ATOM 2585 C C . ILE A 1 334 ? 1.122 -0.405 -14.536 1.00 97.69 334 ILE A C 1
ATOM 2587 O O . ILE A 1 334 ? 1.382 -0.012 -15.676 1.00 97.69 334 ILE A O 1
ATOM 2591 N N . VAL A 1 335 ? 0.265 -1.398 -14.310 1.00 96.56 335 VAL A N 1
ATOM 2592 C CA . VAL A 1 335 ? -0.459 -2.089 -15.378 1.00 96.56 335 VAL A CA 1
ATOM 2593 C C . VAL A 1 335 ? -1.720 -1.316 -15.726 1.00 96.56 335 VAL A C 1
ATOM 2595 O O . VAL A 1 335 ? -2.537 -0.976 -14.869 1.00 96.56 335 VAL A O 1
ATOM 2598 N N . MET A 1 336 ? -1.894 -1.047 -17.013 1.00 92.00 336 MET A N 1
ATOM 2599 C CA . MET A 1 336 ? -3.014 -0.272 -17.523 1.00 92.00 336 MET A CA 1
ATOM 2600 C C . MET A 1 336 ? -3.754 -1.049 -18.598 1.00 92.00 336 MET A C 1
ATOM 2602 O O . MET A 1 336 ? -3.177 -1.827 -19.363 1.00 92.00 336 MET A O 1
ATOM 2606 N N . ARG A 1 337 ? -5.067 -0.839 -18.663 1.00 84.50 337 ARG A N 1
ATOM 2607 C CA . ARG A 1 337 ? -5.830 -1.245 -19.837 1.00 84.50 337 ARG A CA 1
ATOM 2608 C C . ARG A 1 337 ? -5.590 -0.211 -20.927 1.00 84.50 337 ARG A C 1
ATOM 2610 O O . ARG A 1 337 ? -5.601 0.986 -20.622 1.00 84.50 337 ARG A O 1
ATOM 2617 N N . PRO A 1 338 ? -5.311 -0.640 -22.164 1.00 61.34 338 PRO A N 1
ATOM 2618 C CA . PRO A 1 338 ? -4.917 0.317 -23.171 1.00 61.34 338 PRO A CA 1
ATOM 2619 C C . PRO A 1 338 ? -5.970 1.375 -23.521 1.00 61.34 338 PRO A C 1
ATOM 2621 O O . PRO A 1 338 ? -5.540 2.474 -23.864 1.00 61.34 338 PRO A O 1
ATOM 2624 N N . ASP A 1 339 ? -7.272 1.124 -23.307 1.00 62.47 339 ASP A N 1
ATOM 2625 C CA . ASP A 1 339 ? -8.383 2.063 -23.553 1.00 62.47 339 ASP A CA 1
ATOM 2626 C C . ASP A 1 339 ? -9.646 1.760 -22.690 1.00 62.47 339 ASP A C 1
ATOM 2628 O O . ASP A 1 339 ? -9.773 0.669 -22.127 1.00 62.47 339 ASP A O 1
ATOM 2632 N N . ASP A 1 340 ? -10.564 2.739 -22.593 1.00 52.88 340 ASP A N 1
ATOM 2633 C CA . ASP A 1 340 ? -11.895 2.658 -21.951 1.00 52.88 340 ASP A CA 1
ATOM 2634 C C . ASP A 1 340 ? -12.875 1.772 -22.746 1.00 52.88 340 ASP A C 1
ATOM 2636 O O . ASP A 1 340 ? -12.977 1.892 -23.966 1.00 52.88 340 ASP A O 1
ATOM 2640 N N . GLU A 1 341 ? -13.686 0.972 -22.044 1.00 46.78 341 GLU A N 1
ATOM 2641 C CA . GLU A 1 341 ? -14.646 -0.026 -22.574 1.00 46.78 341 GLU A CA 1
ATOM 2642 C C . GLU A 1 341 ? -15.770 0.534 -23.490 1.00 46.78 341 GLU A C 1
ATOM 2644 O O . GLU A 1 341 ? -16.634 -0.212 -23.940 1.00 46.78 341 GLU A O 1
ATOM 2649 N N . HIS A 1 342 ? -15.773 1.833 -23.812 1.00 47.66 342 HIS A N 1
ATOM 2650 C CA . HIS A 1 342 ? -16.903 2.540 -24.435 1.00 47.66 342 HIS A CA 1
ATOM 2651 C C . HIS A 1 342 ? -16.711 2.920 -25.919 1.00 47.66 342 HIS A C 1
ATOM 2653 O O . HIS A 1 342 ? -17.477 3.735 -26.437 1.00 47.66 342 HIS A O 1
ATOM 2659 N N . LYS A 1 343 ? -15.704 2.391 -26.632 1.00 49.75 343 LYS A N 1
ATOM 2660 C CA . LYS A 1 343 ? -15.501 2.691 -28.067 1.00 49.75 343 LYS A CA 1
ATOM 2661 C C . LYS A 1 343 ? -15.269 1.425 -28.895 1.00 49.75 343 LYS A C 1
ATOM 2663 O O . LYS A 1 343 ? -14.331 0.684 -28.645 1.00 49.75 343 LYS A O 1
ATOM 2668 N N . GLU A 1 344 ? -16.082 1.241 -29.939 1.00 47.03 344 GLU A N 1
ATOM 2669 C CA . GLU A 1 344 ? -16.079 0.079 -30.855 1.00 47.03 344 GLU A CA 1
ATOM 2670 C C . GLU A 1 344 ? -14.792 -0.085 -31.696 1.00 47.03 344 GLU A C 1
ATOM 2672 O O . GLU A 1 344 ? -14.615 -1.097 -32.371 1.00 47.03 344 GLU A O 1
ATOM 2677 N N . LYS A 1 345 ? -13.881 0.898 -31.671 1.00 53.66 345 LYS A N 1
ATOM 2678 C CA . LYS A 1 345 ? -12.528 0.810 -32.240 1.00 53.66 345 LYS A CA 1
ATOM 2679 C C . LYS A 1 345 ? -11.535 1.487 -31.305 1.00 53.66 345 LYS A C 1
ATOM 2681 O O . LYS A 1 345 ? -11.572 2.708 -31.134 1.00 53.66 345 LYS A O 1
ATOM 2686 N N . THR A 1 346 ? -10.638 0.704 -30.731 1.00 58.25 346 THR A N 1
ATOM 2687 C CA . THR A 1 346 ? -9.554 1.179 -29.878 1.00 58.25 346 THR A CA 1
ATOM 2688 C C . THR A 1 346 ? -8.420 1.733 -30.736 1.00 58.25 346 THR A C 1
ATOM 2690 O O . THR A 1 346 ? -7.864 1.051 -31.593 1.00 58.25 346 THR A O 1
ATOM 2693 N N . PHE A 1 347 ? -8.074 3.010 -30.537 1.00 63.06 347 PHE A N 1
ATOM 2694 C CA . PHE A 1 347 ? -6.941 3.647 -31.226 1.00 63.06 347 PHE A CA 1
ATOM 2695 C C . PHE A 1 347 ? -5.615 2.946 -30.881 1.00 63.06 347 PHE A C 1
ATOM 2697 O O . PHE A 1 347 ? -4.634 3.084 -31.608 1.00 63.06 347 PHE A O 1
ATOM 2704 N N . TRP A 1 348 ? -5.595 2.167 -29.795 1.00 69.81 348 TRP A N 1
ATOM 2705 C CA . TRP A 1 348 ? -4.492 1.303 -29.405 1.00 69.81 348 TRP A CA 1
ATOM 2706 C C . TRP A 1 348 ? -4.005 0.345 -30.499 1.00 69.81 348 TRP A C 1
ATOM 2708 O O . TRP A 1 348 ? -2.805 0.301 -30.758 1.00 69.81 348 TRP A O 1
ATOM 2718 N N . ASP A 1 349 ? -4.910 -0.361 -31.180 1.00 68.25 349 ASP A N 1
ATOM 2719 C CA . ASP A 1 349 ? -4.547 -1.434 -32.124 1.00 68.25 349 ASP A CA 1
ATOM 2720 C C . ASP A 1 349 ? -3.940 -0.902 -33.432 1.00 68.25 349 ASP A C 1
ATOM 2722 O O . ASP A 1 349 ? -3.373 -1.644 -34.233 1.00 68.25 349 ASP A O 1
ATOM 2726 N N . VAL A 1 350 ? -4.049 0.410 -33.651 1.00 70.44 350 VAL A N 1
ATOM 2727 C CA . VAL A 1 350 ? -3.458 1.111 -34.795 1.00 70.44 350 VAL A CA 1
ATOM 2728 C C . VAL A 1 350 ? -2.037 1.595 -34.485 1.00 70.44 350 VAL A C 1
ATOM 2730 O O . VAL A 1 350 ? -1.257 1.816 -35.413 1.00 70.44 350 VAL A O 1
ATOM 2733 N N . LYS A 1 351 ? -1.684 1.765 -33.203 1.00 78.12 351 LYS A N 1
ATOM 2734 C CA . LYS A 1 351 ? -0.375 2.283 -32.786 1.00 78.12 351 LYS A CA 1
ATOM 2735 C C . LYS A 1 351 ? 0.730 1.267 -33.017 1.00 78.12 351 LYS A C 1
ATOM 2737 O O . LYS A 1 351 ? 0.560 0.074 -32.761 1.00 78.12 351 LYS A O 1
ATOM 2742 N N . ARG A 1 352 ? 1.904 1.773 -33.393 1.00 84.94 352 ARG A N 1
ATOM 2743 C CA . ARG A 1 352 ? 3.132 0.971 -33.419 1.00 84.94 352 ARG A CA 1
ATOM 2744 C C . ARG A 1 352 ? 3.576 0.629 -31.994 1.00 84.94 352 ARG A C 1
ATOM 2746 O O . ARG A 1 352 ? 3.223 1.322 -31.041 1.00 84.94 352 ARG A O 1
ATOM 2753 N N . VAL A 1 353 ? 4.347 -0.443 -31.832 1.00 88.19 353 VAL A N 1
ATOM 2754 C CA . VAL A 1 353 ? 4.739 -0.947 -30.503 1.00 88.19 353 VAL A CA 1
ATOM 2755 C C . VAL A 1 353 ? 5.574 0.067 -29.698 1.00 88.19 353 VAL A C 1
ATOM 2757 O O . VAL A 1 353 ? 5.407 0.172 -28.485 1.00 88.19 353 VAL A O 1
ATOM 2760 N N . ASP A 1 354 ? 6.392 0.888 -30.362 1.00 90.94 354 ASP A N 1
ATOM 2761 C CA . ASP A 1 354 ? 7.125 2.013 -29.764 1.00 90.94 354 ASP A CA 1
ATOM 2762 C C . ASP A 1 354 ? 6.183 3.126 -29.276 1.00 90.94 354 ASP A C 1
ATOM 2764 O O . ASP A 1 354 ? 6.338 3.633 -28.169 1.00 90.94 354 ASP A O 1
ATOM 2768 N N . GLU A 1 355 ? 5.152 3.464 -30.053 1.00 92.12 355 GLU A N 1
ATOM 2769 C CA . GLU A 1 355 ? 4.128 4.451 -29.670 1.00 92.12 355 GLU A CA 1
ATOM 2770 C C . GLU A 1 355 ? 3.238 3.955 -28.523 1.00 92.12 355 GLU A C 1
ATOM 2772 O O . GLU A 1 355 ? 2.747 4.740 -27.704 1.00 92.12 355 GLU A O 1
ATOM 2777 N N . GLN A 1 356 ? 3.011 2.643 -28.458 1.00 92.69 356 GLN A N 1
ATOM 2778 C CA . GLN A 1 356 ? 2.354 2.002 -27.326 1.00 92.69 356 GLN A CA 1
ATOM 2779 C C . GLN A 1 356 ? 3.214 2.123 -26.065 1.00 92.69 356 GLN A C 1
ATOM 2781 O O . GLN A 1 356 ? 2.701 2.568 -25.037 1.00 92.69 356 GLN A O 1
ATOM 2786 N N . ALA A 1 357 ? 4.509 1.798 -26.151 1.00 95.56 357 ALA A N 1
ATOM 2787 C CA . ALA A 1 357 ? 5.453 1.943 -25.046 1.00 95.56 357 ALA A CA 1
ATOM 2788 C C . ALA A 1 357 ? 5.544 3.406 -24.571 1.00 95.56 357 ALA A C 1
ATOM 2790 O O . ALA A 1 357 ? 5.360 3.669 -23.385 1.00 95.56 357 ALA A O 1
ATOM 2791 N N . ASP A 1 358 ? 5.692 4.374 -25.482 1.00 95.62 358 ASP A N 1
ATOM 2792 C CA . ASP A 1 358 ? 5.653 5.812 -25.164 1.00 95.62 358 ASP A CA 1
ATOM 2793 C C . ASP A 1 358 ? 4.369 6.199 -24.413 1.00 95.62 358 ASP A C 1
ATOM 2795 O O . ASP A 1 358 ? 4.396 6.851 -23.366 1.00 95.62 358 ASP A O 1
ATOM 2799 N N . SER A 1 359 ? 3.219 5.737 -24.912 1.00 94.56 359 SER A N 1
ATOM 2800 C CA . SER A 1 359 ? 1.934 5.991 -24.269 1.00 94.56 359 SER A CA 1
ATOM 2801 C C . SER A 1 359 ? 1.853 5.386 -22.867 1.00 94.56 359 SER A C 1
ATOM 2803 O O . SER A 1 359 ? 1.165 5.957 -22.019 1.00 94.56 359 SER A O 1
ATOM 2805 N N . MET A 1 360 ? 2.490 4.240 -22.621 1.00 96.12 360 MET A N 1
ATOM 2806 C CA . MET A 1 360 ? 2.534 3.617 -21.300 1.00 96.12 360 MET A CA 1
ATOM 2807 C C . MET A 1 360 ? 3.429 4.394 -20.337 1.00 96.12 360 MET A C 1
ATOM 2809 O O . MET A 1 360 ? 3.008 4.611 -19.202 1.00 96.12 360 MET A O 1
ATOM 2813 N N . ALA A 1 361 ? 4.587 4.890 -20.785 1.00 97.19 361 ALA A N 1
ATOM 2814 C CA . ALA A 1 361 ? 5.453 5.747 -19.970 1.00 97.19 361 ALA A CA 1
ATOM 2815 C C . ALA A 1 361 ? 4.692 6.995 -19.494 1.00 97.19 361 ALA A C 1
ATOM 2817 O O . ALA A 1 361 ? 4.575 7.248 -18.295 1.00 97.19 361 ALA A O 1
ATOM 2818 N N . ARG A 1 362 ? 4.059 7.719 -20.428 1.00 95.56 362 ARG A N 1
ATOM 2819 C CA . ARG A 1 362 ? 3.303 8.943 -20.115 1.00 95.56 362 ARG A CA 1
ATOM 2820 C C . ARG A 1 362 ? 2.133 8.700 -19.169 1.00 95.56 362 ARG A C 1
ATOM 2822 O O . ARG A 1 362 ? 1.926 9.471 -18.237 1.00 95.56 362 ARG A O 1
ATOM 2829 N N . LYS A 1 363 ? 1.371 7.619 -19.369 1.00 94.94 363 LYS A N 1
ATOM 2830 C CA . LYS A 1 363 ? 0.277 7.261 -18.452 1.00 94.94 363 LYS A CA 1
ATOM 2831 C C . LYS A 1 363 ? 0.803 6.803 -17.081 1.00 94.94 363 LYS A C 1
ATOM 2833 O O . LYS A 1 363 ? 0.137 7.055 -16.081 1.00 94.94 363 LYS A O 1
ATOM 2838 N N . CYS A 1 364 ? 1.979 6.170 -17.017 1.00 96.75 364 CYS A N 1
ATOM 2839 C CA . CYS A 1 364 ? 2.626 5.774 -15.764 1.00 96.75 364 CYS A CA 1
ATOM 2840 C C . CYS A 1 364 ? 2.983 6.992 -14.910 1.00 96.75 364 CYS A C 1
ATOM 2842 O O . CYS A 1 364 ? 2.591 7.028 -13.746 1.00 96.75 364 CYS A O 1
ATOM 2844 N N . ILE A 1 365 ? 3.629 8.005 -15.502 1.00 96.00 365 ILE A N 1
ATOM 2845 C CA . ILE A 1 365 ? 4.062 9.247 -14.830 1.00 96.00 365 ILE A CA 1
ATOM 2846 C C . ILE A 1 365 ? 2.918 9.905 -14.046 1.00 96.00 365 ILE A C 1
ATOM 2848 O O . ILE A 1 365 ? 3.113 10.331 -12.912 1.00 96.00 365 ILE A O 1
ATOM 2852 N N . MET A 1 366 ? 1.697 9.894 -14.591 1.00 94.19 366 MET A N 1
ATOM 2853 C CA . MET A 1 366 ? 0.503 10.481 -13.957 1.00 94.19 366 MET A CA 1
ATOM 2854 C C . MET A 1 366 ? 0.107 9.845 -12.612 1.00 94.19 366 MET A C 1
ATOM 2856 O O . MET A 1 366 ? -0.792 10.347 -11.941 1.00 94.19 366 MET A O 1
ATOM 2860 N N . ASN A 1 367 ? 0.733 8.733 -12.221 1.00 94.62 367 ASN A N 1
ATOM 2861 C CA . ASN A 1 367 ? 0.474 8.056 -10.952 1.00 94.62 367 ASN A CA 1
ATOM 2862 C C . ASN A 1 367 ? 1.427 8.483 -9.839 1.00 94.62 367 ASN A C 1
ATOM 2864 O O . ASN A 1 367 ? 1.243 8.021 -8.720 1.00 94.62 367 ASN A O 1
ATOM 2868 N N . PHE A 1 368 ? 2.425 9.320 -10.118 1.00 95.50 368 PHE A N 1
ATOM 2869 C CA . PHE A 1 368 ? 3.464 9.691 -9.162 1.00 95.50 368 PHE A CA 1
ATOM 2870 C C . PHE A 1 368 ? 3.378 11.179 -8.834 1.00 95.50 368 PHE A C 1
ATOM 2872 O O . PHE A 1 368 ? 3.154 12.018 -9.706 1.00 95.50 368 PHE A O 1
ATOM 2879 N N . GLY A 1 369 ? 3.528 11.500 -7.550 1.00 91.81 369 GLY A N 1
ATOM 2880 C CA . GLY A 1 369 ? 3.605 12.883 -7.084 1.00 91.81 369 GLY A CA 1
ATOM 2881 C C . GLY A 1 369 ? 5.030 13.449 -7.162 1.00 91.81 369 GLY A C 1
ATOM 2882 O O . GLY A 1 369 ? 5.964 12.738 -7.535 1.00 91.81 369 GLY A O 1
ATOM 2883 N N . PRO A 1 370 ? 5.237 14.706 -6.727 1.00 89.75 370 PRO A N 1
ATOM 2884 C CA . PRO A 1 370 ? 6.565 15.328 -6.663 1.00 89.75 370 PRO A CA 1
ATOM 2885 C C . PRO A 1 370 ? 7.580 14.549 -5.815 1.00 89.75 370 PRO A C 1
ATOM 2887 O O . PRO A 1 370 ? 8.775 14.607 -6.075 1.00 89.75 370 PRO A O 1
ATOM 2890 N N . SER A 1 371 ? 7.103 13.791 -4.824 1.00 88.69 371 SER A N 1
ATOM 2891 C CA . SER A 1 371 ? 7.927 12.926 -3.972 1.00 88.69 371 SER A CA 1
ATOM 2892 C C . SER A 1 371 ? 8.339 11.607 -4.637 1.00 88.69 371 SER A C 1
ATOM 2894 O O . SER A 1 371 ? 8.959 10.786 -3.975 1.00 88.69 371 SER A O 1
ATOM 2896 N N . LEU A 1 372 ? 7.970 11.374 -5.905 1.00 91.94 372 LEU A N 1
ATOM 2897 C CA . LEU A 1 372 ? 8.278 10.153 -6.668 1.00 91.94 372 LEU A CA 1
ATOM 2898 C C . LEU A 1 372 ? 7.717 8.860 -6.052 1.00 91.94 372 LEU A C 1
ATOM 2900 O O . LEU A 1 372 ? 8.135 7.758 -6.389 1.00 91.94 372 LEU A O 1
ATOM 2904 N N . VAL A 1 373 ? 6.713 8.995 -5.187 1.00 89.31 373 VAL A N 1
ATOM 2905 C CA . VAL A 1 373 ? 5.926 7.891 -4.631 1.00 89.31 373 VAL A CA 1
ATOM 2906 C C . VAL A 1 373 ? 4.575 7.850 -5.355 1.00 89.31 373 VAL A C 1
ATOM 2908 O O . VAL A 1 373 ? 4.036 8.921 -5.679 1.00 89.31 373 VAL A O 1
ATOM 2911 N N . PRO A 1 374 ? 4.003 6.656 -5.613 1.00 91.38 374 PRO A N 1
ATOM 2912 C CA . PRO A 1 374 ? 2.652 6.546 -6.141 1.00 91.38 374 PRO A CA 1
ATOM 2913 C C . PRO A 1 374 ? 1.642 7.345 -5.309 1.00 91.38 374 PRO A C 1
ATOM 2915 O O . PRO A 1 374 ? 1.630 7.280 -4.079 1.00 91.38 374 PRO A O 1
ATOM 2918 N N . ILE A 1 375 ? 0.779 8.098 -5.985 1.00 91.94 375 ILE A N 1
ATOM 2919 C CA . ILE A 1 375 ? -0.246 8.928 -5.359 1.00 91.94 375 ILE A CA 1
ATOM 2920 C C . ILE A 1 375 ? -1.264 8.007 -4.692 1.00 91.94 375 ILE A C 1
ATOM 2922 O O . ILE A 1 375 ? -1.983 7.253 -5.353 1.00 91.94 375 ILE A O 1
ATOM 2926 N N . LEU A 1 376 ? -1.352 8.098 -3.370 1.00 90.31 376 LEU A N 1
ATOM 2927 C CA . LEU A 1 376 ? -2.381 7.416 -2.609 1.00 90.31 376 LEU A CA 1
ATOM 2928 C C . LEU A 1 376 ? -3.742 8.061 -2.877 1.00 90.31 376 LEU A C 1
ATOM 2930 O O . LEU A 1 376 ? -3.920 9.268 -2.711 1.00 90.31 376 LEU A O 1
ATOM 2934 N N . GLN A 1 377 ? -4.717 7.239 -3.250 1.00 92.38 377 GLN A N 1
ATOM 2935 C CA . GLN A 1 377 ? -6.071 7.687 -3.545 1.00 92.38 377 GLN A CA 1
ATOM 2936 C C . GLN A 1 377 ? -7.081 7.035 -2.600 1.00 92.38 377 GLN A C 1
ATOM 2938 O O . GLN A 1 377 ? -6.975 5.864 -2.227 1.00 92.38 377 GLN A O 1
ATOM 2943 N N . VAL A 1 378 ? -8.088 7.819 -2.223 1.00 94.56 378 VAL A N 1
ATOM 2944 C CA . VAL A 1 378 ? -9.275 7.351 -1.511 1.00 94.56 378 VAL A CA 1
ATOM 2945 C C . VAL A 1 378 ? -10.454 7.525 -2.455 1.00 94.56 378 VAL A C 1
ATOM 2947 O O . VAL A 1 378 ? -10.787 8.638 -2.857 1.00 94.56 378 VAL A O 1
ATOM 2950 N N . GLY A 1 379 ? -11.042 6.404 -2.851 1.00 93.38 379 GLY A N 1
ATOM 2951 C CA . GLY A 1 379 ? -12.158 6.343 -3.775 1.00 93.38 379 GLY A CA 1
ATOM 2952 C C . GLY A 1 379 ? -13.503 6.646 -3.117 1.00 93.38 379 GLY A C 1
ATOM 2953 O O . GLY A 1 379 ? -13.611 7.083 -1.967 1.00 93.38 379 GLY A O 1
ATOM 2954 N N . TRP A 1 380 ? -14.564 6.377 -3.876 1.00 92.69 380 TRP A N 1
ATOM 2955 C CA . TRP A 1 380 ? -15.940 6.505 -3.405 1.00 92.69 380 TRP A CA 1
ATOM 2956 C C . TRP A 1 380 ? -16.160 5.742 -2.089 1.00 92.69 380 TRP A C 1
ATOM 2958 O O . TRP A 1 380 ? -15.594 4.671 -1.880 1.00 92.69 380 TRP A O 1
ATOM 2968 N N . ARG A 1 381 ? -16.970 6.313 -1.186 1.00 94.38 381 ARG A N 1
ATOM 2969 C CA . ARG A 1 381 ? -17.239 5.788 0.173 1.00 94.38 381 ARG A CA 1
ATOM 2970 C C . ARG A 1 381 ? -16.021 5.631 1.082 1.00 94.38 381 ARG A C 1
ATOM 2972 O O . ARG A 1 381 ? -16.108 4.948 2.102 1.00 94.38 381 ARG A O 1
ATOM 2979 N N . GLY A 1 382 ? -14.905 6.269 0.747 1.00 95.44 382 GLY A N 1
ATOM 2980 C CA . GLY A 1 382 ? -13.705 6.159 1.559 1.00 95.44 382 GLY A CA 1
ATOM 2981 C C . GLY A 1 382 ? -12.909 4.882 1.301 1.00 95.44 382 GLY A C 1
ATOM 2982 O O . GLY A 1 382 ? -12.083 4.528 2.131 1.00 95.44 382 GLY A O 1
ATOM 2983 N N . ILE A 1 383 ? -13.151 4.167 0.196 1.00 96.81 383 ILE A N 1
ATOM 2984 C CA . ILE A 1 383 ? -12.374 2.966 -0.146 1.00 96.81 383 ILE A CA 1
ATOM 2985 C C . ILE A 1 383 ? -10.923 3.366 -0.395 1.00 96.81 383 ILE A C 1
ATOM 2987 O O . ILE A 1 383 ? -10.648 4.188 -1.270 1.00 96.81 383 ILE A O 1
ATOM 2991 N N . VAL A 1 384 ? -9.984 2.763 0.326 1.00 97.00 384 VAL A N 1
ATOM 2992 C CA . VAL A 1 384 ? -8.561 2.980 0.060 1.00 97.00 384 VAL A CA 1
ATOM 2993 C C . VAL A 1 384 ? -8.181 2.261 -1.228 1.00 97.00 384 VAL A C 1
ATOM 2995 O O . VAL A 1 384 ? -8.352 1.050 -1.354 1.00 97.00 384 VAL A O 1
ATOM 2998 N N . GLN A 1 385 ? -7.658 3.002 -2.203 1.00 95.31 385 GLN A N 1
ATOM 2999 C CA . GLN A 1 385 ? -7.220 2.447 -3.481 1.00 95.31 385 GLN A CA 1
ATOM 3000 C C . GLN A 1 385 ? -5.800 1.881 -3.364 1.00 95.31 385 GLN A C 1
ATOM 3002 O O . GLN A 1 385 ? -4.869 2.379 -4.000 1.00 95.31 385 GLN A O 1
ATOM 3007 N N . THR A 1 386 ? -5.644 0.839 -2.539 1.00 94.69 386 THR A N 1
ATOM 3008 C CA . THR A 1 386 ? -4.389 0.092 -2.360 1.00 94.69 386 THR A CA 1
ATOM 3009 C C . THR A 1 386 ? -3.758 -0.233 -3.712 1.00 94.69 386 THR A C 1
ATOM 3011 O O . THR A 1 386 ? -4.455 -0.615 -4.655 1.00 94.69 386 THR A O 1
ATOM 3014 N N . ASP A 1 387 ? -2.442 -0.036 -3.816 1.00 94.06 387 ASP A N 1
ATOM 3015 C CA . ASP A 1 387 ? -1.660 -0.292 -5.030 1.00 94.06 387 ASP A CA 1
ATOM 3016 C C . ASP A 1 387 ? -2.211 0.421 -6.279 1.00 94.06 387 ASP A C 1
ATOM 3018 O O . ASP A 1 387 ? -2.369 -0.174 -7.347 1.00 94.06 387 ASP A O 1
ATOM 3022 N N . ALA A 1 388 ? -2.557 1.706 -6.139 1.00 93.31 388 ALA A N 1
ATOM 3023 C CA . ALA A 1 388 ? -3.165 2.515 -7.198 1.00 93.31 388 ALA A CA 1
ATOM 3024 C C . ALA A 1 388 ? -4.440 1.867 -7.781 1.00 93.31 388 ALA A C 1
ATOM 3026 O O . ALA A 1 388 ? -4.615 1.777 -9.000 1.00 93.31 388 ALA A O 1
ATOM 3027 N N . ALA A 1 389 ? -5.322 1.399 -6.891 1.00 93.56 389 ALA A N 1
ATOM 3028 C CA . ALA A 1 389 ? -6.500 0.584 -7.205 1.00 93.56 389 ALA A CA 1
ATOM 3029 C C . ALA A 1 389 ? -6.139 -0.748 -7.890 1.00 93.56 389 ALA A C 1
ATOM 3031 O O . ALA A 1 389 ? -6.734 -1.125 -8.901 1.00 93.56 389 ALA A O 1
ATOM 3032 N N . PHE A 1 390 ? -5.152 -1.455 -7.333 1.00 94.69 390 PHE A N 1
ATOM 3033 C CA . PHE A 1 390 ? -4.616 -2.727 -7.831 1.00 94.69 390 PHE A CA 1
ATOM 3034 C C . PHE A 1 390 ? -4.025 -2.674 -9.246 1.00 94.69 390 PHE A C 1
ATOM 3036 O O . PHE A 1 390 ? -3.914 -3.709 -9.903 1.00 94.69 390 PHE A O 1
ATOM 3043 N N . ARG A 1 391 ? -3.645 -1.483 -9.724 1.00 94.94 391 ARG A N 1
ATOM 3044 C CA . ARG A 1 391 ? -2.893 -1.320 -10.977 1.00 94.94 391 ARG A CA 1
ATOM 3045 C C . ARG A 1 391 ? -1.396 -1.497 -10.765 1.00 94.94 391 ARG A C 1
ATOM 3047 O O . ARG A 1 391 ? -0.709 -1.902 -11.699 1.00 94.94 391 ARG A O 1
ATOM 3054 N N . ALA A 1 392 ? -0.893 -1.219 -9.563 1.00 96.19 392 ALA A N 1
ATOM 3055 C CA . ALA A 1 392 ? 0.483 -1.512 -9.199 1.00 96.19 392 ALA A CA 1
ATOM 3056 C C . ALA A 1 392 ? 0.626 -3.006 -8.859 1.00 96.19 392 ALA A C 1
ATOM 3058 O O . ALA A 1 392 ? 0.248 -3.457 -7.780 1.00 96.19 392 ALA A O 1
ATOM 3059 N N . HIS A 1 393 ? 1.134 -3.803 -9.798 1.00 95.88 393 HIS A N 1
ATOM 3060 C CA . HIS A 1 393 ? 1.270 -5.253 -9.620 1.00 95.88 393 HIS A CA 1
ATOM 3061 C C . HIS A 1 393 ? 2.632 -5.609 -9.015 1.00 95.88 393 HIS A C 1
ATOM 3063 O O . HIS A 1 393 ? 3.531 -6.040 -9.724 1.00 95.88 393 HIS A O 1
ATOM 3069 N N . LEU A 1 394 ? 2.788 -5.417 -7.706 1.00 96.69 394 LEU A N 1
ATOM 3070 C CA . LEU A 1 394 ? 4.096 -5.534 -7.045 1.00 96.69 394 LEU A CA 1
ATOM 3071 C C . LEU A 1 394 ? 4.587 -6.980 -6.880 1.00 96.69 394 LEU A C 1
ATOM 3073 O O . LEU A 1 394 ? 5.776 -7.248 -7.007 1.00 96.69 394 LEU A O 1
ATOM 3077 N N . THR A 1 395 ? 3.690 -7.914 -6.568 1.00 96.25 395 THR A N 1
ATOM 3078 C CA . THR A 1 395 ? 4.053 -9.285 -6.178 1.00 96.25 395 THR A CA 1
ATOM 3079 C C . THR A 1 395 ? 3.119 -10.321 -6.798 1.00 96.25 395 THR A C 1
ATOM 3081 O O . THR A 1 395 ? 1.995 -10.023 -7.218 1.00 96.25 395 THR A O 1
ATOM 3084 N N . THR A 1 396 ? 3.588 -11.566 -6.848 1.00 95.75 396 THR A N 1
ATOM 3085 C CA . THR A 1 396 ? 2.812 -12.743 -7.248 1.00 95.75 396 THR A CA 1
ATOM 3086 C C . THR A 1 396 ? 2.468 -13.618 -6.045 1.00 95.75 396 THR A C 1
ATOM 3088 O O . THR A 1 396 ? 3.028 -13.489 -4.955 1.00 95.75 396 THR A O 1
ATOM 3091 N N . VAL A 1 397 ? 1.560 -14.573 -6.261 1.00 96.38 397 VAL A N 1
ATOM 3092 C CA . VAL A 1 397 ? 1.252 -15.628 -5.285 1.00 96.38 397 VAL A CA 1
ATOM 3093 C C . VAL A 1 397 ? 2.505 -16.411 -4.894 1.00 96.38 397 VAL A C 1
ATOM 3095 O O . VAL A 1 397 ? 2.690 -16.706 -3.715 1.00 96.38 397 VAL A O 1
ATOM 3098 N N . GLN A 1 398 ? 3.363 -16.723 -5.869 1.00 95.56 398 GLN A N 1
ATOM 3099 C CA . GLN A 1 398 ? 4.576 -17.492 -5.626 1.00 95.56 398 GLN A CA 1
ATOM 3100 C C . GLN A 1 398 ? 5.544 -16.718 -4.727 1.00 95.56 398 GLN A C 1
ATOM 3102 O O . GLN A 1 398 ? 6.013 -17.285 -3.748 1.00 95.56 398 GLN A O 1
ATOM 3107 N N . ASN A 1 399 ? 5.720 -15.406 -4.949 1.00 96.38 399 ASN A N 1
ATOM 3108 C CA . ASN A 1 399 ? 6.592 -14.596 -4.092 1.00 96.38 399 ASN A CA 1
ATOM 3109 C C . ASN A 1 399 ? 6.178 -14.669 -2.614 1.00 96.38 399 ASN A C 1
ATOM 3111 O O . ASN A 1 399 ? 7.037 -14.820 -1.758 1.00 96.38 399 ASN A O 1
ATOM 3115 N N . HIS A 1 400 ? 4.878 -14.612 -2.296 1.00 96.31 400 HIS A N 1
ATOM 3116 C CA . HIS A 1 400 ? 4.414 -14.755 -0.908 1.00 96.31 400 HIS A CA 1
ATOM 3117 C C . HIS A 1 400 ? 4.544 -16.185 -0.370 1.00 96.31 400 HIS A C 1
ATOM 3119 O O . HIS A 1 400 ? 4.757 -16.375 0.825 1.00 96.31 400 HIS A O 1
ATOM 3125 N N . LYS A 1 401 ? 4.404 -17.202 -1.225 1.00 96.44 401 LYS A N 1
ATOM 3126 C CA . LYS A 1 401 ? 4.623 -18.595 -0.826 1.00 96.44 401 LYS A CA 1
ATOM 3127 C C . LYS A 1 401 ? 6.075 -18.828 -0.410 1.00 96.44 401 LYS A C 1
ATOM 3129 O O . LYS A 1 401 ? 6.309 -19.538 0.562 1.00 96.44 401 LYS A O 1
ATOM 3134 N N . ASP A 1 402 ? 7.013 -18.178 -1.090 1.00 95.69 402 ASP A N 1
ATOM 3135 C CA . ASP A 1 402 ? 8.450 -18.316 -0.842 1.00 95.69 402 ASP A CA 1
ATOM 3136 C C . ASP A 1 402 ? 8.919 -17.633 0.457 1.00 95.69 402 ASP A C 1
ATOM 3138 O O . ASP A 1 402 ? 10.002 -17.939 0.951 1.00 95.69 402 ASP A O 1
ATOM 3142 N N . THR A 1 403 ? 8.111 -16.751 1.065 1.00 94.88 403 THR A N 1
ATOM 3143 C CA . THR A 1 403 ? 8.465 -16.080 2.334 1.00 94.88 403 THR A CA 1
ATOM 3144 C C . THR A 1 403 ? 8.070 -16.863 3.585 1.00 94.88 403 THR A C 1
ATOM 3146 O O . THR A 1 403 ? 8.340 -16.416 4.702 1.00 94.88 403 THR A O 1
ATOM 3149 N N . CYS A 1 404 ? 7.414 -18.018 3.446 1.00 95.12 404 CYS A N 1
ATOM 3150 C CA . CYS A 1 404 ? 6.932 -18.787 4.589 1.00 95.12 404 CYS A CA 1
ATOM 3151 C C . CYS A 1 404 ? 7.095 -20.299 4.407 1.00 95.12 404 CYS A C 1
ATOM 3153 O O . CYS A 1 404 ? 7.396 -20.808 3.330 1.00 95.12 404 CYS A O 1
ATOM 3155 N N . SER A 1 405 ? 6.911 -21.045 5.499 1.00 97.25 405 SER A N 1
ATOM 3156 C CA . SER A 1 405 ? 6.951 -22.504 5.444 1.00 97.25 405 SER A CA 1
ATOM 3157 C C . SER A 1 405 ? 5.734 -23.063 4.701 1.00 97.25 405 SER A C 1
ATOM 3159 O O . SER A 1 405 ? 4.649 -22.474 4.700 1.00 97.25 405 SER A O 1
ATOM 3161 N N . HIS A 1 406 ? 5.886 -24.265 4.142 1.00 97.25 406 HIS A N 1
ATOM 3162 C CA . HIS A 1 406 ? 4.786 -24.971 3.487 1.00 97.25 406 HIS A CA 1
ATOM 3163 C C . HIS A 1 406 ? 3.559 -25.125 4.405 1.00 97.25 406 HIS A C 1
ATOM 3165 O O . HIS A 1 406 ? 2.437 -24.864 3.980 1.00 97.25 406 HIS A O 1
ATOM 3171 N N . ALA A 1 407 ? 3.765 -25.469 5.681 1.00 98.19 407 ALA A N 1
ATOM 3172 C CA . ALA A 1 407 ? 2.678 -25.636 6.645 1.00 98.19 407 ALA A CA 1
ATOM 3173 C C . ALA A 1 407 ? 1.908 -24.327 6.904 1.00 98.19 407 ALA A C 1
ATOM 3175 O O . ALA A 1 407 ? 0.674 -24.334 6.952 1.00 98.19 407 ALA A O 1
ATOM 3176 N N . THR A 1 408 ? 2.617 -23.199 7.027 1.00 96.81 408 THR A N 1
ATOM 3177 C CA . THR A 1 408 ? 1.997 -21.872 7.169 1.00 96.81 408 THR A CA 1
ATOM 3178 C C . THR A 1 408 ? 1.169 -21.529 5.932 1.00 96.81 408 THR A C 1
ATOM 3180 O O . THR A 1 408 ? 0.017 -21.104 6.060 1.00 96.81 408 THR A O 1
ATOM 3183 N N . TRP A 1 409 ? 1.721 -21.770 4.740 1.00 97.75 409 TRP A N 1
ATOM 3184 C CA . TRP A 1 409 ? 1.036 -21.514 3.476 1.00 97.75 409 TRP A CA 1
ATOM 3185 C C . TRP A 1 409 ? -0.245 -22.342 3.319 1.00 97.75 409 TRP A C 1
ATOM 3187 O O . TRP A 1 409 ? -1.304 -21.783 3.036 1.00 97.75 409 TRP A O 1
ATOM 3197 N N . GLU A 1 410 ? -0.186 -23.657 3.552 1.00 98.12 410 GLU A N 1
ATOM 3198 C CA . GLU A 1 410 ? -1.355 -24.542 3.432 1.00 98.12 410 GLU A CA 1
ATOM 3199 C C . GLU A 1 410 ? -2.445 -24.211 4.460 1.00 98.12 410 GLU A C 1
ATOM 3201 O O . GLU A 1 410 ? -3.643 -24.244 4.151 1.00 98.12 410 GLU A O 1
ATOM 3206 N N . THR A 1 411 ? -2.045 -23.815 5.672 1.00 97.81 411 THR A N 1
ATOM 3207 C CA . THR A 1 411 ? -2.981 -23.362 6.709 1.00 97.81 411 THR A CA 1
ATOM 3208 C C . THR A 1 411 ? -3.703 -22.089 6.270 1.00 97.81 411 THR A C 1
ATOM 3210 O O . THR A 1 411 ? -4.935 -22.039 6.281 1.00 97.81 411 THR A O 1
ATOM 3213 N N . MET A 1 412 ? -2.962 -21.074 5.817 1.00 97.12 412 MET A N 1
ATOM 3214 C CA . MET A 1 412 ? -3.539 -19.837 5.283 1.00 97.12 412 MET A CA 1
ATOM 3215 C C . MET A 1 412 ? -4.473 -20.131 4.102 1.00 97.12 412 MET A C 1
ATOM 3217 O O . MET A 1 412 ? -5.617 -19.666 4.081 1.00 97.12 412 MET A O 1
ATOM 3221 N N . LEU A 1 413 ? -4.031 -20.968 3.158 1.00 97.69 413 LEU A N 1
ATOM 3222 C CA . LEU A 1 413 ? -4.796 -21.315 1.965 1.00 97.69 413 LEU A CA 1
ATOM 3223 C C . LEU A 1 413 ? -6.101 -22.040 2.312 1.00 97.69 413 LEU A C 1
ATOM 3225 O O . LEU A 1 413 ? -7.115 -21.821 1.646 1.00 97.69 413 LEU A O 1
ATOM 3229 N N . THR A 1 414 ? -6.104 -22.865 3.361 1.00 98.31 414 THR A N 1
ATOM 3230 C CA . THR A 1 414 ? -7.312 -23.520 3.880 1.00 98.31 414 THR A CA 1
ATOM 3231 C C . THR A 1 414 ? -8.361 -22.493 4.303 1.00 98.31 414 THR A C 1
ATOM 3233 O O . THR A 1 414 ? -9.519 -22.586 3.884 1.00 98.31 414 THR A O 1
ATOM 3236 N N . TYR A 1 415 ? -7.974 -21.478 5.080 1.00 97.88 415 TYR A N 1
ATOM 3237 C CA . TYR A 1 415 ? -8.899 -20.425 5.506 1.00 97.88 415 TYR A CA 1
ATOM 3238 C C . TYR A 1 415 ? -9.318 -19.518 4.348 1.00 97.88 415 TYR A C 1
ATOM 3240 O O . TYR A 1 415 ? -10.509 -19.245 4.196 1.00 97.88 415 TYR A O 1
ATOM 3248 N N . ALA A 1 416 ? -8.391 -19.132 3.468 1.00 98.19 416 ALA A N 1
ATOM 3249 C CA . ALA A 1 416 ? -8.713 -18.347 2.278 1.00 98.19 416 ALA A CA 1
ATOM 3250 C C . ALA A 1 416 ? -9.721 -19.076 1.368 1.00 98.19 416 ALA A C 1
ATOM 3252 O O . ALA A 1 416 ? -10.701 -18.478 0.926 1.00 98.19 416 ALA A O 1
ATOM 3253 N N . LYS A 1 417 ? -9.543 -20.388 1.140 1.00 98.31 417 LYS A N 1
ATOM 3254 C CA . LYS A 1 417 ? -10.495 -21.228 0.388 1.00 98.31 417 LYS A CA 1
ATOM 3255 C C . LYS A 1 417 ? -11.887 -21.215 1.024 1.00 98.31 417 LYS A C 1
ATOM 3257 O O . LYS A 1 417 ? -12.865 -21.051 0.300 1.00 98.31 417 LYS A O 1
ATOM 3262 N N . LYS A 1 418 ? -11.979 -21.345 2.353 1.00 98.31 418 LYS A N 1
ATOM 3263 C CA . LYS A 1 418 ? -13.260 -21.299 3.080 1.00 98.31 418 LYS A CA 1
ATOM 3264 C C . LYS A 1 418 ? -13.945 -19.937 2.958 1.00 98.31 418 LYS A C 1
ATOM 3266 O O . LYS A 1 418 ? -15.132 -19.896 2.655 1.00 98.31 418 LYS A O 1
ATOM 3271 N N . LEU A 1 419 ? -13.206 -18.838 3.132 1.00 98.38 419 LEU A N 1
ATOM 3272 C CA . LEU A 1 419 ? -13.745 -17.481 2.971 1.00 98.38 419 LEU A CA 1
ATOM 3273 C C . LEU A 1 419 ? -14.321 -17.274 1.565 1.00 98.38 419 LEU A C 1
ATOM 3275 O O . LEU A 1 419 ? -15.442 -16.793 1.430 1.00 98.38 419 LEU A O 1
ATOM 3279 N N . ARG A 1 420 ? -13.602 -17.714 0.524 1.00 98.06 420 ARG A N 1
ATOM 3280 C CA . ARG A 1 420 ? -14.073 -17.633 -0.867 1.00 98.06 420 ARG A CA 1
ATOM 3281 C C . ARG A 1 420 ? -15.300 -18.493 -1.139 1.00 98.06 420 ARG A C 1
ATOM 3283 O O . ARG A 1 420 ? -16.252 -18.009 -1.740 1.00 98.06 420 ARG A O 1
ATOM 3290 N N . ALA A 1 421 ? -15.275 -19.759 -0.719 1.00 98.25 421 ALA A N 1
ATOM 3291 C CA . ALA A 1 421 ? -16.378 -20.692 -0.948 1.00 98.25 421 ALA A CA 1
ATOM 3292 C C . ALA A 1 421 ? -17.682 -20.188 -0.313 1.00 98.25 421 ALA A C 1
ATOM 3294 O O . ALA A 1 421 ? -18.742 -20.268 -0.928 1.00 98.25 421 ALA A O 1
ATOM 3295 N N . ASN A 1 422 ? -17.569 -19.589 0.874 1.00 97.81 422 ASN A N 1
ATOM 3296 C CA . ASN A 1 422 ? -18.686 -18.991 1.597 1.00 97.81 422 ASN A CA 1
ATOM 3297 C C . ASN A 1 422 ? -18.973 -17.535 1.185 1.00 97.81 422 ASN A C 1
ATOM 3299 O O . ASN A 1 422 ? -19.884 -16.932 1.738 1.00 97.81 422 ASN A O 1
ATOM 3303 N N . LYS A 1 423 ? -18.220 -16.975 0.224 1.00 97.62 423 LYS A N 1
ATOM 3304 C CA . LYS A 1 423 ? -18.354 -15.598 -0.288 1.00 97.62 423 LYS A CA 1
ATOM 3305 C C . LYS A 1 423 ? -18.338 -14.525 0.811 1.00 97.62 423 LYS A C 1
ATOM 3307 O O . LYS A 1 423 ? -19.053 -13.535 0.710 1.00 97.62 423 LYS A O 1
ATOM 3312 N N . ILE A 1 424 ? -17.511 -14.733 1.836 1.00 98.38 424 ILE A N 1
ATOM 3313 C CA . ILE A 1 424 ? -17.414 -13.841 2.994 1.00 98.38 424 ILE A CA 1
ATOM 3314 C C . ILE A 1 424 ? -16.763 -12.519 2.590 1.00 98.38 424 ILE A C 1
ATOM 3316 O O . ILE A 1 424 ? -15.630 -12.509 2.102 1.00 98.38 424 ILE A O 1
ATOM 3320 N N . LYS A 1 425 ? -17.463 -11.421 2.866 1.00 98.50 425 LYS A N 1
ATOM 3321 C CA . LYS A 1 425 ? -17.022 -10.036 2.703 1.00 98.50 425 LYS A CA 1
ATOM 3322 C C . LYS A 1 425 ? -16.519 -9.472 4.021 1.00 98.50 425 LYS A C 1
ATOM 3324 O O . LYS A 1 425 ? -17.242 -9.445 5.019 1.00 98.50 425 LYS A O 1
ATOM 3329 N N . ILE A 1 426 ? -15.296 -8.957 4.013 1.00 98.75 426 ILE A N 1
ATOM 3330 C CA . ILE A 1 426 ? -14.649 -8.374 5.188 1.00 98.75 426 ILE A CA 1
ATOM 3331 C C . ILE A 1 426 ? -14.434 -6.881 4.951 1.00 98.75 426 ILE A C 1
ATOM 3333 O O . ILE A 1 426 ? -13.828 -6.483 3.955 1.00 98.75 426 ILE A O 1
ATOM 3337 N N . ALA A 1 427 ? -14.895 -6.046 5.881 1.00 98.56 427 ALA A N 1
ATOM 3338 C CA . ALA A 1 427 ? -14.669 -4.606 5.840 1.00 98.56 427 ALA A CA 1
ATOM 3339 C C . ALA A 1 427 ? -13.778 -4.154 6.999 1.00 98.56 427 ALA A C 1
ATOM 3341 O O . ALA A 1 427 ? -14.148 -4.289 8.165 1.00 98.56 427 ALA A O 1
ATOM 3342 N N . PHE A 1 428 ? -12.622 -3.584 6.667 1.00 98.19 428 PHE A N 1
ATOM 3343 C CA . PHE A 1 428 ? -11.753 -2.896 7.618 1.00 98.19 428 PHE A CA 1
ATOM 3344 C C . PHE A 1 428 ? -12.060 -1.406 7.628 1.00 98.19 428 PHE A C 1
ATOM 3346 O O . PHE A 1 428 ? -12.206 -0.798 6.569 1.00 98.19 428 PHE A O 1
ATOM 3353 N N . PHE A 1 429 ? -12.084 -0.812 8.812 1.00 97.69 429 PHE A N 1
ATOM 3354 C CA . PHE A 1 429 ? -12.245 0.621 9.001 1.00 97.69 429 PHE A CA 1
ATOM 3355 C C . PHE A 1 429 ? -11.085 1.144 9.847 1.00 97.69 429 PHE A C 1
ATOM 3357 O O . PHE A 1 429 ? -10.926 0.721 10.989 1.00 97.69 429 PHE A O 1
ATOM 3364 N N . SER A 1 430 ? -10.314 2.096 9.314 1.00 94.88 430 SER A N 1
ATOM 3365 C CA . SER A 1 430 ? -9.300 2.851 10.072 1.00 94.88 430 SER A CA 1
ATOM 3366 C C . SER A 1 430 ? -9.447 4.364 9.854 1.00 94.88 430 SER A C 1
ATOM 3368 O O . SER A 1 430 ? -10.273 4.809 9.061 1.00 94.88 430 SER A O 1
ATOM 3370 N N . SER A 1 431 ? -8.666 5.177 10.568 1.00 90.88 431 SER A N 1
ATOM 3371 C CA . SER A 1 431 ? -8.772 6.644 10.531 1.00 90.88 431 SER A CA 1
ATOM 3372 C C . SER A 1 431 ? -8.036 7.321 9.370 1.00 90.88 431 SER A C 1
ATOM 3374 O O . SER A 1 431 ? -8.388 8.441 9.002 1.00 90.88 431 SER A O 1
ATOM 3376 N N . THR A 1 432 ? -7.018 6.672 8.797 1.00 90.69 432 THR A N 1
ATOM 3377 C CA . THR A 1 432 ? -6.166 7.244 7.745 1.00 90.69 432 THR A CA 1
ATOM 3378 C C . THR A 1 432 ? -5.673 6.167 6.776 1.00 90.69 432 THR A C 1
ATOM 3380 O O . THR A 1 432 ? -5.346 5.063 7.219 1.00 90.69 432 THR A O 1
ATOM 3383 N N . PRO A 1 433 ? -5.588 6.465 5.463 1.00 90.69 433 PRO A N 1
ATOM 3384 C CA . PRO A 1 433 ? -5.039 5.548 4.465 1.00 90.69 433 PRO A CA 1
ATOM 3385 C C . PRO A 1 433 ? -3.500 5.606 4.389 1.00 90.69 433 PRO A C 1
ATOM 3387 O O . PRO A 1 433 ? -2.884 4.802 3.685 1.00 90.69 433 PRO A O 1
ATOM 3390 N N . GLN A 1 434 ? -2.885 6.576 5.078 1.00 85.69 434 GLN A N 1
ATOM 3391 C CA . GLN A 1 434 ? -1.454 6.878 5.050 1.00 85.69 434 GLN A CA 1
ATOM 3392 C C . GLN A 1 434 ? -0.916 7.160 6.451 1.00 85.69 434 GLN A C 1
ATOM 3394 O O . GLN A 1 434 ? -1.582 7.811 7.257 1.00 85.69 434 GLN A O 1
ATOM 3399 N N . GLY A 1 435 ? 0.332 6.764 6.690 1.00 71.31 435 GLY A N 1
ATOM 3400 C CA . GLY A 1 435 ? 1.041 7.056 7.932 1.00 71.31 435 GLY A CA 1
ATOM 3401 C C . GLY A 1 435 ? 0.681 6.103 9.076 1.00 71.31 435 GLY A C 1
ATOM 3402 O O . GLY A 1 435 ? -0.416 5.549 9.140 1.00 71.31 435 GLY A O 1
ATOM 3403 N N . GLY A 1 436 ? 1.642 5.911 9.983 1.00 72.81 436 GLY A N 1
ATOM 3404 C CA . GLY A 1 436 ? 1.543 4.973 11.104 1.00 72.81 436 GLY A CA 1
ATOM 3405 C C . GLY A 1 436 ? 1.674 3.496 10.701 1.00 72.81 436 GLY A C 1
ATOM 3406 O O . GLY A 1 436 ? 1.568 3.131 9.530 1.00 72.81 436 GLY A O 1
ATOM 3407 N N . GLY A 1 437 ? 1.889 2.626 11.694 1.00 77.44 437 GLY A N 1
ATOM 3408 C CA . GLY A 1 437 ? 2.041 1.180 11.475 1.00 77.44 437 GLY A CA 1
ATOM 3409 C C . GLY A 1 437 ? 0.788 0.502 10.902 1.00 77.44 437 GLY A C 1
ATOM 3410 O O . GLY A 1 437 ? 0.899 -0.442 10.125 1.00 77.44 437 GLY A O 1
ATOM 3411 N N . VAL A 1 438 ? -0.410 1.016 11.209 1.00 86.31 438 VAL A N 1
ATOM 3412 C CA . VAL A 1 438 ? -1.682 0.415 10.763 1.00 86.31 438 VAL A CA 1
ATOM 3413 C C . VAL A 1 438 ? -1.857 0.499 9.251 1.00 86.31 438 VAL A C 1
ATOM 3415 O O . VAL A 1 438 ? -2.180 -0.506 8.619 1.00 86.31 438 VAL A O 1
ATOM 3418 N N . ALA A 1 439 ? -1.631 1.672 8.650 1.00 90.69 439 ALA A N 1
ATOM 3419 C CA . ALA A 1 439 ? -1.800 1.851 7.210 1.00 90.69 439 ALA A CA 1
ATOM 3420 C C . ALA A 1 439 ? -0.853 0.934 6.417 1.00 90.69 439 ALA A C 1
ATOM 3422 O O . ALA A 1 439 ? -1.286 0.299 5.455 1.00 90.69 439 ALA A O 1
ATOM 3423 N N . LEU A 1 440 ? 0.403 0.801 6.864 1.00 88.94 440 LEU A N 1
ATOM 3424 C CA . LEU A 1 440 ? 1.392 -0.106 6.268 1.00 88.94 440 LEU A CA 1
ATOM 3425 C C . LEU A 1 440 ? 0.887 -1.557 6.257 1.00 88.94 440 LEU A C 1
ATOM 3427 O O . LEU A 1 440 ? 0.827 -2.189 5.202 1.00 88.94 440 LEU A O 1
ATOM 3431 N N . MET A 1 441 ? 0.416 -2.047 7.408 1.00 91.62 441 MET A N 1
ATOM 3432 C CA . MET A 1 441 ? -0.145 -3.397 7.530 1.00 91.62 441 MET A CA 1
ATOM 3433 C C . MET A 1 441 ? -1.383 -3.608 6.649 1.00 91.62 441 MET A C 1
ATOM 3435 O O . MET A 1 441 ? -1.593 -4.698 6.114 1.00 91.62 441 MET A O 1
ATOM 3439 N N . ARG A 1 442 ? -2.237 -2.587 6.506 1.00 94.69 442 ARG A N 1
ATOM 3440 C CA . ARG A 1 442 ? -3.478 -2.693 5.727 1.00 94.69 442 ARG A CA 1
ATOM 3441 C C . ARG A 1 442 ? -3.221 -2.735 4.230 1.00 94.69 442 ARG A C 1
ATOM 3443 O O . ARG A 1 442 ? -3.844 -3.559 3.569 1.00 94.69 442 ARG A O 1
ATOM 3450 N N . HIS A 1 443 ? -2.280 -1.947 3.706 1.00 94.44 443 HIS A N 1
ATOM 3451 C CA . HIS A 1 443 ? -1.884 -2.051 2.295 1.00 94.44 443 HIS A CA 1
ATOM 3452 C C . HIS A 1 443 ? -1.398 -3.464 1.957 1.00 94.44 443 HIS A C 1
ATOM 3454 O O . HIS A 1 443 ? -1.892 -4.062 1.002 1.00 94.44 443 HIS A O 1
ATOM 3460 N N . ALA A 1 444 ? -0.518 -4.036 2.784 1.00 94.44 444 ALA A N 1
ATOM 3461 C CA . ALA A 1 444 ? -0.031 -5.401 2.595 1.00 94.44 444 ALA A CA 1
ATOM 3462 C C . ALA A 1 444 ? -1.153 -6.451 2.673 1.00 94.44 444 ALA A C 1
ATOM 3464 O O . ALA A 1 444 ? -1.283 -7.299 1.788 1.00 94.44 444 ALA A O 1
ATOM 3465 N N . LEU A 1 445 ? -2.009 -6.376 3.698 1.00 95.81 445 LEU A N 1
ATOM 3466 C CA . LEU A 1 445 ? -3.096 -7.339 3.883 1.00 95.81 445 LEU A CA 1
ATOM 3467 C C . LEU A 1 445 ? -4.128 -7.276 2.750 1.00 95.81 445 LEU A C 1
ATOM 3469 O O . LEU A 1 445 ? -4.562 -8.319 2.266 1.00 95.81 445 LEU A O 1
ATOM 3473 N N . VAL A 1 446 ? -4.516 -6.073 2.315 1.00 97.12 446 VAL A N 1
ATOM 3474 C CA . VAL A 1 446 ? -5.481 -5.874 1.223 1.00 97.12 446 VAL A CA 1
ATOM 3475 C C . VAL A 1 446 ? -4.908 -6.391 -0.100 1.00 97.12 446 VAL A C 1
ATOM 3477 O O . VAL A 1 446 ? -5.599 -7.111 -0.824 1.00 97.12 446 VAL A O 1
ATOM 3480 N N . ARG A 1 447 ? -3.631 -6.105 -0.395 1.00 96.19 447 ARG A N 1
ATOM 3481 C CA . ARG A 1 447 ? -2.918 -6.665 -1.555 1.00 96.19 447 ARG A CA 1
ATOM 3482 C C . ARG A 1 447 ? -2.924 -8.189 -1.532 1.00 96.19 447 ARG A C 1
ATOM 3484 O O . ARG A 1 447 ? -3.310 -8.827 -2.512 1.00 96.19 447 ARG A O 1
ATOM 3491 N N . PHE A 1 448 ? -2.541 -8.778 -0.402 1.00 96.69 448 PHE A N 1
ATOM 3492 C CA . PHE A 1 448 ? -2.469 -10.226 -0.265 1.00 96.69 448 PHE A CA 1
ATOM 3493 C C . PHE A 1 448 ? -3.849 -10.889 -0.368 1.00 96.69 448 PHE A C 1
ATOM 3495 O O . PHE A 1 448 ? -4.014 -11.877 -1.086 1.00 96.69 448 PHE A O 1
ATOM 3502 N N . ALA A 1 449 ? -4.873 -10.313 0.267 1.00 97.69 449 ALA A N 1
ATOM 3503 C CA . ALA A 1 449 ? -6.251 -10.782 0.155 1.00 97.69 449 ALA A CA 1
ATOM 3504 C C . ALA A 1 449 ? -6.736 -10.763 -1.300 1.00 97.69 449 ALA A C 1
ATOM 3506 O O . ALA A 1 449 ? -7.329 -11.742 -1.760 1.00 97.69 449 ALA A O 1
ATOM 3507 N N . ARG A 1 450 ? -6.402 -9.707 -2.057 1.00 96.81 450 ARG A N 1
ATOM 3508 C CA . ARG A 1 450 ? -6.705 -9.609 -3.488 1.00 96.81 450 ARG A CA 1
ATOM 3509 C C . ARG A 1 450 ? -6.034 -10.720 -4.296 1.00 96.81 450 ARG A C 1
ATOM 3511 O O . ARG A 1 450 ? -6.712 -11.340 -5.114 1.00 96.81 450 ARG A O 1
ATOM 3518 N N . LEU A 1 451 ? -4.751 -11.003 -4.054 1.00 96.06 451 LEU A N 1
ATOM 3519 C CA . LEU A 1 451 ? -4.033 -12.115 -4.697 1.00 96.06 451 LEU A CA 1
ATOM 3520 C C . LEU A 1 451 ? -4.677 -13.469 -4.377 1.00 96.06 451 LEU A C 1
ATOM 3522 O O . LEU A 1 451 ? -4.786 -14.329 -5.247 1.00 96.06 451 LEU A O 1
ATOM 3526 N N . MET A 1 452 ? -5.144 -13.643 -3.141 1.00 97.19 452 MET A N 1
ATOM 3527 C CA . MET A 1 452 ? -5.847 -14.845 -2.693 1.00 97.19 452 MET A CA 1
ATOM 3528 C C . MET A 1 452 ? -7.323 -14.878 -3.092 1.00 97.19 452 MET A C 1
ATOM 3530 O O . MET A 1 452 ? -7.997 -15.852 -2.771 1.00 97.19 452 MET A O 1
ATOM 3534 N N . GLY A 1 453 ? -7.849 -13.858 -3.773 1.00 97.19 453 GLY A N 1
ATOM 3535 C CA . GLY A 1 453 ? -9.257 -13.773 -4.161 1.00 97.19 453 GLY A CA 1
ATOM 3536 C C . GLY A 1 453 ? -10.235 -13.690 -2.984 1.00 97.19 453 GLY A C 1
ATOM 3537 O O . GLY A 1 453 ? -11.387 -14.084 -3.141 1.00 97.19 453 GLY A O 1
ATOM 3538 N N . VAL A 1 454 ? -9.784 -13.245 -1.809 1.00 98.38 454 VAL A N 1
ATOM 3539 C CA . VAL A 1 454 ? -10.630 -12.992 -0.632 1.00 98.38 454 VAL A CA 1
ATOM 3540 C C . VAL A 1 454 ? -11.241 -11.595 -0.754 1.00 98.38 454 VAL A C 1
ATOM 3542 O O . VAL A 1 454 ? -10.530 -10.639 -1.064 1.00 98.38 454 VAL A O 1
ATOM 3545 N N . ASP A 1 455 ? -12.549 -11.474 -0.511 1.00 98.00 455 ASP A N 1
ATOM 3546 C CA . ASP A 1 455 ? -13.257 -10.191 -0.555 1.00 98.00 455 ASP A CA 1
ATOM 3547 C C . ASP A 1 455 ? -13.005 -9.409 0.741 1.00 98.00 455 ASP A C 1
ATOM 3549 O O . ASP A 1 455 ? -13.682 -9.575 1.757 1.00 98.00 455 ASP A O 1
ATOM 3553 N N . LEU A 1 456 ? -11.947 -8.602 0.715 1.00 98.38 456 LEU A N 1
ATOM 3554 C CA . LEU A 1 456 ? -11.527 -7.748 1.814 1.00 98.38 456 LEU A CA 1
ATOM 3555 C C . LEU A 1 456 ? -11.368 -6.328 1.285 1.00 98.38 456 LEU A C 1
ATOM 3557 O O . LEU A 1 456 ? -10.527 -6.066 0.424 1.00 98.38 456 LEU A O 1
ATOM 3561 N N . THR A 1 457 ? -12.157 -5.406 1.830 1.00 98.00 457 THR A N 1
ATOM 3562 C CA . THR A 1 457 ? -12.099 -3.986 1.474 1.00 98.00 457 THR A CA 1
ATOM 3563 C C . THR A 1 457 ? -11.767 -3.141 2.697 1.00 98.00 457 THR A C 1
ATOM 3565 O O . THR A 1 457 ? -12.254 -3.391 3.800 1.00 98.00 457 THR A O 1
ATOM 3568 N N . TRP A 1 458 ? -10.939 -2.120 2.500 1.00 98.25 458 TRP A N 1
ATOM 3569 C CA . TRP A 1 458 ? -10.532 -1.184 3.540 1.00 98.25 458 TRP A CA 1
ATOM 3570 C C . TRP A 1 458 ? -11.112 0.206 3.276 1.00 98.25 458 TRP A C 1
ATOM 3572 O O . TRP A 1 458 ? -10.993 0.747 2.174 1.00 98.25 458 TRP A O 1
ATOM 3582 N N . TYR A 1 459 ? -11.739 0.771 4.303 1.00 97.88 459 TYR A N 1
ATOM 3583 C CA . TYR A 1 459 ? -12.415 2.056 4.295 1.00 97.88 459 TYR A CA 1
ATOM 3584 C C . TYR A 1 459 ? -11.784 3.016 5.305 1.00 97.88 459 TYR A C 1
ATOM 3586 O O . TYR A 1 459 ? -11.402 2.629 6.412 1.00 97.88 459 TYR A O 1
ATOM 3594 N N . VAL A 1 460 ? -11.737 4.291 4.933 1.00 96.50 460 VAL A N 1
ATOM 3595 C CA . VAL A 1 460 ? -11.321 5.403 5.791 1.00 96.50 460 VAL A CA 1
ATOM 3596 C C . VAL A 1 460 ? -12.355 6.529 5.725 1.00 96.50 460 VAL A C 1
ATOM 3598 O O . VAL A 1 460 ? -12.984 6.731 4.683 1.00 96.50 460 VAL A O 1
ATOM 3601 N N . PRO A 1 461 ? -12.588 7.263 6.822 1.00 95.06 461 PRO A N 1
ATOM 3602 C CA . PRO A 1 461 ? -13.514 8.385 6.830 1.00 95.06 461 PRO A CA 1
ATOM 3603 C C . PRO A 1 461 ? -12.974 9.549 5.996 1.00 95.06 461 PRO A C 1
ATOM 3605 O O . PRO A 1 461 ? -11.773 9.678 5.749 1.00 95.06 461 PRO A O 1
ATOM 3608 N N . LYS A 1 462 ? -13.864 10.468 5.620 1.00 91.44 462 LYS A N 1
ATOM 3609 C CA . LYS A 1 462 ? -13.453 11.754 5.063 1.00 91.44 462 LYS A CA 1
ATOM 3610 C C . LYS A 1 462 ? -12.627 12.518 6.115 1.00 91.44 462 LYS A C 1
ATOM 3612 O O . LYS A 1 462 ? -13.096 12.672 7.252 1.00 91.44 462 LYS A O 1
ATOM 3617 N N . PRO A 1 463 ? -11.436 13.034 5.758 1.00 84.56 463 PRO A N 1
ATOM 3618 C CA . PRO A 1 463 ? -10.573 13.718 6.710 1.00 84.56 463 PRO A CA 1
ATOM 3619 C C . PRO A 1 463 ? -11.242 14.982 7.260 1.00 84.56 463 PRO A C 1
ATOM 3621 O O . PRO A 1 463 ? -11.848 15.762 6.521 1.00 84.56 463 PRO A O 1
ATOM 3624 N N . ARG A 1 464 ? -11.099 15.197 8.572 1.00 88.94 464 ARG A N 1
ATOM 3625 C CA . ARG A 1 464 ? -11.514 16.415 9.279 1.00 88.94 464 ARG A CA 1
ATOM 3626 C C . ARG A 1 464 ? -10.378 16.842 10.220 1.00 88.94 464 ARG A C 1
ATOM 3628 O O . ARG A 1 464 ? -10.307 16.315 11.330 1.00 88.94 464 ARG A O 1
ATOM 3635 N N . PRO A 1 465 ? -9.488 17.772 9.810 1.00 85.44 465 PRO A N 1
ATOM 3636 C CA . PRO A 1 465 ? -8.251 18.085 10.540 1.00 85.44 465 PRO A CA 1
ATOM 3637 C C . PRO A 1 465 ? -8.448 18.401 12.029 1.00 85.44 465 PRO A C 1
ATOM 3639 O O . PRO A 1 465 ? -7.703 17.906 12.873 1.00 85.44 465 PRO A O 1
ATOM 3642 N N . GLY A 1 466 ? -9.505 19.149 12.369 1.00 87.19 466 GLY A N 1
ATOM 3643 C CA . GLY A 1 466 ? -9.836 19.461 13.762 1.00 87.19 466 GLY A CA 1
ATOM 3644 C C . GLY A 1 466 ? -10.105 18.218 14.618 1.00 87.19 466 GLY A C 1
ATOM 3645 O O . GLY A 1 466 ? -9.619 18.144 15.741 1.00 87.19 466 GLY A O 1
ATOM 3646 N N . VAL A 1 467 ? -10.803 17.215 14.073 1.00 89.50 467 VAL A N 1
ATOM 3647 C CA . VAL A 1 467 ? -11.086 15.951 14.777 1.00 89.50 467 VAL A CA 1
ATOM 3648 C C . VAL A 1 467 ? -9.850 15.061 14.830 1.00 89.50 467 VAL A C 1
ATOM 3650 O O . VAL A 1 467 ? -9.592 14.445 15.860 1.00 89.50 467 VAL A O 1
ATOM 3653 N N . PHE A 1 468 ? -9.028 15.057 13.777 1.00 88.00 468 PHE A N 1
ATOM 3654 C CA . PHE A 1 468 ? -7.780 14.293 13.766 1.00 88.00 468 PHE A CA 1
ATOM 3655 C C . PHE A 1 468 ? -6.860 14.681 14.935 1.00 88.00 468 PHE A C 1
ATOM 3657 O O . PHE A 1 468 ? -6.373 13.805 15.653 1.00 88.00 468 PHE A O 1
ATOM 3664 N N . ARG A 1 469 ? -6.704 15.985 15.208 1.00 90.44 469 ARG A N 1
ATOM 3665 C CA . ARG A 1 469 ? -5.937 16.479 16.366 1.00 90.44 469 ARG A CA 1
ATOM 3666 C C . ARG A 1 469 ? -6.486 15.946 17.694 1.00 90.44 469 ARG A C 1
ATOM 3668 O O . ARG A 1 469 ? -5.709 15.499 18.534 1.00 90.44 469 ARG A O 1
ATOM 3675 N N . ILE A 1 470 ? -7.809 15.932 17.863 1.00 94.25 470 ILE A N 1
ATOM 3676 C CA . ILE A 1 470 ? -8.457 15.390 19.068 1.00 94.25 470 ILE A CA 1
ATOM 3677 C C . ILE A 1 470 ? -8.173 13.887 19.189 1.00 94.25 470 ILE A C 1
ATOM 3679 O O . ILE A 1 470 ? -7.758 13.419 20.246 1.00 94.25 470 ILE A O 1
ATOM 3683 N N . THR A 1 471 ? -8.311 13.124 18.102 1.00 91.62 471 THR A N 1
ATOM 3684 C CA . THR A 1 471 ? -8.035 11.678 18.122 1.00 91.62 471 THR A CA 1
ATOM 3685 C C . THR A 1 471 ? -6.561 11.347 18.386 1.00 91.62 471 THR A C 1
ATOM 3687 O O . THR A 1 471 ? -6.268 10.347 19.040 1.00 91.62 471 THR A O 1
ATOM 3690 N N . LYS A 1 472 ? -5.623 12.209 17.964 1.00 90.88 472 LYS A N 1
ATOM 3691 C CA . LYS A 1 472 ? -4.199 12.096 18.319 1.00 90.88 472 LYS A CA 1
ATOM 3692 C C . LYS A 1 472 ? -3.973 12.359 19.811 1.00 90.88 472 LYS A C 1
ATOM 3694 O O . LYS A 1 472 ? -3.219 11.636 20.451 1.00 90.88 472 LYS A O 1
ATOM 3699 N N . ASN A 1 473 ? -4.670 13.335 20.391 1.00 93.62 473 ASN A N 1
ATOM 3700 C CA . ASN A 1 473 ? -4.620 13.575 21.834 1.00 93.62 473 ASN A CA 1
ATOM 3701 C C . ASN A 1 473 ? -5.182 12.385 22.627 1.00 93.62 473 ASN A C 1
ATOM 3703 O O . ASN A 1 473 ? -4.560 11.965 23.597 1.00 93.62 473 ASN A O 1
ATOM 3707 N N . VAL A 1 474 ? -6.300 11.796 22.183 1.00 94.00 474 VAL A N 1
ATOM 3708 C CA . VAL A 1 474 ? -6.859 10.549 22.743 1.00 94.00 474 VAL A CA 1
ATOM 3709 C C . VAL A 1 474 ? -5.812 9.432 22.742 1.00 94.00 474 VAL A C 1
ATOM 3711 O O . VAL A 1 474 ? -5.588 8.796 23.771 1.00 94.00 474 VAL A O 1
ATOM 3714 N N . HIS A 1 475 ? -5.133 9.228 21.612 1.00 91.31 475 HIS A N 1
ATOM 3715 C CA . HIS A 1 475 ? -4.064 8.238 21.474 1.00 91.31 475 HIS A CA 1
ATOM 3716 C C . HIS A 1 475 ? -2.914 8.485 22.466 1.00 91.31 475 HIS A C 1
ATOM 3718 O O . HIS A 1 475 ? -2.526 7.583 23.209 1.00 91.31 475 HIS A O 1
ATOM 3724 N N . ASN A 1 476 ? -2.416 9.722 22.532 1.00 93.00 476 ASN A N 1
ATOM 3725 C CA . ASN A 1 476 ? -1.311 10.106 23.413 1.00 93.00 476 ASN A CA 1
ATOM 3726 C C . ASN A 1 476 ? -1.666 9.975 24.900 1.00 93.00 476 ASN A C 1
ATOM 3728 O O . ASN A 1 476 ? -0.834 9.538 25.698 1.00 93.00 476 ASN A O 1
ATOM 3732 N N . ILE A 1 477 ? -2.905 10.316 25.270 1.00 95.06 477 ILE A N 1
ATOM 3733 C CA . ILE A 1 477 ? -3.415 10.128 26.629 1.00 95.06 477 ILE A CA 1
ATOM 3734 C C . ILE A 1 477 ? -3.380 8.644 26.990 1.00 95.06 477 ILE A C 1
ATOM 3736 O O . ILE A 1 477 ? -2.764 8.294 27.996 1.00 95.06 477 ILE A O 1
ATOM 3740 N N . LEU A 1 478 ? -3.964 7.766 26.166 1.00 93.94 478 LEU A N 1
ATOM 3741 C CA . LEU A 1 478 ? -4.022 6.321 26.439 1.00 93.94 478 LEU A CA 1
ATOM 3742 C C . LEU A 1 478 ? -2.638 5.668 26.552 1.00 93.94 478 LEU A C 1
ATOM 3744 O O . LEU A 1 478 ? -2.463 4.760 27.366 1.00 93.94 478 LEU A O 1
ATOM 3748 N N . GLN A 1 479 ? -1.655 6.151 25.789 1.00 92.81 479 GLN A N 1
ATOM 3749 C CA . GLN A 1 479 ? -0.259 5.709 25.878 1.00 92.81 479 GLN A CA 1
ATOM 3750 C C . GLN A 1 479 ? 0.497 6.282 27.085 1.00 92.81 479 GLN A C 1
ATOM 3752 O O . GLN A 1 479 ? 1.555 5.770 27.450 1.00 92.81 479 GLN A O 1
ATOM 3757 N N . GLY A 1 480 ? -0.035 7.325 27.728 1.00 91.62 480 GLY A N 1
ATOM 3758 C CA . GLY A 1 480 ? 0.628 8.017 28.831 1.00 91.62 480 GLY A CA 1
ATOM 3759 C C . GLY A 1 480 ? 1.796 8.901 28.386 1.00 91.62 480 GLY A C 1
ATOM 3760 O O . GLY A 1 480 ? 2.712 9.116 29.172 1.00 91.62 480 GLY A O 1
ATOM 3761 N N . VAL A 1 481 ? 1.770 9.389 27.140 1.00 92.50 481 VAL A N 1
ATOM 3762 C CA . VAL A 1 481 ? 2.791 10.293 26.566 1.00 92.50 481 VAL A CA 1
ATOM 3763 C C . VAL A 1 481 ? 2.300 11.742 26.443 1.00 92.50 481 VAL A C 1
ATOM 3765 O O . VAL A 1 481 ? 3.020 12.610 25.959 1.00 92.50 481 VAL A O 1
ATOM 3768 N N . SER A 1 482 ? 1.062 12.017 26.860 1.00 91.75 482 SER A N 1
ATOM 3769 C CA . SER A 1 482 ? 0.511 13.369 26.968 1.00 91.75 482 SER A CA 1
ATOM 3770 C C . SER A 1 482 ? 0.941 14.063 28.263 1.00 91.75 482 SER A C 1
ATOM 3772 O O . SER A 1 482 ? 1.336 13.411 29.231 1.00 91.75 482 SER A O 1
ATOM 3774 N N . HIS A 1 483 ? 0.749 15.384 28.331 1.00 91.06 483 HIS A N 1
ATOM 3775 C CA . HIS A 1 483 ? 0.835 16.098 29.606 1.00 91.06 483 HIS A CA 1
ATOM 3776 C C . HIS A 1 483 ? -0.154 15.479 30.627 1.00 91.06 483 HIS A C 1
ATOM 3778 O O . HIS A 1 483 ? -1.282 15.160 30.231 1.00 91.06 483 HIS A O 1
ATOM 3784 N N . PRO A 1 484 ? 0.209 15.309 31.917 1.00 88.00 484 PRO A N 1
ATOM 3785 C CA . PRO A 1 484 ? -0.645 14.652 32.921 1.00 88.00 484 PRO A CA 1
ATOM 3786 C C . PRO A 1 484 ? -2.031 15.291 33.101 1.00 88.00 484 PRO A C 1
ATOM 3788 O O . PRO A 1 484 ? -3.012 14.609 33.406 1.00 88.00 484 PRO A O 1
ATOM 3791 N N . ASP A 1 485 ? -2.127 16.597 32.864 1.00 90.50 485 ASP A N 1
ATOM 3792 C CA . ASP A 1 485 ? -3.374 17.364 32.986 1.00 90.50 485 ASP A CA 1
ATOM 3793 C C . ASP A 1 485 ? -4.143 17.504 31.671 1.00 90.50 485 ASP A C 1
ATOM 3795 O O . ASP A 1 485 ? -5.244 18.050 31.653 1.00 90.50 485 ASP A O 1
ATOM 3799 N N . GLN A 1 486 ? -3.607 16.990 30.560 1.00 94.31 486 GLN A N 1
ATOM 3800 C CA . GLN A 1 486 ? -4.327 17.016 29.294 1.00 94.31 486 GLN A CA 1
ATOM 3801 C C . GLN A 1 486 ? -5.605 16.176 29.417 1.00 94.31 486 GLN A C 1
ATOM 3803 O O . GLN A 1 486 ? -5.585 15.040 29.896 1.00 94.31 486 GLN A O 1
ATOM 3808 N N . ARG A 1 487 ? -6.734 16.754 29.014 1.00 94.94 487 ARG A N 1
ATOM 3809 C CA . ARG A 1 487 ? -8.059 16.123 28.985 1.00 94.94 487 ARG A CA 1
ATOM 3810 C C . ARG A 1 487 ? -8.688 16.369 27.619 1.00 94.94 487 ARG A C 1
ATOM 3812 O O . ARG A 1 487 ? -8.241 17.253 26.892 1.00 94.94 487 ARG A O 1
ATOM 3819 N N . ILE A 1 488 ? -9.708 15.583 27.289 1.00 96.44 488 ILE A N 1
ATOM 3820 C CA . ILE A 1 488 ? -10.549 15.810 26.111 1.00 96.44 488 ILE A CA 1
ATOM 3821 C C . ILE A 1 488 ? -11.896 16.317 26.604 1.00 96.44 488 ILE A C 1
ATOM 3823 O O . ILE A 1 488 ? -12.542 15.647 27.415 1.00 96.44 488 ILE A O 1
ATOM 3827 N N . SER A 1 489 ? -12.303 17.498 26.148 1.00 96.56 489 SER A N 1
ATOM 3828 C CA . SER A 1 489 ? -13.543 18.118 26.620 1.00 96.56 489 SER A CA 1
ATOM 3829 C C . SER A 1 489 ? -14.787 17.353 26.132 1.00 96.56 489 SER A C 1
ATOM 3831 O O . SER A 1 489 ? -14.713 16.593 25.159 1.00 96.56 489 SER A O 1
ATOM 3833 N N . PRO A 1 490 ? -15.959 17.536 26.767 1.00 96.56 490 PRO A N 1
ATOM 3834 C CA . PRO A 1 490 ? -17.218 16.982 26.267 1.00 96.56 490 PRO A CA 1
ATOM 3835 C C . PRO A 1 490 ? -17.522 17.388 24.818 1.00 96.56 490 PRO A C 1
ATOM 3837 O O . PRO A 1 490 ? -17.967 16.560 24.028 1.00 96.56 490 PRO A O 1
ATOM 3840 N N . GLU A 1 491 ? -17.222 18.631 24.441 1.00 97.00 491 GLU A N 1
ATOM 3841 C CA . GLU A 1 491 ? -17.412 19.157 23.085 1.00 97.00 491 GLU A CA 1
ATOM 3842 C C . GLU A 1 491 ? -16.470 18.474 22.088 1.00 97.00 491 GLU A C 1
ATOM 3844 O O . GLU A 1 491 ? -16.873 18.139 20.974 1.00 97.00 491 GLU A O 1
ATOM 3849 N N . GLU A 1 492 ? -15.223 18.210 22.487 1.00 96.31 492 GLU A N 1
ATOM 3850 C CA . GLU A 1 492 ? -14.264 17.465 21.672 1.00 96.31 492 GLU A CA 1
ATOM 3851 C C . GLU A 1 492 ? -14.679 15.993 21.497 1.00 96.31 492 GLU A C 1
ATOM 3853 O O . GLU A 1 492 ? -14.595 15.456 20.388 1.00 96.31 492 GLU A O 1
ATOM 3858 N N . LYS A 1 493 ? -15.189 15.346 22.557 1.00 95.81 493 LYS A N 1
ATOM 3859 C CA . LYS A 1 493 ? -15.778 13.994 22.479 1.00 95.81 493 LYS A CA 1
ATOM 3860 C C . LYS A 1 493 ? -16.996 13.979 21.551 1.00 95.81 493 LYS A C 1
ATOM 3862 O O . LYS A 1 493 ? -17.111 13.083 20.713 1.00 95.81 493 LYS A O 1
ATOM 3867 N N . GLN A 1 494 ? -17.863 14.987 21.645 1.00 96.06 494 GLN A N 1
ATOM 3868 C CA . GLN A 1 494 ? -19.020 15.137 20.762 1.00 96.06 494 GLN A CA 1
ATOM 3869 C C . GLN A 1 494 ? -18.592 15.342 19.304 1.00 96.06 494 GLN A C 1
ATOM 3871 O O . GLN A 1 494 ? -19.154 14.715 18.411 1.00 96.06 494 GLN A O 1
ATOM 3876 N N . ALA A 1 495 ? -17.538 16.120 19.047 1.00 95.69 495 ALA A N 1
ATOM 3877 C CA . ALA A 1 495 ? -17.009 16.310 17.698 1.00 95.69 495 ALA A CA 1
ATOM 3878 C C . ALA A 1 495 ? -16.513 14.998 17.060 1.00 95.69 495 ALA A C 1
ATOM 3880 O O . ALA A 1 495 ? -16.678 14.812 15.850 1.00 95.69 495 ALA A O 1
ATOM 3881 N N . ILE A 1 496 ? -15.936 14.080 17.851 1.00 94.75 496 ILE A N 1
ATOM 3882 C CA . ILE A 1 496 ? -15.587 12.723 17.393 1.00 94.75 496 ILE A CA 1
ATOM 3883 C C . ILE A 1 496 ? -16.857 11.936 17.044 1.00 94.75 496 ILE A C 1
ATOM 3885 O O . ILE A 1 496 ? -16.925 11.349 15.962 1.00 94.75 496 ILE A O 1
ATOM 3889 N N . ILE A 1 497 ? -17.860 11.941 17.929 1.00 95.19 497 ILE A N 1
ATOM 3890 C CA . ILE A 1 497 ? -19.137 11.240 17.713 1.00 95.19 497 ILE A CA 1
ATOM 3891 C C . ILE A 1 497 ? -19.804 11.725 16.422 1.00 95.19 497 ILE A C 1
ATOM 3893 O O . ILE A 1 497 ? -20.134 10.909 15.560 1.00 95.19 497 ILE A O 1
ATOM 3897 N N . ASP A 1 498 ? -19.954 13.039 16.263 1.00 95.44 498 ASP A N 1
ATOM 3898 C CA . ASP A 1 498 ? -20.615 13.651 15.110 1.00 95.44 498 ASP A CA 1
ATOM 3899 C C . ASP A 1 498 ? -19.882 13.321 13.810 1.00 95.44 498 ASP A C 1
ATOM 3901 O O . ASP A 1 498 ? -20.504 12.992 12.801 1.00 95.44 498 ASP A O 1
ATOM 3905 N N . TRP A 1 499 ? -18.547 13.364 13.831 1.00 95.44 499 TRP A N 1
ATOM 3906 C CA . TRP A 1 499 ? -17.734 13.029 12.666 1.00 95.44 499 TRP A CA 1
ATOM 3907 C C . TRP A 1 499 ? -17.890 11.565 12.246 1.00 95.44 499 TRP A C 1
ATOM 3909 O O . TRP A 1 499 ? -18.046 11.291 11.052 1.00 95.44 499 TRP A O 1
ATOM 3919 N N . ILE A 1 500 ? -17.891 10.625 13.195 1.00 95.06 500 ILE A N 1
ATOM 3920 C CA . ILE A 1 500 ? -18.129 9.206 12.897 1.00 95.06 500 ILE A CA 1
ATOM 3921 C C . ILE A 1 500 ? -19.550 9.016 12.363 1.00 95.06 500 ILE A C 1
ATOM 3923 O O . ILE A 1 500 ? -19.730 8.364 11.335 1.00 95.06 500 ILE A O 1
ATOM 3927 N N . ALA A 1 501 ? -20.551 9.608 13.019 1.00 95.44 501 ALA A N 1
ATOM 3928 C CA . ALA A 1 501 ? -21.951 9.474 12.635 1.00 95.44 501 ALA A CA 1
ATOM 3929 C C . ALA A 1 501 ? -22.226 10.044 11.234 1.00 95.44 501 ALA A C 1
ATOM 3931 O O . ALA A 1 501 ? -22.917 9.403 10.441 1.00 95.44 501 ALA A O 1
ATOM 3932 N N . GLU A 1 502 ? -21.661 11.208 10.894 1.00 94.81 502 GLU A N 1
ATOM 3933 C CA . GLU A 1 502 ? -21.780 11.802 9.558 1.00 94.81 502 GLU A CA 1
ATOM 3934 C C . GLU A 1 502 ? -21.194 10.869 8.491 1.00 94.81 502 GLU A C 1
ATOM 3936 O O . GLU A 1 502 ? -21.869 10.557 7.506 1.00 94.81 502 GLU A O 1
ATOM 3941 N N . ASN A 1 503 ? -19.965 10.380 8.695 1.00 95.25 503 ASN A N 1
ATOM 3942 C CA . ASN A 1 503 ? -19.317 9.474 7.745 1.00 95.25 503 ASN A CA 1
ATOM 3943 C C . ASN A 1 503 ? -20.099 8.168 7.589 1.00 95.25 503 ASN A C 1
ATOM 3945 O O . ASN A 1 503 ? -20.363 7.730 6.466 1.00 95.25 503 ASN A O 1
ATOM 3949 N N . ALA A 1 504 ? -20.517 7.580 8.709 1.00 96.06 504 ALA A N 1
ATOM 3950 C CA . ALA A 1 504 ? -21.254 6.331 8.726 1.00 96.06 504 ALA A CA 1
ATOM 3951 C C . ALA A 1 504 ? -22.583 6.451 7.979 1.00 96.06 504 ALA A C 1
ATOM 3953 O O . ALA A 1 504 ? -22.835 5.679 7.055 1.00 96.06 504 ALA A O 1
ATOM 3954 N N . ASN A 1 505 ? -23.407 7.443 8.320 1.00 95.69 505 ASN A N 1
ATOM 3955 C CA . ASN A 1 505 ? -24.727 7.617 7.714 1.00 95.69 505 ASN A CA 1
ATOM 3956 C C . ASN A 1 505 ? -24.634 7.985 6.230 1.00 95.69 505 ASN A C 1
ATOM 3958 O O . ASN A 1 505 ? -25.391 7.467 5.411 1.00 95.69 505 ASN A O 1
ATOM 3962 N N . ARG A 1 506 ? -23.689 8.857 5.863 1.00 94.31 506 ARG A N 1
ATOM 3963 C CA . ARG A 1 506 ? -23.555 9.343 4.488 1.00 94.31 506 ARG A CA 1
ATOM 3964 C C . ARG A 1 506 ? -22.970 8.291 3.548 1.00 94.31 506 ARG A C 1
ATOM 3966 O O . ARG A 1 506 ? -23.447 8.135 2.423 1.00 94.31 506 ARG A O 1
ATOM 3973 N N . TYR A 1 507 ? -21.937 7.572 3.983 1.00 94.94 507 TYR A N 1
ATOM 3974 C CA . TYR A 1 507 ? -21.136 6.736 3.086 1.00 94.94 507 TYR A CA 1
ATOM 3975 C C . TYR A 1 507 ? -21.301 5.238 3.316 1.00 94.94 507 TYR A C 1
ATOM 3977 O O . TYR A 1 507 ? -21.290 4.487 2.340 1.00 94.94 507 TYR A O 1
ATOM 3985 N N . TRP A 1 508 ? -21.457 4.794 4.564 1.00 97.56 508 TRP A N 1
ATOM 3986 C CA . TRP A 1 508 ? -21.326 3.374 4.902 1.00 97.56 508 TRP A CA 1
ATOM 3987 C C . TRP A 1 508 ? -22.652 2.657 5.162 1.00 97.56 508 TRP A C 1
ATOM 3989 O O . TRP A 1 508 ? -22.774 1.485 4.812 1.00 97.56 508 TRP A O 1
ATOM 3999 N N . PHE A 1 509 ? -23.648 3.360 5.702 1.00 97.38 509 PHE A N 1
ATOM 4000 C CA . PHE A 1 509 ? -25.027 2.887 5.876 1.00 97.38 509 PHE A CA 1
ATOM 4001 C C . PHE A 1 509 ? -25.972 3.315 4.742 1.00 97.38 509 PHE A C 1
ATOM 4003 O O . PHE A 1 509 ? -27.150 2.946 4.764 1.00 97.38 509 PHE A O 1
ATOM 4010 N N . SER A 1 510 ? -25.481 4.075 3.756 1.00 94.69 510 SER A N 1
ATOM 4011 C CA . SER A 1 510 ? -26.234 4.370 2.533 1.00 94.69 510 SER A CA 1
ATOM 4012 C C . SER A 1 510 ? -26.407 3.116 1.667 1.00 94.69 510 SER A C 1
ATOM 4014 O O . SER A 1 510 ? -25.729 2.110 1.872 1.00 94.69 510 SER A O 1
ATOM 4016 N N . GLU A 1 511 ? -27.338 3.153 0.715 1.00 93.31 511 GLU A N 1
ATOM 4017 C CA . GLU A 1 511 ? -27.708 2.009 -0.132 1.00 93.31 511 GLU A CA 1
ATOM 4018 C C . GLU A 1 511 ? -26.497 1.356 -0.826 1.00 93.31 511 GLU A C 1
ATOM 4020 O O . GLU A 1 511 ? -25.735 2.020 -1.527 1.00 93.31 511 GLU A O 1
ATOM 4025 N N . GLY A 1 512 ? -26.287 0.054 -0.617 1.00 91.62 512 GLY A N 1
ATOM 4026 C CA . GLY A 1 512 ? -25.111 -0.677 -1.114 1.00 91.62 512 GLY A CA 1
ATOM 4027 C C . GLY A 1 512 ? -23.796 -0.348 -0.391 1.00 91.62 512 GLY A C 1
ATOM 4028 O O . GLY A 1 512 ? -22.715 -0.649 -0.898 1.00 91.62 512 GLY A O 1
ATOM 4029 N N . GLY A 1 513 ? -23.851 0.355 0.743 1.00 96.12 513 GLY A N 1
ATOM 4030 C CA . GLY A 1 513 ? -22.695 0.650 1.585 1.00 96.12 513 GLY A CA 1
ATOM 4031 C C . GLY A 1 513 ? -22.225 -0.571 2.392 1.00 96.12 513 GLY A C 1
ATOM 4032 O O . GLY A 1 513 ? -23.016 -1.473 2.671 1.00 96.12 513 GLY A O 1
ATOM 4033 N N . PRO A 1 514 ? -20.949 -0.606 2.815 1.00 97.19 514 PRO A N 1
ATOM 4034 C CA . PRO A 1 514 ? -20.359 -1.761 3.500 1.00 97.19 514 PRO A CA 1
ATOM 4035 C C . PRO A 1 514 ? -21.002 -2.108 4.847 1.00 97.19 514 PRO A C 1
ATOM 4037 O O . PRO A 1 514 ? -20.867 -3.240 5.302 1.00 97.19 514 PRO A O 1
ATOM 4040 N N . LEU A 1 515 ? -21.686 -1.162 5.500 1.00 97.94 515 LEU A N 1
ATOM 4041 C CA . LEU A 1 515 ? -22.303 -1.384 6.808 1.00 97.94 515 LEU A CA 1
ATOM 4042 C C . LEU A 1 515 ? -23.803 -1.690 6.739 1.00 97.94 515 LEU A C 1
ATOM 4044 O O . LEU A 1 515 ? -24.398 -1.926 7.793 1.00 97.94 515 LEU A O 1
ATOM 4048 N N . ARG A 1 516 ? -24.396 -1.770 5.536 1.00 97.25 516 ARG A N 1
ATOM 4049 C CA . ARG A 1 516 ? -25.712 -2.402 5.329 1.00 97.25 516 ARG A CA 1
ATOM 4050 C C . ARG A 1 516 ? -25.700 -3.859 5.803 1.00 97.25 516 ARG A C 1
ATOM 4052 O O . ARG A 1 516 ? -24.634 -4.399 6.130 1.00 97.25 516 ARG A O 1
ATOM 4059 N N . SER A 1 517 ? -26.876 -4.479 5.890 1.00 96.88 517 SER A N 1
ATOM 4060 C CA . SER A 1 517 ? -26.934 -5.890 6.270 1.00 96.88 517 SER A CA 1
ATOM 4061 C C . SER A 1 517 ? -26.255 -6.761 5.196 1.00 96.88 517 SER A C 1
ATOM 4063 O O . SER A 1 517 ? -26.196 -6.351 4.028 1.00 96.88 517 SER A O 1
ATOM 4065 N N . PRO A 1 518 ? -25.703 -7.934 5.551 1.00 96.94 518 PRO A N 1
ATOM 4066 C CA . PRO A 1 518 ? -25.123 -8.852 4.569 1.00 96.94 518 PRO A CA 1
ATOM 4067 C C . PRO A 1 518 ? -26.090 -9.219 3.431 1.00 96.94 518 PRO A C 1
ATOM 4069 O O . PRO A 1 518 ? -25.684 -9.302 2.272 1.00 96.94 518 PRO A O 1
ATOM 4072 N N . GLU A 1 519 ? -27.386 -9.341 3.733 1.00 95.00 519 GLU A N 1
ATOM 4073 C CA . GLU A 1 519 ? -28.449 -9.650 2.765 1.00 95.00 519 GLU A CA 1
ATOM 4074 C C . GLU A 1 519 ? -28.638 -8.535 1.723 1.00 95.00 519 GLU A C 1
ATOM 4076 O O . GLU A 1 519 ? -28.991 -8.804 0.578 1.00 95.00 519 GLU A O 1
ATOM 4081 N N . GLU A 1 520 ? -28.349 -7.286 2.094 1.00 95.81 520 GLU A N 1
ATOM 4082 C CA . GLU A 1 520 ? -28.348 -6.118 1.202 1.00 95.81 520 GLU A CA 1
ATOM 4083 C C . GLU A 1 520 ? -26.984 -5.896 0.520 1.00 95.81 520 GLU A C 1
ATOM 4085 O O . GLU A 1 520 ? -26.747 -4.870 -0.121 1.00 95.81 520 GLU A O 1
ATOM 4090 N N . GLY A 1 521 ? -26.060 -6.847 0.666 1.00 95.12 521 GLY A N 1
ATOM 4091 C CA . GLY A 1 521 ? -24.738 -6.813 0.054 1.00 95.12 521 GLY A CA 1
ATOM 4092 C C . GLY A 1 521 ? -23.648 -6.138 0.889 1.00 95.12 521 GLY A C 1
ATOM 4093 O O . GLY A 1 521 ? -22.537 -5.989 0.368 1.00 95.12 521 GLY A O 1
ATOM 4094 N N . GLY A 1 522 ? -23.931 -5.773 2.146 1.00 97.62 522 GLY A N 1
ATOM 4095 C CA . GLY A 1 522 ? -22.939 -5.284 3.107 1.00 97.62 522 GLY A CA 1
ATOM 4096 C C . GLY A 1 522 ? -21.911 -6.347 3.515 1.00 97.62 522 GLY A C 1
ATOM 4097 O O . GLY A 1 522 ? -21.939 -7.481 3.042 1.00 97.62 522 GLY A O 1
ATOM 4098 N N . ALA A 1 523 ? -20.970 -5.971 4.380 1.00 98.38 523 ALA A N 1
ATOM 4099 C CA . ALA A 1 523 ? -19.936 -6.882 4.863 1.00 98.38 523 ALA A CA 1
ATOM 4100 C C . ALA A 1 523 ? -20.487 -7.883 5.888 1.00 98.38 523 ALA A C 1
ATOM 4102 O O . ALA A 1 523 ? -21.248 -7.495 6.782 1.00 98.38 523 ALA A O 1
ATOM 4103 N N . ASP A 1 524 ? -20.034 -9.134 5.792 1.00 98.62 524 ASP A N 1
ATOM 4104 C CA . ASP A 1 524 ? -20.323 -10.217 6.737 1.00 98.62 524 ASP A CA 1
ATOM 4105 C C . ASP A 1 524 ? -19.527 -10.060 8.035 1.00 98.62 524 ASP A C 1
ATOM 4107 O O . ASP A 1 524 ? -20.023 -10.364 9.115 1.00 98.62 524 ASP A O 1
ATOM 4111 N N . VAL A 1 525 ? -18.291 -9.560 7.939 1.00 98.56 525 VAL A N 1
ATOM 4112 C CA . VAL A 1 525 ? -17.408 -9.313 9.086 1.00 98.56 525 VAL A CA 1
ATOM 4113 C C . VAL A 1 525 ? -16.887 -7.886 9.027 1.00 98.56 525 VAL A C 1
ATOM 4115 O O . VAL A 1 525 ? -16.365 -7.442 8.002 1.00 98.56 525 VAL A O 1
ATOM 4118 N N . VAL A 1 526 ? -16.993 -7.169 10.145 1.00 98.75 526 VAL A N 1
ATOM 4119 C CA . VAL A 1 526 ? -16.493 -5.797 10.267 1.00 98.75 526 VAL A CA 1
ATOM 4120 C C . VAL A 1 526 ? -15.341 -5.745 11.262 1.00 98.75 526 VAL A C 1
ATOM 4122 O O . VAL A 1 526 ? -15.451 -6.252 12.376 1.00 98.75 526 VAL A O 1
ATOM 4125 N N . VAL A 1 527 ? -14.245 -5.098 10.875 1.00 98.50 527 VAL A N 1
ATOM 4126 C CA . VAL A 1 527 ? -13.083 -4.864 11.735 1.00 98.50 527 VAL A CA 1
ATOM 4127 C C . VAL A 1 527 ? -12.866 -3.366 11.896 1.00 98.50 527 VAL A C 1
ATOM 4129 O O . VAL A 1 527 ? -12.712 -2.647 10.910 1.00 98.50 527 VAL A O 1
ATOM 4132 N N . ILE A 1 528 ? -12.856 -2.898 13.142 1.00 98.06 528 ILE A N 1
ATOM 4133 C CA . ILE A 1 528 ? -12.621 -1.497 13.499 1.00 98.06 528 ILE A CA 1
ATOM 4134 C C . ILE A 1 528 ? -11.225 -1.380 14.103 1.00 98.06 528 ILE A C 1
ATOM 4136 O O . ILE A 1 528 ? -10.962 -1.953 15.161 1.00 98.06 528 ILE A O 1
ATOM 4140 N N . ASP A 1 529 ? -10.346 -0.648 13.426 1.00 95.69 529 ASP A N 1
ATOM 4141 C CA . ASP A 1 529 ? -8.997 -0.366 13.897 1.00 95.69 529 ASP A CA 1
ATOM 4142 C C . ASP A 1 529 ? -8.963 0.889 14.766 1.00 95.69 529 ASP A C 1
ATOM 4144 O O . ASP A 1 529 ? -9.453 1.9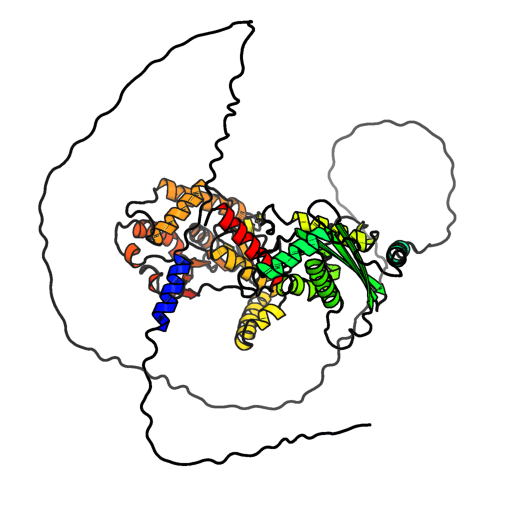48 14.369 1.00 95.69 529 ASP A O 1
ATOM 4148 N N . ASP A 1 530 ? -8.278 0.750 15.900 1.00 92.69 530 ASP A N 1
ATOM 4149 C CA . ASP A 1 530 ? -7.845 1.810 16.803 1.00 92.69 530 ASP A CA 1
ATOM 4150 C C . ASP A 1 530 ? -8.956 2.680 17.443 1.00 92.69 530 ASP A C 1
ATOM 4152 O O . ASP A 1 530 ? -10.141 2.617 17.096 1.00 92.69 530 ASP A O 1
ATOM 4156 N N . PRO A 1 531 ? -8.599 3.504 18.450 1.00 88.88 531 PRO A N 1
ATOM 4157 C CA . PRO A 1 531 ? -9.564 4.281 19.230 1.00 88.88 531 PRO A CA 1
ATOM 4158 C C . PRO A 1 531 ? -10.352 5.358 18.479 1.00 88.88 531 PRO A C 1
ATOM 4160 O O . PRO A 1 531 ? -11.221 5.985 19.080 1.00 88.88 531 PRO A O 1
ATOM 4163 N N . GLN A 1 532 ? -10.055 5.645 17.209 1.00 89.56 532 GLN A N 1
ATOM 4164 C CA . GLN A 1 532 ? -10.656 6.794 16.525 1.00 89.56 532 GLN A CA 1
ATOM 4165 C C . GLN A 1 532 ? -12.083 6.528 16.043 1.00 89.56 532 GLN A C 1
ATOM 4167 O O . GLN A 1 532 ? -12.816 7.486 15.821 1.00 89.56 532 GLN A O 1
ATOM 4172 N N . MET A 1 533 ? -12.482 5.264 15.848 1.00 90.12 533 MET A N 1
ATOM 4173 C CA . MET A 1 533 ? -13.789 4.915 15.270 1.00 90.12 533 MET A CA 1
ATOM 4174 C C . MET A 1 533 ? -14.657 3.873 16.008 1.00 90.12 533 MET A C 1
ATOM 4176 O O . MET A 1 533 ? -15.601 3.359 15.398 1.00 90.12 533 MET A O 1
ATOM 4180 N N . PRO A 1 534 ? -14.462 3.555 17.304 1.00 95.06 534 PRO A N 1
ATOM 4181 C CA . PRO A 1 534 ? -15.304 2.569 17.978 1.00 95.06 534 PRO A CA 1
ATOM 4182 C C . PRO A 1 534 ? -16.779 2.987 18.072 1.00 95.06 534 PRO A C 1
ATOM 4184 O O . PRO A 1 534 ? -17.631 2.121 18.247 1.00 95.06 534 PRO A O 1
ATOM 4187 N N . GLY A 1 535 ? -17.113 4.269 17.865 1.00 96.12 535 GLY A N 1
ATOM 4188 C CA . GLY A 1 535 ? -18.499 4.741 17.739 1.00 96.12 535 GLY A CA 1
ATOM 4189 C C . GLY A 1 535 ? -19.313 4.052 16.629 1.00 96.12 535 GLY A C 1
ATOM 4190 O O . GLY A 1 535 ? -20.539 4.048 16.691 1.00 96.12 535 GLY A O 1
ATOM 4191 N N . LEU A 1 536 ? -18.663 3.401 15.654 1.00 97.62 536 LEU A N 1
ATOM 4192 C CA . LEU A 1 536 ? -19.341 2.586 14.638 1.00 97.62 536 LEU A CA 1
ATOM 4193 C C . LEU A 1 536 ? -19.969 1.309 15.207 1.00 97.62 536 LEU A C 1
ATOM 4195 O O . LEU A 1 536 ? -20.998 0.858 14.707 1.00 97.62 536 LEU A O 1
ATOM 4199 N N . ILE A 1 537 ? -19.372 0.724 16.247 1.00 98.50 537 ILE A N 1
ATOM 4200 C CA . ILE A 1 537 ? -19.766 -0.576 16.806 1.00 98.50 537 ILE A CA 1
ATOM 4201 C C . ILE A 1 537 ? -21.239 -0.580 17.262 1.00 98.50 537 ILE A C 1
ATOM 4203 O O . ILE A 1 537 ? -21.992 -1.430 16.778 1.00 98.50 537 ILE A O 1
ATOM 4207 N N . PRO A 1 538 ? -21.714 0.353 18.118 1.00 98.25 538 PRO A N 1
ATOM 4208 C CA . PRO A 1 538 ? -23.129 0.399 18.495 1.00 98.25 538 PRO A CA 1
ATOM 4209 C C . PRO A 1 538 ? -24.060 0.652 17.303 1.00 98.25 538 PRO A C 1
ATOM 4211 O O . PRO A 1 538 ? -25.147 0.080 17.254 1.00 98.25 538 PRO A O 1
ATOM 4214 N N . MET A 1 539 ? -23.650 1.468 16.323 1.00 98.00 539 MET A N 1
ATOM 4215 C CA . MET A 1 539 ? -24.457 1.725 15.122 1.00 98.00 539 MET A CA 1
ATOM 4216 C C . MET A 1 539 ? -24.645 0.446 14.296 1.00 98.00 539 MET A C 1
ATOM 4218 O O . MET A 1 539 ? -25.752 0.159 13.849 1.00 98.00 539 MET A O 1
ATOM 4222 N N . ILE A 1 540 ? -23.580 -0.349 14.146 1.00 98.19 540 ILE A N 1
ATOM 4223 C CA . ILE A 1 540 ? -23.607 -1.643 13.458 1.00 98.19 540 ILE A CA 1
ATOM 4224 C C . ILE A 1 540 ? -24.501 -2.631 14.206 1.00 98.19 540 ILE A C 1
ATOM 4226 O O . ILE A 1 540 ? -25.413 -3.200 13.608 1.00 98.19 540 ILE A O 1
ATOM 4230 N N . LYS A 1 541 ? -24.271 -2.809 15.512 1.00 98.19 541 LYS A N 1
ATOM 4231 C CA . LYS A 1 541 ? -25.017 -3.764 16.345 1.00 98.19 541 LYS A CA 1
ATOM 4232 C C . LYS A 1 541 ? -26.501 -3.407 16.473 1.00 98.19 541 LYS A C 1
ATOM 4234 O O . LYS A 1 541 ? -27.317 -4.293 16.683 1.00 98.19 541 LYS A O 1
ATOM 4239 N N . LYS A 1 542 ? -26.879 -2.138 16.288 1.00 97.38 542 LYS A N 1
ATOM 4240 C CA . LYS A 1 542 ? -28.288 -1.720 16.229 1.00 97.38 542 LYS A CA 1
ATOM 4241 C C . LYS A 1 542 ? -29.022 -2.257 14.994 1.00 97.38 542 LYS A C 1
ATOM 4243 O O . LYS A 1 542 ? -30.212 -2.534 15.084 1.00 97.38 542 LYS A O 1
ATOM 4248 N N . ILE A 1 543 ? -28.340 -2.357 13.853 1.00 95.62 543 ILE A N 1
ATOM 4249 C CA . ILE A 1 543 ? -28.940 -2.797 12.581 1.00 95.62 543 ILE A CA 1
ATOM 4250 C C . ILE A 1 543 ? -28.796 -4.311 12.414 1.00 95.62 543 ILE A C 1
ATOM 4252 O O . ILE A 1 543 ? -29.737 -4.983 12.011 1.00 95.62 543 ILE A O 1
ATOM 4256 N N . THR A 1 544 ? -27.622 -4.844 12.750 1.00 97.12 544 THR A N 1
ATOM 4257 C CA . THR A 1 544 ? -27.281 -6.266 12.642 1.00 97.12 544 THR A CA 1
ATOM 4258 C C . THR A 1 544 ? -26.671 -6.745 13.966 1.00 97.12 544 THR A C 1
ATOM 4260 O O . THR A 1 544 ? -25.440 -6.759 14.088 1.00 97.12 544 THR A O 1
ATOM 4263 N N . PRO A 1 545 ? -27.491 -7.094 14.976 1.00 97.31 545 PRO A N 1
ATOM 4264 C CA . PRO A 1 545 ? -27.005 -7.465 16.310 1.00 97.31 545 PRO A CA 1
ATOM 4265 C C . PRO A 1 545 ? -26.026 -8.645 16.301 1.00 97.31 545 PRO A C 1
ATOM 4267 O O . PRO A 1 545 ? -25.001 -8.610 16.984 1.00 97.31 545 PRO A O 1
ATOM 4270 N N . ASP A 1 546 ? -26.294 -9.636 15.451 1.00 97.06 546 ASP A N 1
ATOM 4271 C CA . ASP A 1 546 ? -25.529 -10.886 15.395 1.00 97.06 546 ASP A CA 1
ATOM 4272 C C . ASP A 1 546 ? -24.340 -10.835 14.424 1.00 97.06 546 ASP A C 1
ATOM 4274 O O . ASP A 1 546 ? -23.559 -11.782 14.345 1.00 97.06 546 A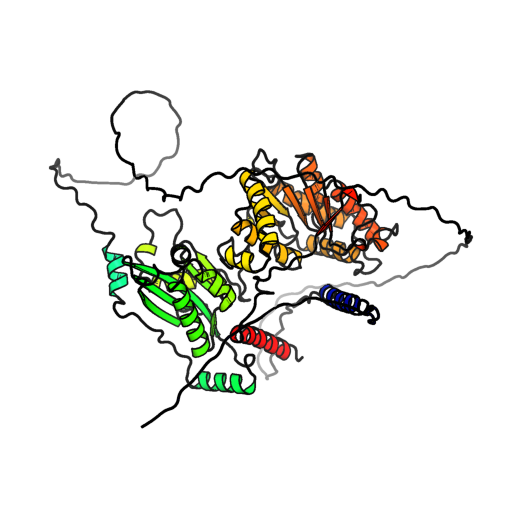SP A O 1
ATOM 4278 N N . ARG A 1 547 ? -24.159 -9.728 13.685 1.00 97.81 547 ARG A N 1
ATOM 4279 C CA . ARG A 1 547 ? -23.020 -9.587 12.766 1.00 97.81 547 ARG A CA 1
ATOM 4280 C C . ARG A 1 547 ? -21.707 -9.516 13.559 1.00 97.81 547 ARG A C 1
ATOM 4282 O O . ARG A 1 547 ? -21.619 -8.663 14.450 1.00 97.81 547 ARG A O 1
ATOM 4289 N N . PRO A 1 548 ? -20.675 -10.308 13.210 1.00 98.38 548 PRO A N 1
ATOM 4290 C CA . PRO A 1 548 ? -19.353 -10.201 13.818 1.00 98.38 548 PRO A CA 1
ATOM 4291 C C . PRO A 1 548 ? -18.719 -8.814 13.631 1.00 98.38 548 PRO A C 1
ATOM 4293 O O . PRO A 1 548 ? -18.502 -8.350 12.507 1.00 98.38 548 PRO A O 1
ATOM 4296 N N . VAL A 1 549 ? -18.379 -8.171 14.747 1.00 98.62 549 VAL A N 1
ATOM 4297 C CA . VAL A 1 549 ? -17.647 -6.905 14.822 1.00 98.62 549 VAL A CA 1
ATOM 4298 C C . VAL A 1 549 ? -16.427 -7.087 15.716 1.00 98.62 549 VAL A C 1
ATOM 4300 O O . VAL A 1 549 ? -16.546 -7.323 16.919 1.00 98.62 549 VAL A O 1
ATOM 4303 N N . LEU A 1 550 ? -15.243 -6.951 15.129 1.00 98.56 550 LEU A N 1
ATOM 4304 C CA . LEU A 1 550 ? -13.966 -7.118 15.814 1.00 98.56 550 LEU A CA 1
ATOM 4305 C C . LEU A 1 550 ? -13.339 -5.743 16.043 1.00 98.56 550 LEU A C 1
ATOM 4307 O O . LEU A 1 550 ? -13.167 -4.975 15.097 1.00 98.56 550 LEU A O 1
ATOM 4311 N N . TYR A 1 551 ? -12.975 -5.430 17.283 1.00 98.38 551 TYR A N 1
ATOM 4312 C CA . TYR A 1 551 ? -12.189 -4.237 17.582 1.00 98.38 551 TYR A CA 1
ATOM 4313 C C . TYR A 1 551 ? -10.715 -4.615 17.665 1.00 98.38 551 TYR A C 1
ATOM 4315 O O . TYR A 1 551 ? -10.342 -5.495 18.441 1.00 98.38 551 TYR A O 1
ATOM 4323 N N . ARG A 1 552 ? -9.868 -3.952 16.879 1.00 97.00 552 ARG A N 1
ATOM 4324 C CA . ARG A 1 552 ? -8.427 -4.185 16.855 1.00 97.00 552 ARG A CA 1
ATOM 4325 C C . ARG A 1 552 ? -7.691 -2.956 17.377 1.00 97.00 552 ARG A C 1
ATOM 4327 O O . ARG A 1 552 ? -7.694 -1.912 16.738 1.00 97.00 552 ARG A O 1
ATOM 4334 N N . SER A 1 553 ? -7.013 -3.106 18.511 1.00 95.06 553 SER A N 1
ATOM 4335 C CA . SER A 1 553 ? -6.124 -2.084 19.058 1.00 95.06 553 SER A CA 1
ATOM 4336 C C . SER A 1 553 ? -4.680 -2.340 18.632 1.00 95.06 553 SER A C 1
ATOM 4338 O O . SER A 1 553 ? -4.148 -3.430 18.860 1.00 95.06 553 SER A O 1
ATOM 4340 N N . HIS A 1 554 ? -4.047 -1.330 18.035 1.00 92.06 554 HIS A N 1
ATOM 4341 C CA . HIS A 1 554 ? -2.622 -1.338 17.680 1.00 92.06 554 HIS A CA 1
ATOM 4342 C C . HIS A 1 554 ? -1.771 -0.481 18.619 1.00 92.06 554 HIS A C 1
ATOM 4344 O O . HIS A 1 554 ? -0.574 -0.308 18.407 1.00 92.06 554 HIS A O 1
ATOM 4350 N N . ILE A 1 555 ? -2.385 0.072 19.662 1.00 90.31 555 ILE A N 1
ATOM 4351 C CA . ILE A 1 555 ? -1.741 1.032 20.550 1.00 90.31 555 ILE A CA 1
ATOM 4352 C C . ILE A 1 555 ? -1.404 0.382 21.883 1.00 90.31 555 ILE A C 1
ATOM 4354 O O . ILE A 1 555 ? -2.068 -0.545 22.348 1.00 90.31 555 ILE A O 1
ATOM 4358 N N . GLN A 1 556 ? -0.390 0.926 22.540 1.00 90.56 556 GLN A N 1
ATOM 4359 C CA . GLN A 1 556 ? -0.165 0.656 23.948 1.00 90.56 556 GLN A CA 1
ATOM 4360 C C . GLN A 1 556 ? -1.227 1.389 24.769 1.00 90.56 556 GLN A C 1
ATOM 4362 O O . GLN A 1 556 ? -1.176 2.606 24.915 1.00 90.56 556 GLN A O 1
ATOM 4367 N N . ILE A 1 557 ? -2.175 0.654 25.342 1.00 92.31 557 ILE A N 1
ATOM 4368 C CA . ILE A 1 557 ? -3.078 1.216 26.347 1.00 92.31 557 ILE A CA 1
ATOM 4369 C C . ILE A 1 557 ? -2.439 0.992 27.713 1.00 92.31 557 ILE A C 1
ATOM 4371 O O . ILE A 1 557 ? -2.210 -0.147 28.117 1.00 92.31 557 ILE A O 1
ATOM 4375 N N . ARG A 1 558 ? -2.135 2.070 28.441 1.00 93.19 558 ARG A N 1
ATOM 4376 C CA . ARG A 1 558 ? -1.587 1.995 29.802 1.00 93.19 558 ARG A CA 1
ATOM 4377 C C . ARG A 1 558 ? -2.654 1.523 30.787 1.00 93.19 558 ARG A C 1
ATOM 4379 O O . ARG A 1 558 ? -3.293 2.331 31.458 1.00 93.19 558 ARG A O 1
ATOM 4386 N N . SER A 1 559 ? -2.849 0.205 30.863 1.00 91.81 559 SER A N 1
ATOM 4387 C CA . SER A 1 559 ? -3.845 -0.448 31.727 1.00 91.81 559 SER A CA 1
ATOM 4388 C C . SER A 1 559 ? -3.698 -0.045 33.203 1.00 91.81 559 SER A C 1
ATOM 4390 O O . SER A 1 559 ? -4.692 0.158 33.898 1.00 91.81 559 SER A O 1
ATOM 4392 N N . ASP A 1 560 ? -2.463 0.187 33.657 1.00 92.69 560 ASP A N 1
ATOM 4393 C CA . ASP A 1 560 ? -2.137 0.692 34.994 1.00 92.69 560 ASP A CA 1
ATOM 4394 C C . ASP A 1 560 ? -2.634 2.126 35.248 1.00 92.69 560 ASP A C 1
ATOM 4396 O O . ASP A 1 560 ? -3.017 2.454 36.369 1.00 92.69 560 ASP A O 1
ATOM 4400 N N . LEU A 1 561 ? -2.650 2.984 34.222 1.00 92.81 561 LEU A N 1
ATOM 4401 C CA . LEU A 1 561 ? -3.180 4.348 34.312 1.00 92.81 561 LEU A CA 1
ATOM 4402 C C . LEU A 1 561 ? -4.699 4.378 34.139 1.00 92.81 561 LEU A C 1
ATOM 4404 O O . LEU A 1 561 ? -5.371 5.143 34.829 1.00 92.81 561 LEU A O 1
ATOM 4408 N N . VAL A 1 562 ? -5.246 3.513 33.281 1.00 94.69 562 VAL A N 1
ATOM 4409 C CA . VAL A 1 562 ? -6.697 3.315 33.132 1.00 94.69 562 VAL A CA 1
ATOM 4410 C C . VAL A 1 562 ? -7.329 2.837 34.445 1.00 94.69 562 VAL A C 1
ATOM 4412 O O . VAL A 1 562 ? -8.440 3.235 34.769 1.00 94.69 562 VAL A O 1
ATOM 4415 N N . ALA A 1 563 ? -6.620 2.033 35.244 1.00 93.81 563 ALA A N 1
ATOM 4416 C CA . ALA A 1 563 ? -7.092 1.585 36.556 1.00 93.81 563 ALA A CA 1
ATOM 4417 C C . ALA A 1 563 ? -7.130 2.686 37.636 1.00 93.81 563 ALA A C 1
ATOM 4419 O O . ALA A 1 563 ? -7.736 2.490 38.689 1.00 93.81 563 ALA A O 1
ATOM 4420 N N . LYS A 1 564 ? -6.499 3.844 37.404 1.00 95.12 564 LYS A N 1
ATOM 4421 C CA . LYS A 1 564 ? -6.510 4.970 38.348 1.00 95.12 564 LYS A CA 1
ATOM 4422 C C . LYS A 1 564 ? -7.746 5.829 38.105 1.00 95.12 564 LYS A C 1
ATOM 4424 O O . LYS A 1 564 ? -7.767 6.632 37.175 1.00 95.12 564 LYS A O 1
ATOM 4429 N N . ALA A 1 565 ? -8.759 5.685 38.956 1.00 93.81 565 ALA A N 1
ATOM 4430 C CA . ALA A 1 565 ? -9.970 6.501 38.891 1.00 93.81 565 ALA A CA 1
ATOM 4431 C C . ALA A 1 565 ? -9.638 8.008 38.852 1.00 93.81 565 ALA A C 1
ATOM 4433 O O . ALA A 1 565 ? -8.790 8.485 39.606 1.00 93.81 565 ALA A O 1
ATOM 4434 N N . GLY A 1 566 ? -10.294 8.751 37.955 1.00 92.94 566 GLY A N 1
ATOM 4435 C CA . GLY A 1 566 ? -10.069 10.190 37.755 1.00 92.94 566 GLY A CA 1
ATOM 4436 C C . GLY A 1 566 ? -8.838 10.557 36.911 1.00 92.94 566 GLY A C 1
ATOM 4437 O O . GLY A 1 566 ? -8.636 11.738 36.611 1.00 92.94 566 GLY A O 1
ATOM 4438 N N . SER A 1 567 ? -8.025 9.581 36.491 1.00 95.12 567 SER A N 1
ATOM 4439 C CA . SER A 1 567 ? -6.950 9.828 35.527 1.00 95.12 567 SER A CA 1
ATOM 4440 C C . SER A 1 567 ? -7.526 10.223 34.156 1.00 95.12 567 SER A C 1
ATOM 4442 O O . SER A 1 567 ? -8.650 9.833 33.819 1.00 95.12 567 SER A O 1
ATOM 4444 N N . PRO A 1 568 ? -6.773 10.967 33.323 1.00 95.56 568 PRO A N 1
ATOM 4445 C CA . PRO A 1 568 ? -7.202 11.218 31.949 1.00 95.56 568 PRO A CA 1
ATOM 4446 C C . PRO A 1 568 ? -7.397 9.917 31.162 1.00 95.56 568 PRO A C 1
ATOM 4448 O O . PRO A 1 568 ? -8.296 9.824 30.336 1.00 95.56 568 PRO A O 1
ATOM 4451 N N . GLN A 1 569 ? -6.588 8.891 31.432 1.00 96.12 569 GLN A N 1
ATOM 4452 C CA . GLN A 1 569 ? -6.697 7.592 30.775 1.00 96.12 569 GLN A CA 1
ATOM 4453 C C . GLN A 1 569 ? -7.998 6.879 31.124 1.00 96.12 569 GLN A C 1
ATOM 4455 O O . GLN A 1 569 ? -8.607 6.307 30.226 1.00 96.12 569 GLN A O 1
ATOM 4460 N N . ALA A 1 570 ? -8.424 6.921 32.389 1.00 96.44 570 ALA A N 1
ATOM 4461 C CA . ALA A 1 570 ? -9.687 6.335 32.822 1.00 96.44 570 ALA A CA 1
ATOM 4462 C C . ALA A 1 570 ? -10.874 7.009 32.116 1.00 96.44 570 ALA A C 1
ATOM 4464 O O . ALA A 1 570 ? -11.677 6.321 31.497 1.00 96.44 570 ALA A O 1
ATOM 4465 N N . ASP A 1 571 ? -10.921 8.346 32.094 1.00 96.25 571 ASP A N 1
ATOM 4466 C CA . ASP A 1 571 ? -11.992 9.109 31.430 1.00 96.25 571 ASP A CA 1
ATOM 4467 C C . ASP A 1 571 ? -12.093 8.818 29.917 1.00 96.25 571 ASP A C 1
ATOM 4469 O O . ASP A 1 571 ? -13.181 8.615 29.368 1.00 96.25 571 ASP A O 1
ATOM 4473 N N . ILE A 1 572 ? -10.952 8.767 29.225 1.00 96.12 572 ILE A N 1
ATOM 4474 C CA . ILE A 1 572 ? -10.916 8.446 27.794 1.00 96.12 572 ILE A CA 1
ATOM 4475 C C . ILE A 1 572 ? -11.240 6.978 27.541 1.00 96.12 572 ILE A C 1
ATOM 4477 O O . ILE A 1 572 ? -11.963 6.664 26.593 1.00 96.12 572 ILE A O 1
ATOM 4481 N N . TRP A 1 573 ? -10.737 6.074 28.376 1.00 97.06 573 TRP A N 1
ATOM 4482 C CA . TRP A 1 573 ? -11.058 4.663 28.252 1.00 97.06 573 TRP A CA 1
ATOM 4483 C C . TRP A 1 573 ? -12.546 4.409 28.473 1.00 97.06 573 TRP A C 1
ATOM 4485 O O . TRP A 1 573 ? -13.138 3.709 27.663 1.00 97.06 573 TRP A O 1
ATOM 4495 N N . ASP A 1 574 ? -13.178 5.020 29.474 1.00 96.56 574 ASP A N 1
ATOM 4496 C CA . ASP A 1 574 ? -14.614 4.874 29.730 1.00 96.56 574 ASP A CA 1
ATOM 4497 C C . ASP A 1 574 ? -15.449 5.361 28.541 1.00 96.56 574 ASP A C 1
ATOM 4499 O O . ASP A 1 574 ? -16.377 4.673 28.094 1.00 96.56 574 ASP A O 1
ATOM 4503 N N . PHE A 1 575 ? -15.069 6.504 27.960 1.00 96.12 575 PHE A N 1
ATOM 4504 C CA . PHE A 1 575 ? -15.678 7.020 26.736 1.00 96.12 575 PHE A CA 1
ATOM 4505 C C . PHE A 1 575 ? -15.607 6.002 25.585 1.00 96.12 575 PHE A C 1
ATOM 4507 O O . PHE A 1 575 ? -16.620 5.718 24.944 1.00 96.12 575 PHE A O 1
ATOM 4514 N N . LEU A 1 576 ? -14.443 5.401 25.338 1.00 96.81 576 LEU A N 1
ATOM 4515 C CA . LEU A 1 576 ? -14.257 4.437 24.248 1.00 96.81 576 LEU A CA 1
ATOM 4516 C C . LEU A 1 576 ? -14.904 3.080 24.548 1.00 96.81 576 LEU A C 1
ATOM 4518 O O . LEU A 1 576 ? -15.597 2.516 23.698 1.00 96.81 576 LEU A O 1
ATOM 4522 N N . TRP A 1 577 ? -14.714 2.567 25.762 1.00 97.31 577 TRP A N 1
ATOM 4523 C CA . TRP A 1 577 ? -15.208 1.276 26.229 1.00 97.31 577 TRP A CA 1
ATOM 4524 C C . TRP A 1 577 ? -16.731 1.205 26.217 1.00 97.31 577 TRP A C 1
ATOM 4526 O O . TRP A 1 577 ? -17.291 0.147 25.917 1.00 97.31 577 TRP A O 1
ATOM 4536 N N . SER A 1 578 ? -17.410 2.339 26.434 1.00 96.50 578 SER A N 1
ATOM 4537 C CA . SER A 1 578 ? -18.864 2.449 26.274 1.00 96.50 578 SER A CA 1
ATOM 4538 C C . SER A 1 578 ? -19.357 1.944 24.908 1.00 96.50 578 SER A C 1
ATOM 4540 O O . SER A 1 578 ? -20.444 1.366 24.835 1.00 96.50 578 SER A O 1
ATOM 4542 N N . ASN A 1 579 ? -18.522 2.064 23.869 1.00 97.62 579 ASN A N 1
ATOM 4543 C CA . ASN A 1 579 ? -18.771 1.566 22.521 1.00 97.62 579 ASN A CA 1
ATOM 4544 C C . ASN A 1 579 ? -18.101 0.201 22.269 1.00 97.62 579 ASN A C 1
ATOM 4546 O O . ASN A 1 579 ? -18.746 -0.720 21.769 1.00 97.62 579 ASN A O 1
ATOM 4550 N N . ILE A 1 580 ? -16.821 0.048 22.644 1.00 98.06 580 ILE A N 1
ATOM 4551 C CA . ILE A 1 580 ? -16.004 -1.150 22.352 1.00 98.06 580 ILE A CA 1
ATOM 4552 C C . ILE A 1 580 ? -16.568 -2.412 23.011 1.00 98.06 580 ILE A C 1
ATOM 4554 O O . ILE A 1 580 ? -16.474 -3.489 22.427 1.00 98.06 580 ILE A O 1
ATOM 4558 N N . LYS A 1 581 ? -17.202 -2.310 24.186 1.00 97.50 581 LYS A N 1
ATOM 4559 C CA . LYS A 1 581 ? -17.754 -3.469 24.914 1.00 97.50 581 LYS A CA 1
ATOM 4560 C C . LYS A 1 581 ? -18.748 -4.314 24.102 1.00 97.50 581 LYS A C 1
ATOM 4562 O O . LYS A 1 581 ? -18.954 -5.489 24.419 1.00 97.50 581 LYS A O 1
ATOM 4567 N N . LEU A 1 582 ? -19.359 -3.716 23.073 1.00 98.00 582 LEU A N 1
ATOM 4568 C CA . LEU A 1 582 ? -20.299 -4.359 22.153 1.00 98.00 582 LEU A CA 1
ATOM 4569 C C . LEU A 1 582 ? -19.616 -5.151 21.025 1.00 98.00 582 LEU A C 1
ATOM 4571 O O . LEU A 1 582 ? -20.301 -5.884 20.318 1.00 98.00 582 LEU A O 1
ATOM 4575 N N . ALA A 1 583 ? -18.299 -5.019 20.844 1.00 98.31 583 ALA A N 1
ATOM 4576 C CA . ALA A 1 583 ? -17.543 -5.862 19.926 1.00 98.31 583 ALA A CA 1
ATOM 4577 C C . ALA A 1 583 ? -17.534 -7.320 20.410 1.00 98.31 583 ALA A C 1
ATOM 4579 O O . ALA A 1 583 ? -17.563 -7.601 21.617 1.00 98.31 583 ALA A O 1
ATOM 4580 N N . ASP A 1 584 ? -17.464 -8.245 19.459 1.00 98.31 584 ASP A N 1
ATOM 4581 C CA . ASP A 1 584 ? -17.412 -9.682 19.728 1.00 98.31 584 ASP A CA 1
ATOM 4582 C C . ASP A 1 584 ? -16.005 -10.113 20.157 1.00 98.31 584 ASP A C 1
ATOM 4584 O O . ASP A 1 584 ? -15.857 -11.039 20.948 1.00 98.31 584 ASP A O 1
ATOM 4588 N N . MET A 1 585 ? -14.971 -9.398 19.697 1.00 98.12 585 MET A N 1
ATOM 4589 C CA . MET A 1 585 ? -13.582 -9.609 20.109 1.00 98.12 585 MET A CA 1
ATOM 4590 C C . MET A 1 585 ? -12.845 -8.286 20.314 1.00 98.12 585 MET A C 1
ATOM 4592 O O . MET A 1 585 ? -13.032 -7.326 19.560 1.00 98.12 585 MET A O 1
ATOM 4596 N N . PHE A 1 586 ? -11.959 -8.280 21.308 1.00 98.00 586 PHE A N 1
ATOM 4597 C CA . PHE A 1 586 ? -10.950 -7.255 21.542 1.00 98.00 586 PHE A CA 1
ATOM 4598 C C . PHE A 1 586 ? -9.582 -7.824 21.164 1.00 98.00 586 PHE A C 1
ATOM 4600 O O . PHE A 1 586 ? -9.005 -8.639 21.886 1.00 98.00 586 PHE A O 1
ATOM 4607 N N . ILE A 1 587 ? -9.062 -7.410 20.015 1.00 97.50 587 ILE A N 1
ATOM 4608 C CA . ILE A 1 587 ? -7.793 -7.901 19.492 1.00 97.50 587 ILE A CA 1
ATOM 4609 C C . ILE A 1 587 ? -6.682 -6.924 19.890 1.00 97.50 587 ILE A C 1
ATOM 4611 O O . ILE A 1 587 ? -6.729 -5.756 19.514 1.00 97.50 587 ILE A O 1
ATOM 4615 N N . SER A 1 588 ? -5.653 -7.403 20.588 1.00 96.19 588 SER A N 1
ATOM 4616 C CA . SER A 1 588 ? -4.502 -6.607 21.051 1.00 96.19 588 SER A CA 1
ATOM 4617 C C . SER A 1 588 ? -3.180 -7.202 20.566 1.00 96.19 588 SER A C 1
ATOM 4619 O O . SER A 1 588 ? -3.117 -8.375 20.187 1.00 96.19 588 SER A O 1
ATOM 4621 N N . HIS A 1 589 ? -2.099 -6.422 20.583 1.00 93.44 589 HIS A N 1
ATOM 4622 C CA . HIS A 1 589 ? -0.750 -6.996 20.567 1.00 93.44 589 HIS A CA 1
ATOM 4623 C C . HIS A 1 589 ? -0.583 -8.003 21.718 1.00 93.44 589 HIS A C 1
ATOM 4625 O O . HIS A 1 589 ? -1.247 -7.829 22.746 1.00 93.44 589 HIS A O 1
ATOM 4631 N N . PRO A 1 590 ? 0.276 -9.035 21.569 1.00 93.12 590 PRO A N 1
ATOM 4632 C CA . PRO A 1 590 ? 0.497 -10.103 22.554 1.00 93.12 590 PRO A CA 1
ATOM 4633 C C . PRO A 1 590 ? 1.258 -9.620 23.803 1.00 93.12 590 PRO A C 1
ATOM 4635 O O . PRO A 1 590 ? 2.209 -10.245 24.254 1.00 93.12 590 PRO A O 1
ATOM 4638 N N . ILE A 1 591 ? 0.843 -8.483 24.356 1.00 92.44 591 ILE A N 1
ATOM 4639 C CA . ILE A 1 591 ? 1.372 -7.853 25.558 1.00 92.44 591 ILE A CA 1
ATOM 4640 C C . ILE A 1 591 ? 0.167 -7.639 26.482 1.00 92.44 591 ILE A C 1
ATOM 4642 O O . ILE A 1 591 ? -0.588 -6.684 26.287 1.00 92.44 591 ILE A O 1
ATOM 4646 N N . PRO A 1 592 ? -0.051 -8.513 27.483 1.00 92.12 592 PRO A N 1
ATOM 4647 C CA . PRO A 1 592 ? -1.239 -8.457 28.337 1.00 92.12 592 PRO A CA 1
ATOM 4648 C C . PRO A 1 592 ? -1.450 -7.114 29.043 1.00 92.12 592 PRO A C 1
ATOM 4650 O O . PRO A 1 592 ? -2.585 -6.711 29.275 1.00 92.12 592 PRO A O 1
ATOM 4653 N N . MET A 1 593 ? -0.370 -6.380 29.329 1.00 91.69 593 MET A N 1
ATOM 4654 C CA . MET A 1 593 ? -0.446 -5.052 29.950 1.00 91.69 593 MET A CA 1
ATOM 4655 C C . MET A 1 593 ? -1.126 -3.994 29.069 1.00 91.69 593 MET A C 1
ATOM 4657 O O . MET A 1 593 ? -1.486 -2.936 29.577 1.00 91.69 593 MET A O 1
ATOM 4661 N N . PHE A 1 594 ? -1.291 -4.254 27.768 1.00 92.69 594 PHE A N 1
ATOM 4662 C CA . PHE A 1 594 ? -1.993 -3.354 26.846 1.00 92.69 594 PHE A CA 1
ATOM 4663 C C . PHE A 1 594 ? -3.509 -3.555 26.880 1.00 92.69 594 PHE A C 1
ATOM 4665 O O . PHE A 1 594 ? -4.240 -2.822 26.221 1.00 92.69 594 PHE A O 1
ATOM 4672 N N . VAL A 1 595 ? -3.996 -4.542 27.636 1.00 95.62 595 VAL A N 1
ATOM 4673 C CA . VAL A 1 595 ? -5.419 -4.836 27.771 1.00 95.62 595 VAL A CA 1
ATOM 4674 C C . VAL A 1 595 ? -5.920 -4.263 29.102 1.00 95.62 595 VAL A C 1
ATOM 4676 O O . VAL A 1 595 ? -5.474 -4.695 30.172 1.00 95.62 595 VAL A O 1
ATOM 4679 N N . PRO A 1 596 ? -6.836 -3.279 29.081 1.00 95.25 596 PRO A N 1
ATOM 4680 C CA . PRO A 1 596 ? -7.487 -2.794 30.292 1.00 95.25 596 PRO A CA 1
ATOM 4681 C C . PRO A 1 596 ? -8.232 -3.905 31.034 1.00 95.25 596 PRO A C 1
ATOM 4683 O O . PRO A 1 596 ? -8.888 -4.746 30.426 1.00 95.25 596 PRO A O 1
ATOM 4686 N N . HIS A 1 597 ? -8.183 -3.873 32.366 1.00 93.12 597 HIS A N 1
ATOM 4687 C CA . HIS A 1 597 ? -8.817 -4.869 33.244 1.00 93.12 597 HIS A CA 1
ATOM 4688 C C . HIS A 1 597 ? -10.348 -4.985 33.082 1.00 93.12 597 HIS A C 1
ATOM 4690 O O . HIS A 1 597 ? -10.938 -5.971 33.513 1.00 93.12 597 HIS A O 1
ATOM 4696 N N . THR A 1 598 ? -10.989 -3.987 32.470 1.00 94.88 598 THR A N 1
ATOM 4697 C CA . THR A 1 598 ? -12.427 -3.968 32.157 1.00 94.88 598 THR A CA 1
ATOM 4698 C C . THR A 1 598 ? -12.793 -4.794 30.923 1.00 94.88 598 THR A C 1
ATOM 4700 O O . THR A 1 598 ? -13.973 -5.089 30.733 1.00 94.88 598 THR A O 1
ATOM 4703 N N . VAL A 1 599 ? -11.817 -5.189 30.095 1.00 96.81 599 VAL A N 1
ATOM 4704 C CA . VAL A 1 599 ? -12.044 -6.061 28.938 1.00 96.81 599 VAL A CA 1
ATOM 4705 C C . VAL A 1 599 ? -12.219 -7.511 29.418 1.00 96.81 599 VAL A C 1
ATOM 4707 O O . VAL A 1 599 ? -11.304 -8.055 30.043 1.00 96.81 599 VAL A O 1
ATOM 4710 N N . PRO A 1 600 ? -13.355 -8.175 29.127 1.00 97.00 600 PRO A N 1
ATOM 4711 C CA . PRO A 1 600 ? -13.565 -9.572 29.496 1.00 97.00 600 PRO A CA 1
ATOM 4712 C C . PRO A 1 600 ? -12.525 -10.484 28.841 1.00 97.00 600 PRO A C 1
ATOM 4714 O O . PRO A 1 600 ? -12.288 -10.392 27.637 1.00 97.00 600 PRO A O 1
ATOM 4717 N N . ARG A 1 601 ? -11.901 -11.372 29.627 1.00 95.62 601 ARG A N 1
ATOM 4718 C CA . ARG A 1 601 ? -10.794 -12.230 29.160 1.00 95.62 601 ARG A CA 1
ATOM 4719 C C . ARG A 1 601 ? -11.194 -13.152 28.008 1.00 95.62 601 ARG A C 1
ATOM 4721 O O . ARG A 1 601 ? -10.372 -13.419 27.143 1.00 95.62 601 ARG A O 1
ATOM 4728 N N . ASP A 1 602 ? -12.438 -13.611 27.995 1.00 96.50 602 ASP A N 1
ATOM 4729 C CA . ASP A 1 602 ? -13.033 -14.453 26.954 1.00 96.50 602 ASP A CA 1
ATOM 4730 C C . ASP A 1 602 ? -13.192 -13.732 25.606 1.00 96.50 602 ASP A C 1
ATOM 4732 O O . ASP A 1 602 ? -13.243 -14.387 24.568 1.00 96.50 602 ASP A O 1
ATOM 4736 N N . LYS A 1 603 ? -13.201 -12.391 25.599 1.00 96.56 603 LYS A N 1
ATOM 4737 C CA . LYS A 1 603 ? -13.209 -11.579 24.373 1.00 96.56 603 LYS A CA 1
ATOM 4738 C C . LYS A 1 603 ? -11.811 -11.237 23.852 1.00 96.56 603 LYS A C 1
ATOM 4740 O O . LYS A 1 603 ? -11.701 -10.684 22.757 1.00 96.56 603 LYS A O 1
ATOM 4745 N N . VAL A 1 604 ? -10.749 -11.488 24.620 1.00 97.50 604 VAL A N 1
ATOM 4746 C CA . VAL A 1 604 ? -9.390 -11.052 24.265 1.00 97.50 604 VAL A CA 1
ATOM 4747 C C . VAL A 1 604 ? -8.759 -12.014 23.266 1.00 97.50 604 VAL A C 1
ATOM 4749 O O . VAL A 1 604 ? -8.652 -13.212 23.516 1.00 97.50 604 VAL A O 1
ATOM 4752 N N . VAL A 1 605 ? -8.253 -11.464 22.163 1.00 97.25 605 VAL A N 1
ATOM 4753 C CA . VAL A 1 605 ? -7.428 -12.188 21.191 1.00 97.25 605 VAL A CA 1
ATOM 4754 C C . VAL A 1 605 ? -6.085 -11.484 21.054 1.00 97.25 605 VAL A C 1
ATOM 4756 O O . VAL A 1 605 ? -6.018 -10.273 20.843 1.00 97.25 605 VAL A O 1
ATOM 4759 N N . TYR A 1 606 ? -4.997 -12.243 21.141 1.00 96.12 606 TYR A N 1
ATOM 4760 C CA . TYR A 1 606 ? -3.662 -11.710 20.905 1.00 96.12 606 TYR A CA 1
ATOM 4761 C C . TYR A 1 606 ? -3.229 -11.941 19.468 1.00 96.12 606 TYR A C 1
ATOM 4763 O O . TYR A 1 606 ? -3.226 -13.065 18.973 1.00 96.12 606 TYR A O 1
ATOM 4771 N N . PHE A 1 607 ? -2.839 -10.856 18.808 1.00 93.62 607 PHE A N 1
ATOM 4772 C CA . PHE A 1 607 ? -2.368 -10.885 17.433 1.00 93.62 607 PHE A CA 1
ATOM 4773 C C . PHE A 1 607 ? -1.234 -9.859 17.269 1.00 93.62 607 PHE A C 1
ATOM 4775 O O . PHE A 1 607 ? -1.447 -8.678 17.565 1.00 93.62 607 PHE A O 1
ATOM 4782 N N . PRO A 1 608 ? -0.002 -10.264 16.901 1.00 91.75 608 PRO A N 1
ATOM 4783 C CA . PRO A 1 608 ? 1.122 -9.337 16.790 1.00 91.75 608 PRO A CA 1
ATOM 4784 C C . PRO A 1 608 ? 0.975 -8.382 15.601 1.00 91.75 608 PRO A C 1
ATOM 4786 O O . PRO A 1 608 ? 0.180 -8.610 14.689 1.00 91.75 608 PRO A O 1
ATOM 4789 N N . ALA A 1 609 ? 1.759 -7.297 15.620 1.00 87.81 609 ALA A N 1
ATOM 4790 C CA . ALA A 1 609 ? 2.025 -6.563 14.387 1.00 87.81 609 ALA A CA 1
ATOM 4791 C C . ALA A 1 609 ? 2.736 -7.511 13.418 1.00 87.81 609 ALA A C 1
ATOM 4793 O O . ALA A 1 609 ? 3.514 -8.366 13.844 1.00 87.81 609 ALA A O 1
ATOM 4794 N N . THR A 1 610 ? 2.465 -7.362 12.131 1.00 89.19 610 THR A N 1
ATOM 4795 C CA . THR A 1 610 ? 3.149 -8.126 11.088 1.00 89.19 610 THR A CA 1
ATOM 4796 C C . THR A 1 610 ? 3.683 -7.165 10.049 1.00 89.19 610 THR A C 1
ATOM 4798 O O . THR A 1 610 ? 3.130 -6.085 9.850 1.00 89.19 610 THR A O 1
ATOM 4801 N N . THR A 1 611 ? 4.767 -7.572 9.410 1.00 88.81 611 THR A N 1
ATOM 4802 C CA . THR A 1 611 ? 5.460 -6.791 8.395 1.00 88.81 611 THR A CA 1
ATOM 4803 C C . THR A 1 611 ? 5.502 -7.605 7.110 1.00 88.81 611 THR A C 1
ATOM 4805 O O . THR A 1 611 ? 5.633 -8.830 7.161 1.00 88.81 611 THR A O 1
ATOM 4808 N N . ASP A 1 612 ? 5.356 -6.940 5.968 1.00 92.88 612 ASP A N 1
ATOM 4809 C CA . ASP A 1 612 ? 5.437 -7.578 4.658 1.00 92.88 612 ASP A CA 1
ATOM 4810 C C . ASP A 1 612 ? 6.884 -7.568 4.169 1.00 92.88 612 ASP A C 1
ATOM 4812 O O . ASP A 1 612 ? 7.437 -6.513 3.883 1.00 92.88 612 ASP A O 1
ATOM 4816 N N . TRP A 1 613 ? 7.490 -8.748 4.045 1.00 93.81 613 TRP A N 1
ATOM 4817 C CA . TRP A 1 613 ? 8.862 -8.911 3.550 1.00 93.81 613 TRP A CA 1
ATOM 4818 C C . TRP A 1 613 ? 9.066 -8.430 2.109 1.00 93.81 613 TRP A C 1
ATOM 4820 O O . TRP A 1 613 ? 10.204 -8.299 1.671 1.00 93.81 613 TRP A O 1
ATOM 4830 N N . LEU A 1 614 ? 7.983 -8.215 1.360 1.00 96.00 614 LEU A N 1
ATOM 4831 C CA . LEU A 1 614 ? 8.021 -7.854 -0.055 1.00 96.00 614 LEU A CA 1
ATOM 4832 C C . LEU A 1 614 ? 7.619 -6.394 -0.310 1.00 96.00 614 LEU A C 1
ATOM 4834 O O . LEU A 1 614 ? 7.522 -5.981 -1.470 1.00 96.00 614 LEU A O 1
ATOM 4838 N N . ASP A 1 615 ? 7.355 -5.615 0.741 1.00 92.12 615 ASP A N 1
ATOM 4839 C CA . ASP A 1 615 ? 7.041 -4.194 0.611 1.00 92.12 615 ASP A CA 1
ATOM 4840 C C . ASP A 1 615 ? 8.299 -3.330 0.412 1.00 92.12 615 ASP A C 1
ATOM 4842 O O . ASP A 1 615 ? 9.433 -3.804 0.466 1.00 92.12 615 ASP A O 1
ATOM 4846 N N . GLY A 1 616 ? 8.097 -2.034 0.164 1.00 90.50 616 GLY A N 1
ATOM 4847 C CA . GLY A 1 616 ? 9.195 -1.103 -0.115 1.00 90.50 616 GLY A CA 1
ATOM 4848 C C . GLY A 1 616 ? 10.065 -0.777 1.101 1.00 90.50 616 GLY A C 1
ATOM 4849 O O . GLY A 1 616 ? 11.072 -0.100 0.943 1.00 90.50 616 GLY A O 1
ATOM 4850 N N . LEU A 1 617 ? 9.680 -1.223 2.302 1.00 89.50 617 LEU A N 1
ATOM 4851 C CA . LEU A 1 617 ? 10.453 -1.022 3.527 1.00 89.50 617 LEU A CA 1
ATOM 4852 C C . LEU A 1 617 ? 11.355 -2.220 3.839 1.00 89.50 617 LEU A C 1
ATOM 4854 O O . LEU A 1 617 ? 12.398 -2.032 4.460 1.00 89.50 617 LEU A O 1
ATOM 4858 N N . ASN A 1 618 ? 10.956 -3.434 3.447 1.00 92.56 618 ASN A N 1
ATOM 4859 C CA . ASN A 1 618 ? 11.602 -4.668 3.905 1.00 92.56 618 ASN A CA 1
ATOM 4860 C C . ASN A 1 618 ? 12.169 -5.536 2.787 1.00 92.56 618 ASN A C 1
ATOM 4862 O O . ASN A 1 618 ? 12.993 -6.408 3.078 1.00 92.56 618 ASN A O 1
ATOM 4866 N N . LYS A 1 619 ? 11.750 -5.336 1.530 1.00 95.56 619 LYS A N 1
ATOM 4867 C CA . LYS A 1 619 ? 12.326 -6.092 0.416 1.00 95.56 619 LYS A CA 1
ATOM 4868 C C . LYS A 1 619 ? 13.823 -5.824 0.317 1.00 95.56 619 LYS A C 1
ATOM 4870 O O . LYS A 1 619 ? 14.305 -4.727 0.599 1.00 95.56 619 LYS A O 1
ATOM 4875 N N . HIS A 1 620 ? 14.557 -6.831 -0.133 1.00 94.69 620 HIS A N 1
ATOM 4876 C CA . HIS A 1 620 ? 15.967 -6.662 -0.442 1.00 94.69 620 HIS A CA 1
ATOM 4877 C C . HIS A 1 620 ? 16.141 -5.622 -1.562 1.00 94.69 620 HIS A C 1
ATOM 4879 O O . HIS A 1 620 ? 15.418 -5.653 -2.558 1.00 94.69 620 HIS A O 1
ATOM 4885 N N . LEU A 1 621 ? 17.116 -4.726 -1.410 1.00 95.56 621 LEU A N 1
ATOM 4886 C CA . LEU A 1 621 ? 17.523 -3.774 -2.442 1.00 95.56 621 LEU A CA 1
ATOM 4887 C C . LEU A 1 621 ? 18.913 -4.141 -2.951 1.00 95.56 621 LEU A C 1
ATOM 4889 O O . LEU A 1 621 ? 19.802 -4.484 -2.171 1.00 95.56 621 LEU A O 1
ATOM 4893 N N . ASN A 1 622 ? 19.111 -4.065 -4.265 1.00 94.12 622 ASN A N 1
ATOM 4894 C CA . ASN A 1 622 ? 20.444 -4.207 -4.841 1.00 94.12 622 ASN A CA 1
ATOM 4895 C C . ASN A 1 622 ? 21.322 -2.986 -4.473 1.00 94.12 622 ASN A C 1
ATOM 4897 O O . ASN A 1 622 ? 20.857 -1.984 -3.915 1.00 94.12 622 ASN A O 1
ATOM 4901 N N . ALA A 1 623 ? 22.620 -3.064 -4.775 1.00 93.06 623 ALA A N 1
ATOM 4902 C CA . ALA A 1 623 ? 23.570 -2.009 -4.422 1.00 93.06 623 ALA A CA 1
ATOM 4903 C C . ALA A 1 623 ? 23.300 -0.674 -5.142 1.00 93.06 623 ALA A C 1
ATOM 4905 O O . ALA A 1 623 ? 23.576 0.382 -4.573 1.00 93.06 623 ALA A O 1
ATOM 4906 N N . TRP A 1 624 ? 22.763 -0.713 -6.364 1.00 94.44 624 TRP A N 1
ATOM 4907 C CA . TRP A 1 624 ? 22.457 0.476 -7.160 1.00 94.44 624 TRP A CA 1
ATOM 4908 C C . TRP A 1 624 ? 21.286 1.263 -6.564 1.00 94.44 624 TRP A C 1
ATOM 4910 O O . TRP A 1 624 ? 21.415 2.457 -6.288 1.00 94.44 624 TRP A O 1
ATOM 4920 N N . ASP A 1 625 ? 20.192 0.571 -6.247 1.00 95.56 625 ASP A N 1
ATOM 4921 C CA . ASP A 1 625 ? 19.000 1.149 -5.619 1.00 95.56 625 ASP A CA 1
ATOM 4922 C C . ASP A 1 625 ? 19.278 1.622 -4.191 1.00 95.56 625 ASP A C 1
ATOM 4924 O O . ASP A 1 625 ? 18.863 2.709 -3.785 1.00 95.56 625 ASP A O 1
ATOM 4928 N N . THR A 1 626 ? 20.061 0.850 -3.433 1.00 95.38 626 THR A N 1
ATOM 4929 C CA . THR A 1 626 ? 20.539 1.285 -2.113 1.00 95.38 626 THR A CA 1
ATOM 4930 C C . THR A 1 626 ? 21.375 2.561 -2.238 1.00 95.38 626 THR A C 1
ATOM 4932 O O . THR A 1 626 ? 21.232 3.480 -1.431 1.00 95.38 626 THR A O 1
ATOM 4935 N N . GLY A 1 627 ? 22.215 2.646 -3.274 1.00 94.69 627 GLY A N 1
ATOM 4936 C CA . GLY A 1 627 ? 23.006 3.828 -3.599 1.00 94.69 627 GLY A CA 1
ATOM 4937 C C . GLY A 1 627 ? 22.162 5.069 -3.861 1.00 94.69 627 GLY A C 1
ATOM 4938 O O . GLY A 1 627 ? 22.443 6.130 -3.303 1.00 94.69 627 GLY A O 1
ATOM 4939 N N . TYR A 1 628 ? 21.082 4.924 -4.632 1.00 95.56 628 TYR A N 1
ATOM 4940 C CA . TYR A 1 628 ? 20.124 5.996 -4.901 1.00 95.56 628 TYR A CA 1
ATOM 4941 C C . TYR A 1 628 ? 19.528 6.591 -3.616 1.00 95.56 628 TYR A C 1
ATOM 4943 O O . TYR A 1 628 ? 19.603 7.804 -3.396 1.00 95.56 628 TYR A O 1
ATOM 4951 N N . TYR A 1 629 ? 18.974 5.752 -2.738 1.00 95.12 629 TYR A N 1
ATOM 4952 C CA . TYR A 1 629 ? 18.372 6.226 -1.489 1.00 95.12 629 TYR A CA 1
ATOM 4953 C C . TYR A 1 629 ? 19.414 6.739 -0.491 1.00 95.12 629 TYR A C 1
ATOM 4955 O O . TYR A 1 629 ? 19.179 7.749 0.176 1.00 95.12 629 TYR A O 1
ATOM 4963 N N . GLY A 1 630 ? 20.587 6.103 -0.431 1.00 94.88 630 GLY A N 1
ATOM 4964 C CA . GLY A 1 630 ? 21.719 6.571 0.367 1.00 94.88 630 GLY A CA 1
ATOM 4965 C C . GLY A 1 630 ? 22.200 7.959 -0.062 1.00 94.88 630 GLY A C 1
ATOM 4966 O O . GLY A 1 630 ? 22.463 8.813 0.786 1.00 94.88 630 GLY A O 1
ATOM 4967 N N . HIS A 1 631 ? 22.234 8.233 -1.369 1.00 94.12 631 HIS A N 1
ATOM 4968 C CA . HIS A 1 631 ? 22.549 9.558 -1.896 1.00 94.12 631 HIS A CA 1
ATOM 4969 C C . HIS A 1 631 ? 21.523 10.612 -1.451 1.00 94.12 631 HIS A C 1
ATOM 4971 O O . HIS A 1 631 ? 21.902 11.685 -0.980 1.00 94.12 631 HIS A O 1
ATOM 4977 N N . ILE A 1 632 ? 20.224 10.301 -1.547 1.00 93.38 632 ILE A N 1
ATOM 4978 C CA . ILE A 1 632 ? 19.146 11.192 -1.082 1.00 93.38 632 ILE A CA 1
ATOM 4979 C C . ILE A 1 632 ? 19.290 11.483 0.414 1.00 93.38 632 ILE A C 1
ATOM 4981 O O . ILE A 1 632 ? 19.203 12.640 0.826 1.00 93.38 632 ILE A O 1
ATOM 4985 N N . TYR A 1 633 ? 19.554 10.452 1.217 1.00 93.50 633 TYR A N 1
ATOM 4986 C CA . TYR A 1 633 ? 19.785 10.594 2.651 1.00 93.50 633 TYR A CA 1
ATOM 4987 C C . TYR A 1 633 ? 20.983 11.508 2.949 1.00 93.50 633 TYR A C 1
ATOM 4989 O O . TYR A 1 633 ? 20.860 12.446 3.737 1.00 93.50 633 TYR A O 1
ATOM 4997 N N . ASN A 1 634 ? 22.116 11.307 2.270 1.00 92.44 634 ASN A N 1
ATOM 4998 C CA . ASN A 1 634 ? 23.303 12.151 2.427 1.00 92.44 634 ASN A CA 1
ATOM 4999 C C . ASN A 1 634 ? 23.022 13.613 2.056 1.00 92.44 634 ASN A C 1
ATOM 5001 O O . ASN A 1 634 ? 23.475 14.529 2.745 1.00 92.44 634 ASN A O 1
ATOM 5005 N N . MET A 1 635 ? 22.244 13.848 0.996 1.00 92.12 635 MET A N 1
ATOM 5006 C CA . MET A 1 635 ? 21.832 15.196 0.606 1.00 92.12 635 MET A CA 1
ATOM 5007 C C . MET A 1 635 ? 20.929 15.855 1.644 1.00 92.12 635 MET A C 1
ATOM 5009 O O . MET A 1 635 ? 21.124 17.034 1.945 1.00 92.12 635 MET A O 1
ATOM 5013 N N . ALA A 1 636 ? 20.005 15.104 2.241 1.00 93.12 636 ALA A N 1
ATOM 5014 C CA . ALA A 1 636 ? 19.191 15.596 3.345 1.00 93.12 636 ALA A CA 1
ATOM 5015 C C . ALA A 1 636 ? 20.051 15.942 4.575 1.00 93.12 636 ALA A C 1
ATOM 5017 O O . ALA A 1 636 ? 19.905 17.033 5.126 1.00 93.12 636 ALA A O 1
ATOM 5018 N N . CYS A 1 637 ? 21.006 15.081 4.948 1.00 93.38 637 CYS A N 1
ATOM 5019 C CA . CYS A 1 637 ? 21.934 15.338 6.057 1.00 93.38 637 CYS A CA 1
ATOM 5020 C C . CYS A 1 637 ? 22.754 16.611 5.830 1.00 93.38 637 CYS A C 1
ATOM 5022 O O . CYS A 1 637 ? 22.805 17.487 6.692 1.00 93.38 637 CYS A O 1
ATOM 5024 N N . HIS A 1 638 ? 23.331 16.758 4.635 1.00 90.75 638 HIS A N 1
ATOM 5025 C CA . HIS A 1 638 ? 24.104 17.943 4.278 1.00 90.75 638 HIS A CA 1
ATOM 5026 C C . HIS A 1 638 ? 23.240 19.214 4.291 1.00 90.75 638 HIS A C 1
ATOM 5028 O O . HIS A 1 638 ? 23.678 20.260 4.774 1.00 90.75 638 HIS A O 1
ATOM 5034 N N . ALA A 1 639 ? 22.003 19.149 3.787 1.00 93.31 639 ALA A N 1
ATOM 5035 C CA . ALA A 1 639 ? 21.069 20.275 3.826 1.00 93.31 639 ALA A CA 1
ATOM 5036 C C . ALA A 1 639 ? 20.725 20.698 5.267 1.00 93.31 639 ALA A C 1
ATOM 5038 O O . ALA A 1 639 ? 20.580 21.890 5.537 1.00 93.31 639 ALA A O 1
ATOM 5039 N N . GLN A 1 640 ? 20.659 19.736 6.190 1.00 94.25 640 GLN A N 1
ATOM 5040 C CA . GLN A 1 640 ? 20.421 19.958 7.619 1.00 94.25 640 GLN A CA 1
ATOM 5041 C C . GLN A 1 640 ? 21.696 20.271 8.423 1.00 94.25 640 GLN A C 1
ATOM 5043 O O . GLN A 1 640 ? 21.600 20.583 9.607 1.00 94.25 640 GLN A O 1
ATOM 5048 N N . ARG A 1 641 ? 22.876 20.263 7.784 1.00 90.44 641 ARG A N 1
ATOM 5049 C CA . ARG A 1 641 ? 24.194 20.482 8.412 1.00 90.44 641 ARG A CA 1
ATOM 5050 C C . ARG A 1 641 ? 24.518 19.479 9.531 1.00 90.44 641 ARG A C 1
ATOM 5052 O O . ARG A 1 641 ? 25.126 19.868 10.530 1.00 90.44 641 ARG A O 1
ATOM 5059 N N . MET A 1 642 ? 24.090 18.229 9.361 1.00 78.12 642 MET A N 1
ATOM 5060 C CA . MET A 1 642 ? 24.453 17.115 10.247 1.00 78.12 642 MET A CA 1
ATOM 5061 C C . MET A 1 642 ? 25.852 16.576 9.968 1.00 78.12 642 MET A C 1
ATOM 5063 O O . MET A 1 642 ? 26.286 16.637 8.792 1.00 78.12 642 MET A O 1
#

Foldseek 3Di:
DYDDDDDDDDDDDDDDDDDDDDDDDDDDDDDPPPVVVVVVVVVVVVPDDPDDPPDDDDDDDDDDDDDDDDDDDDDDDDDDDDDDDDDDDDDDDDDDDDDDDDDDDDDDDDDDDDDDDDDDDDDDDDDDDDDDDDDDDDDDDDDDDDDDDDDDDDDDDDDDDDDDDDDDDDDDDDDDDDDDDDDDDDDDDDPDLVVLLVVLCVVAVPKFDKDDAADPVLLVVQVVQCVPVNLQRDDAAEKAKFWEWDDPDPFKIWIKIFIGDLPDGRTMIIDIDGCVCCVPDPDQSVLVVVLVSVVVCCNRHRHAYLEYFYEPVVCVSRVCNLQCCCQVRVHFYFYDHQDDPPDPDRPLSNDRRNVNRVVRRNVGSVQADPVSDGDWDQDALQWTCQCVVCRRPHDAPVVVVVVDDPVVVVVVLVVLVVQVVVVAAEEEEDADCDDDLVNQLCSVVVSVSVNSVHHYIYGHFDDDPLLVVLQVLLQCQQQVNDDQPDAQDPVSLVVLLVRLVCSCVVRACPQCHQLADVVSVHGQEYEYEAQSHLSVQVVSCVRPVPRAYEYEYEGQGQLVQCPDPPTNSVVSCVSSCVRCVSHQAYEYAPPCSSDHPPRDPNRYDHDHRDHDCSDPVRRDDDSNVVSNVSNVVVVVCVVVVD

Sequence (642 aa):
MPHLKGQGLRDGLQVLQGPGDPSIPDPSPVLEGHEDELRHRLEKVAQAPSESTDTDSEAPSFTMPDKSTKSSPATVLGVPHVSVSDASPLSPPSPENNRDPSPQPHSYTPLPLKFHTPSYSLDLVPSTSPEEKAVPPTPPEQHSHLSHLIRSTRDASHHKGLSRLLEHDRYSPDRSSGQDTPTPQEHHHPHNVIRPLVKAIMAFEKGRKFSASTSVHRKRKMSTLVEKEGAFGPALNTLYLGISAVFADDHTAVVALAIHDTVYLIDFSVKHIVLDDALKLGDDLIADYIINEVEKYEHENFAKFIGAGLPTTLKYMSPNLCSRLWLELDIVPIVMRPDDEHKEKTFWDVKRVDEQADSMARKCIMNFGPSLVPILQVGWRGIVQTDAAFRAHLTTVQNHKDTCSHATWETMLTYAKKLRANKIKIAFFSSTPQGGGVALMRHALVRFARLMGVDLTWYVPKPRPGVFRITKNVHNILQGVSHPDQRISPEEKQAIIDWIAENANRYWFSEGGPLRSPEEGGADVVVIDDPQMPGLIPMIKKITPDRPVLYRSHIQIRSDLVAKAGSPQADIWDFLWSNIKLADMFISHPIPMFVPHTVPRDKVVYFPATTDWLDGLNKHLNAWDTGYYGHIYNMACHAQRM

Nearest PDB structures (foldseek):
  6zj4-assembly1_AAA  TM=9.340E-01  e=1.925E-12  Thermoproteus uzoniensis
  6zj7-assembly1_AAA  TM=9.263E-01  e=3.264E-12  Thermoproteus uzoniensis 768-20
  2xa9-assembly1_A  TM=9.174E-01  e=2.903E-12  Pyrococcus horikoshii
  6zmz-assembly1_AAA  TM=9.407E-01  e=1.790E-11  Thermoproteus uzoniensis
  6zjh-assembly1_AAA  TM=9.340E-01  e=2.401E-11  Thermoproteus uzoniensis 768-20

Radius of gyration: 36.15 Å; Cα contacts (8 Å, |Δi|>4): 771; chains: 1; bounding box: 102×115×119 Å

Mean predicted aligned error: 17.25 Å

Secondary structure (DSSP, 8-state):
-------------------------------SHHHHHHHHHHHHHH-----------PPPP--PPP-----------------------------------------------PPPP------------------PPPPPPP--------------------------------------------------SHHHHHHHHHTTTT-B-------HHHHHHHHHHHHHHGGGSS-PEEEEEEEEEEEEETTEEEEEEEEE-SSSEEEEEEEEEE-TTTTSS---HHHHHHHHHHHHHHHHHTEEEEEEEEEHHHHHHSTTHHHHHHHHH--EEEEE-SS-TT-SS-GGGGS-HHHHHHHHHHHHHTTB-TTSSBPP-B-GGGBB-HHHHHTB----HHHHHHTS-HHHHHHHHHHHHHHHHTT-EEEEE-S-SSSHHHHHHHHHHHHHHHHTT-EEEEE-PPP-HHHHHHHHHHHHHHHT-S-TT----HHHHHHHHHHHHHHIIIIISSTT-TTS-GGGT--SEEEEESTTSTTHHHHHHHH-TTS-EEEE--S---HHHHTSTTSHHHHHHHHHHHHHTTSSEEEE-S-GGGS-TTS-GGGEEE------TTSTTTS---HHHHHHHHHHHHHHHHHHT-

Organism: NCBI:txid177199